Protein AF-0000000083545258 (afdb_homodimer)

pLDDT: mean 95.61, std 6.45, range [42.16, 98.94]

Solvent-accessible surface area (backbone atoms only — not comparable to full-atom values): 36289 Å² total; per-residue (Å²): 128,86,68,62,43,79,36,35,11,36,54,23,33,44,52,14,33,48,72,46,52,45,34,36,37,19,24,32,81,34,64,70,23,32,59,36,54,55,49,37,57,61,53,31,51,76,73,77,17,47,62,45,80,38,96,35,34,44,54,5,45,46,48,25,51,53,42,22,46,51,60,36,44,21,30,34,45,19,15,44,53,41,46,18,46,25,18,40,48,51,19,29,28,35,60,52,40,38,32,29,34,39,35,35,25,20,28,23,42,19,32,52,19,36,56,86,22,35,19,53,28,40,62,55,20,72,74,25,22,30,30,21,63,68,50,59,37,30,35,27,42,48,40,31,61,41,27,22,54,48,34,25,46,37,46,25,50,7,28,61,59,28,22,36,18,36,42,43,38,24,38,58,35,38,65,35,71,39,74,34,63,66,80,76,58,83,68,84,71,49,68,52,51,61,60,63,82,87,58,45,76,83,44,43,54,48,34,88,44,95,74,41,54,41,33,51,70,34,60,86,72,75,58,67,63,46,84,45,33,40,27,33,45,38,44,27,47,71,48,90,46,40,66,46,32,32,53,44,54,49,36,54,42,41,42,50,64,76,39,39,82,80,63,42,42,68,49,74,44,67,47,81,74,14,38,32,34,35,44,27,45,24,53,57,27,45,57,49,48,51,39,44,76,66,62,75,44,82,54,32,13,38,39,33,48,31,14,68,29,63,54,56,53,69,62,52,39,47,51,40,62,76,29,58,30,49,36,35,38,31,55,40,39,17,90,72,62,69,51,58,60,52,43,29,58,43,30,59,65,35,51,71,43,80,41,63,37,58,31,40,56,80,84,52,70,63,60,54,53,30,58,74,71,66,47,76,131,127,86,67,61,41,79,36,35,11,36,55,23,33,45,52,16,32,50,71,45,52,44,34,36,38,20,22,31,81,34,63,70,22,31,58,37,56,55,50,36,57,62,54,31,50,75,73,76,20,46,63,46,78,39,93,34,35,44,54,5,46,45,48,24,51,52,43,23,47,52,60,36,43,20,32,35,44,18,15,43,54,42,47,18,46,24,18,43,46,52,18,27,28,34,60,52,41,38,32,30,34,39,35,34,25,20,28,23,42,18,32,51,17,36,56,88,22,34,19,54,27,41,62,54,20,73,74,24,22,30,30,21,63,68,48,61,37,31,35,26,40,49,39,31,61,42,26,22,54,48,34,26,47,37,45,24,51,7,28,61,60,27,23,36,18,35,41,41,38,25,39,58,34,38,65,34,71,39,73,33,60,66,80,77,58,84,69,84,71,50,67,53,52,61,62,63,82,87,58,44,78,84,43,41,55,48,35,88,43,94,74,42,54,42,34,50,70,34,62,86,71,76,59,67,64,46,85,43,34,42,27,33,44,38,43,25,48,71,48,87,46,40,66,46,30,32,52,44,53,48,35,55,43,42,42,50,63,76,39,38,83,79,66,42,42,70,48,75,43,67,46,82,74,14,38,30,34,35,44,29,45,23,53,57,28,45,56,49,48,52,38,42,76,66,62,74,43,82,54,33,13,39,37,33,48,31,15,67,30,62,55,55,53,70,62,53,39,47,53,40,60,77,29,58,30,50,35,35,38,32,54,38,39,18,88,70,62,70,50,57,60,51,43,29,59,43,30,59,64,36,52,69,42,80,42,64,38,59,29,39,54,79,84,51,71,62,60,56,52,28,58,75,71,67,47,75,130

Nearest PDB structures (foldseek):
  6n2o-assembly1_A  TM=9.300E-01  e=1.117E-38  Magnetococcus marinus MC-1
  5b46-assembly1_A  TM=8.806E-01  e=1.000E-32  Sulfurisphaera tokodaii str. 7
  5b48-assembly1_A  TM=8.577E-01  e=5.810E-33  Sulfurisphaera tokodaii str. 7
  5b48-assembly1_C  TM=8.521E-01  e=3.151E-32  Sulfurisphaera tokodaii str. 7
  6cip-assembly1_B  TM=7.209E-01  e=2.110E-20  Moorella thermoacetica ATCC 39073

Structure (mmCIF, N/CA/C/O backbone):
data_AF-0000000083545258-model_v1
#
loop_
_entity.id
_entity.type
_entity.pdbx_description
1 polymer '2-oxoglutarate ferredoxin oxidoreductase subunit alpha'
#
loop_
_atom_site.group_PDB
_atom_site.id
_atom_site.type_symbol
_atom_site.label_atom_id
_atom_site.label_alt_id
_atom_site.label_comp_id
_atom_site.label_asym_id
_atom_site.label_entity_id
_atom_site.label_seq_id
_atom_site.pdbx_PDB_ins_code
_atom_site.Cartn_x
_atom_site.Cartn_y
_atom_site.Cartn_z
_atom_site.occupancy
_atom_site.B_iso_or_equiv
_atom_site.auth_seq_id
_atom_site.auth_comp_id
_atom_site.auth_asym_id
_atom_site.auth_atom_id
_atom_site.pdbx_PDB_model_num
ATOM 1 N N . MET A 1 1 ? -17.047 37.062 23.25 1 43.66 1 MET A N 1
ATOM 2 C CA . MET A 1 1 ? -18 36.031 22.828 1 43.66 1 MET A CA 1
ATOM 3 C C . MET A 1 1 ? -17.344 35 21.922 1 43.66 1 MET A C 1
ATOM 5 O O . MET A 1 1 ? -16.703 35.375 20.922 1 43.66 1 MET A O 1
ATOM 9 N N . SER A 1 2 ? -17.047 33.844 22.359 1 55.34 2 SER A N 1
ATOM 10 C CA . SER A 1 2 ? -16.266 32.844 21.609 1 55.34 2 SER A CA 1
ATOM 11 C C . SER A 1 2 ? -16.938 32.5 20.297 1 55.34 2 SER A C 1
ATOM 13 O O . SER A 1 2 ? -18.141 32.219 20.25 1 55.34 2 SER A O 1
ATOM 15 N N . ASN A 1 3 ? -16.484 33.094 19.141 1 71.88 3 ASN A N 1
ATOM 16 C CA . ASN A 1 3 ? -17.125 33 17.828 1 71.88 3 ASN A CA 1
ATOM 17 C C . ASN A 1 3 ? -17.141 31.547 17.328 1 71.88 3 ASN A C 1
ATOM 19 O O . ASN A 1 3 ? -16.188 31.109 16.688 1 71.88 3 ASN A O 1
ATOM 23 N N . MET A 1 4 ? -18.062 30.75 17.906 1 86.25 4 MET A N 1
ATOM 24 C CA . MET A 1 4 ? -18.312 29.391 17.438 1 86.25 4 MET A CA 1
ATOM 25 C C . MET A 1 4 ? -19.094 29.406 16.125 1 86.25 4 MET A C 1
ATOM 27 O O . MET A 1 4 ? -20 30.219 15.953 1 86.25 4 MET A O 1
ATOM 31 N N . VAL A 1 5 ? -18.656 28.625 15.242 1 90.5 5 VAL A N 1
ATOM 32 C CA . VAL A 1 5 ? -19.344 28.5 13.953 1 90.5 5 VAL A CA 1
ATOM 33 C C . VAL A 1 5 ? -19.656 27.031 13.672 1 90.5 5 VAL A C 1
ATOM 35 O O . VAL A 1 5 ? -18.828 26.156 13.922 1 90.5 5 VAL A O 1
ATOM 38 N N . LEU A 1 6 ? -20.844 26.719 13.289 1 94.06 6 LEU A N 1
ATOM 39 C CA . LEU A 1 6 ? -21.219 25.391 12.828 1 94.06 6 LEU A CA 1
ATOM 40 C C . LEU A 1 6 ? -20.625 25.109 11.453 1 94.06 6 LEU A C 1
ATOM 42 O O . LEU A 1 6 ? -20.875 25.859 10.5 1 94.06 6 LEU A O 1
ATOM 46 N N . MET A 1 7 ? -19.812 24.062 11.406 1 95.19 7 MET A N 1
ATOM 47 C CA . MET A 1 7 ? -19.094 23.781 10.164 1 95.19 7 MET A CA 1
ATOM 48 C C . MET A 1 7 ? -19.078 22.281 9.875 1 95.19 7 MET A C 1
ATOM 50 O O . MET A 1 7 ? -19.062 21.453 10.789 1 95.19 7 MET A O 1
ATOM 54 N N . GLN A 1 8 ? -19.141 21.969 8.617 1 97.38 8 GLN A N 1
ATOM 55 C CA . GLN A 1 8 ? -18.953 20.594 8.164 1 97.38 8 GLN A CA 1
ATOM 56 C C . GLN A 1 8 ? -17.484 20.234 8.055 1 97.38 8 GLN A C 1
ATOM 58 O O . GLN A 1 8 ? -16.641 21.125 7.836 1 97.38 8 GLN A O 1
ATOM 63 N N . GLY A 1 9 ? -17.156 18.969 8.227 1 98.19 9 GLY A N 1
ATOM 64 C CA . GLY A 1 9 ? -15.766 18.531 8.156 1 98.19 9 GLY A CA 1
ATOM 65 C C . GLY A 1 9 ? -15.07 19 6.887 1 98.19 9 GLY A C 1
ATOM 66 O O . GLY A 1 9 ? -13.938 19.5 6.941 1 98.19 9 GLY A O 1
ATOM 67 N N . ASN A 1 10 ? -15.703 18.844 5.734 1 98.38 10 ASN A N 1
ATOM 68 C CA . ASN A 1 10 ? -15.141 19.281 4.465 1 98.38 10 ASN A CA 1
ATOM 69 C C . ASN A 1 10 ? -14.914 20.781 4.438 1 98.38 10 ASN A C 1
ATOM 71 O O . ASN A 1 10 ? -13.945 21.266 3.855 1 98.38 10 ASN A O 1
ATOM 75 N N . GLU A 1 11 ? -15.828 21.516 5.023 1 97.75 11 GLU A N 1
ATOM 76 C CA . GLU A 1 11 ? -15.672 22.969 5.133 1 97.75 11 GLU A CA 1
ATOM 77 C C . GLU A 1 11 ? -14.469 23.328 5.996 1 97.75 11 GLU A C 1
ATOM 79 O O . GLU A 1 11 ? -13.703 24.234 5.652 1 97.75 11 GLU A O 1
ATOM 84 N N . ALA A 1 12 ? -14.367 22.625 7.086 1 97.75 12 ALA A N 1
ATOM 85 C CA . ALA A 1 12 ? -13.25 22.875 7.996 1 97.75 12 ALA A CA 1
ATOM 86 C C . ALA A 1 12 ? -11.914 22.594 7.305 1 97.75 12 ALA A C 1
ATOM 88 O O . ALA A 1 12 ? -10.922 23.281 7.562 1 97.75 12 ALA A O 1
ATOM 89 N N . CYS A 1 13 ? -11.891 21.609 6.492 1 98.31 13 CYS A N 1
ATOM 90 C CA . CYS A 1 13 ? -10.695 21.266 5.727 1 98.31 13 CYS A CA 1
ATOM 91 C C . CYS A 1 13 ? -10.273 22.438 4.84 1 98.31 13 CYS A C 1
ATOM 93 O O . CYS A 1 13 ? -9.117 22.859 4.875 1 98.31 13 CYS A O 1
ATOM 95 N N . VAL A 1 14 ? -11.227 22.969 4.074 1 98.31 14 VAL A N 1
ATOM 96 C CA . VAL A 1 14 ? -10.93 24.062 3.16 1 98.31 14 VAL A CA 1
ATOM 97 C C . VAL A 1 14 ? -10.555 25.312 3.955 1 98.31 14 VAL A C 1
ATOM 99 O O . VAL A 1 14 ? -9.625 26.031 3.588 1 98.31 14 VAL A O 1
ATOM 102 N N . ALA A 1 15 ? -11.305 25.562 5.051 1 96.75 15 ALA A N 1
ATOM 103 C CA . ALA A 1 15 ? -11 26.703 5.898 1 96.75 15 ALA A CA 1
ATOM 104 C C . ALA A 1 15 ? -9.57 26.625 6.438 1 96.75 15 ALA A C 1
ATOM 106 O O . ALA A 1 15 ? -8.852 27.625 6.453 1 96.75 15 ALA A O 1
ATOM 107 N N . GLY A 1 16 ? -9.203 25.422 6.926 1 97.25 16 GLY A N 1
ATOM 108 C CA . GLY A 1 16 ? -7.844 25.219 7.395 1 97.25 16 GLY A CA 1
ATOM 109 C C . GLY A 1 16 ? -6.805 25.406 6.301 1 97.25 16 GLY A C 1
ATOM 110 O O . GLY A 1 16 ? -5.742 25.984 6.543 1 97.25 16 GLY A O 1
ATOM 111 N N . ALA A 1 17 ? -7.098 24.922 5.117 1 98.44 17 ALA A N 1
ATOM 112 C CA . ALA A 1 17 ? -6.195 25.062 3.979 1 98.44 17 ALA A CA 1
ATOM 113 C C . ALA A 1 17 ? -5.977 26.531 3.623 1 98.44 17 ALA A C 1
ATOM 115 O O . ALA A 1 17 ? -4.848 26.953 3.379 1 98.44 17 ALA A O 1
ATOM 116 N N . ILE A 1 18 ? -7.07 27.266 3.58 1 97.31 18 ILE A N 1
ATOM 117 C CA . ILE A 1 18 ? -7 28.688 3.268 1 97.31 18 ILE A CA 1
ATOM 118 C C . ILE A 1 18 ? -6.195 29.422 4.344 1 97.31 18 ILE A C 1
ATOM 120 O O . ILE A 1 18 ? -5.34 30.25 4.035 1 97.31 18 ILE A O 1
ATOM 124 N N . LYS A 1 19 ? -6.488 29.062 5.578 1 96 19 LYS A N 1
ATOM 125 C CA . LYS A 1 19 ? -5.738 29.641 6.684 1 96 19 LYS A CA 1
ATOM 126 C C . LYS A 1 19 ? -4.246 29.359 6.551 1 96 19 LYS A C 1
ATOM 128 O O . LYS A 1 19 ? -3.41 30.203 6.859 1 96 19 LYS A O 1
ATOM 133 N N . ALA A 1 20 ? -3.924 28.172 6.094 1 97.44 20 ALA A N 1
ATOM 134 C CA . ALA A 1 20 ? -2.533 27.75 5.949 1 97.44 20 ALA A CA 1
ATOM 135 C C . ALA A 1 20 ? -1.86 28.453 4.777 1 97.44 20 ALA A C 1
ATOM 137 O O . ALA A 1 20 ? -0.639 28.391 4.621 1 97.44 20 ALA A O 1
ATOM 138 N N . GLY A 1 21 ? -2.648 29.109 3.918 1 97.69 21 GLY A N 1
ATOM 139 C CA . GLY A 1 21 ? -2.082 29.875 2.82 1 97.69 21 GLY A CA 1
ATOM 140 C C . GLY A 1 21 ? -2.26 29.203 1.471 1 97.69 21 GLY A C 1
ATOM 141 O O . GLY A 1 21 ? -1.549 29.516 0.515 1 97.69 21 GLY A O 1
ATOM 142 N N . MET A 1 22 ? -3.16 28.219 1.395 1 98.62 22 MET A N 1
ATOM 143 C CA . MET A 1 22 ? -3.416 27.578 0.109 1 98.62 22 MET A CA 1
ATOM 144 C C . MET A 1 22 ? -3.799 28.609 -0.948 1 98.62 22 MET A C 1
ATOM 146 O O . MET A 1 22 ? -4.633 29.484 -0.697 1 98.62 22 MET A O 1
ATOM 150 N N . LYS A 1 23 ? -3.193 28.453 -2.141 1 98.62 23 LYS A N 1
ATOM 151 C CA . LYS A 1 23 ? -3.504 29.375 -3.234 1 98.62 23 LYS A CA 1
ATOM 152 C C . LYS A 1 23 ? -3.865 28.609 -4.504 1 98.62 23 LYS A C 1
ATOM 154 O O . LYS A 1 23 ? -4.238 29.203 -5.512 1 98.62 23 LYS A O 1
ATOM 159 N N . PHE A 1 24 ? -3.766 27.297 -4.43 1 98.88 24 PHE A N 1
ATOM 160 C CA . PHE A 1 24 ? -4.082 26.516 -5.629 1 98.88 24 PHE A CA 1
ATOM 161 C C . PHE A 1 24 ? -4.734 25.188 -5.262 1 98.88 24 PHE A C 1
ATOM 163 O O . PHE A 1 24 ? -4.289 24.516 -4.336 1 98.88 24 PHE A O 1
ATOM 170 N N . TYR A 1 25 ? -5.785 24.938 -5.938 1 98.75 25 TYR A N 1
ATOM 171 C CA . TYR A 1 25 ? -6.477 23.656 -5.824 1 98.75 25 TYR A CA 1
ATOM 172 C C . TYR A 1 25 ? -6.773 23.062 -7.199 1 98.75 25 TYR A C 1
ATOM 174 O O . TYR A 1 25 ? -7.23 23.781 -8.094 1 98.75 25 TYR A O 1
ATOM 182 N N . ALA A 1 26 ? -6.473 21.797 -7.371 1 98.62 26 ALA A N 1
ATOM 183 C CA . ALA A 1 26 ? -6.863 21.062 -8.57 1 98.62 26 ALA A CA 1
ATOM 184 C C . ALA A 1 26 ? -7.336 19.641 -8.219 1 98.62 26 ALA A C 1
ATOM 186 O O . ALA A 1 26 ? -6.77 19 -7.344 1 98.62 26 ALA A O 1
ATOM 187 N N . GLY A 1 27 ? -8.383 19.219 -8.797 1 95.44 27 GLY A N 1
ATOM 188 C CA . GLY A 1 27 ? -8.883 17.875 -8.539 1 95.44 27 GLY A CA 1
ATOM 189 C C . GLY A 1 27 ? -10.031 17.484 -9.445 1 95.44 27 GLY A C 1
ATOM 190 O O . GLY A 1 27 ? -10.312 18.172 -10.43 1 95.44 27 GLY A O 1
ATOM 191 N N . TYR A 1 28 ? -10.508 16.328 -9.312 1 93.62 28 TYR A N 1
ATOM 192 C CA . TYR A 1 28 ? -11.688 15.773 -9.969 1 93.62 28 TYR A CA 1
ATOM 193 C C . TYR A 1 28 ? -12.734 15.359 -8.945 1 93.62 28 TYR A C 1
ATOM 195 O O . TYR A 1 28 ? -12.406 14.773 -7.906 1 93.62 28 TYR A O 1
ATOM 203 N N . PRO A 1 29 ? -14.008 15.664 -9.203 1 92.38 29 PRO A N 1
ATOM 204 C CA . PRO A 1 29 ? -15.047 15.414 -8.195 1 92.38 29 PRO A CA 1
ATOM 205 C C . PRO A 1 29 ? -15.266 13.93 -7.93 1 92.38 29 PRO A C 1
ATOM 207 O O . PRO A 1 29 ? -15.258 13.125 -8.867 1 92.38 29 PRO A O 1
ATOM 210 N N . ILE A 1 30 ? -15.414 13.57 -6.746 1 91.94 30 ILE A N 1
ATOM 211 C CA . ILE A 1 30 ? -15.758 12.227 -6.305 1 91.94 30 ILE A CA 1
ATOM 212 C C . ILE A 1 30 ? -16.312 12.273 -4.883 1 91.94 30 ILE A C 1
ATOM 214 O O . ILE A 1 30 ? -15.695 12.859 -3.988 1 91.94 30 ILE A O 1
ATOM 218 N N . SER A 1 31 ? -17.438 11.695 -4.699 1 90.12 31 SER A N 1
ATOM 219 C CA . SER A 1 31 ? -18 11.617 -3.361 1 90.12 31 SER A CA 1
ATOM 220 C C . SER A 1 31 ? -17.188 10.695 -2.465 1 90.12 31 SER A C 1
ATOM 222 O O . SER A 1 31 ? -16.703 9.656 -2.914 1 90.12 31 SER A O 1
ATOM 224 N N . PRO A 1 32 ? -16.906 11.094 -1.222 1 93.5 32 PRO A N 1
ATOM 225 C CA . PRO A 1 32 ? -17.453 12.227 -0.454 1 93.5 32 PRO A CA 1
ATOM 226 C C . PRO A 1 32 ? -16.5 13.422 -0.432 1 93.5 32 PRO A C 1
ATOM 228 O O . PRO A 1 32 ? -16.656 14.32 0.397 1 93.5 32 PRO A O 1
ATOM 231 N N . ALA A 1 33 ? -15.586 13.484 -1.271 1 94 33 ALA A N 1
ATOM 232 C CA . ALA A 1 33 ? -14.586 14.555 -1.265 1 94 33 ALA A CA 1
ATOM 233 C C . ALA A 1 33 ? -15.023 15.719 -2.145 1 94 33 ALA A C 1
ATOM 235 O O . ALA A 1 33 ? -14.391 16.781 -2.145 1 94 33 ALA A O 1
ATOM 236 N N . SER A 1 34 ? -16.094 15.602 -2.908 1 94.62 34 SER A N 1
ATOM 237 C CA . SER A 1 34 ? -16.516 16.578 -3.9 1 94.62 34 SER A CA 1
ATOM 238 C C . SER A 1 34 ? -16.812 17.938 -3.256 1 94.62 34 SER A C 1
ATOM 240 O O . SER A 1 34 ? -16.594 18.984 -3.869 1 94.62 34 SER A O 1
ATOM 242 N N . GLU A 1 35 ? -17.297 17.922 -2.061 1 95.88 35 GLU A N 1
ATOM 243 C CA . GLU A 1 35 ? -17.625 19.172 -1.365 1 95.88 35 GLU A CA 1
ATOM 244 C C . GLU A 1 35 ? -16.375 20.031 -1.146 1 95.88 35 GLU A C 1
ATOM 246 O O . GLU A 1 35 ? -16.453 21.25 -1.152 1 95.88 35 GLU A O 1
ATOM 251 N N . ILE A 1 36 ? -15.258 19.375 -0.969 1 98 36 ILE A N 1
ATOM 252 C CA . ILE A 1 36 ? -14.016 20.125 -0.782 1 98 36 ILE A CA 1
ATOM 253 C C . ILE A 1 36 ? -13.711 20.938 -2.039 1 98 36 ILE A C 1
ATOM 255 O O . ILE A 1 36 ? -13.352 22.109 -1.955 1 98 36 ILE A O 1
ATOM 259 N N . ALA A 1 37 ? -13.844 20.281 -3.166 1 96.94 37 ALA A N 1
ATOM 260 C CA . ALA A 1 37 ? -13.633 20.953 -4.441 1 96.94 37 ALA A CA 1
ATOM 261 C C . ALA A 1 37 ? -14.617 22.109 -4.625 1 96.94 37 ALA A C 1
ATOM 263 O O . ALA A 1 37 ? -14.242 23.203 -5.047 1 96.94 37 ALA A O 1
ATOM 264 N N . GLU A 1 38 ? -15.844 21.844 -4.32 1 97.38 38 GLU A N 1
ATOM 265 C CA . GLU A 1 38 ? -16.891 22.859 -4.465 1 97.38 38 GLU A CA 1
ATOM 266 C C . GLU A 1 38 ? -16.609 24.062 -3.584 1 97.38 38 GLU A C 1
ATOM 268 O O . GLU A 1 38 ? -16.688 25.203 -4.047 1 97.38 38 GLU A O 1
ATOM 273 N N . ILE A 1 39 ? -16.297 23.797 -2.365 1 97.81 39 ILE A N 1
ATOM 274 C CA . ILE A 1 39 ? -16.031 24.875 -1.416 1 97.81 39 ILE A CA 1
ATOM 275 C C . ILE A 1 39 ? -14.781 25.625 -1.833 1 97.81 39 ILE A C 1
ATOM 277 O O . ILE A 1 39 ? -14.742 26.859 -1.778 1 97.81 39 ILE A O 1
ATOM 281 N N . ALA A 1 40 ? -13.742 24.891 -2.25 1 97.94 40 ALA A N 1
ATOM 282 C CA . ALA A 1 40 ? -12.5 25.516 -2.703 1 97.94 40 ALA A CA 1
ATOM 283 C C . ALA A 1 40 ? -12.75 26.422 -3.902 1 97.94 40 ALA A C 1
ATOM 285 O O . ALA A 1 40 ? -12.141 27.5 -4.016 1 97.94 40 ALA A O 1
ATOM 286 N N . SER A 1 41 ? -13.602 26 -4.805 1 97.81 41 SER A N 1
ATOM 287 C CA . SER A 1 41 ? -13.898 26.766 -6.008 1 97.81 41 SER A CA 1
ATOM 288 C C . SER A 1 41 ? -14.492 28.141 -5.664 1 97.81 41 SER A C 1
ATOM 290 O O . SER A 1 41 ? -14.312 29.094 -6.406 1 97.81 41 SER A O 1
ATOM 292 N N . VAL A 1 42 ? -15.141 28.219 -4.539 1 97.94 42 VAL A N 1
ATOM 293 C CA . VAL A 1 42 ? -15.781 29.453 -4.121 1 97.94 42 VAL A CA 1
ATOM 294 C C . VAL A 1 42 ? -14.828 30.266 -3.244 1 97.94 42 VAL A C 1
ATOM 296 O O . VAL A 1 42 ? -14.672 31.469 -3.428 1 97.94 42 VAL A O 1
ATOM 299 N N . GLU A 1 43 ? -14.164 29.594 -2.35 1 97.62 43 GLU A N 1
ATOM 300 C CA . GLU A 1 43 ? -13.414 30.266 -1.299 1 97.62 43 GLU A CA 1
ATOM 301 C C . GLU A 1 43 ? -12.031 30.688 -1.787 1 97.62 43 GLU A C 1
ATOM 303 O O . GLU A 1 43 ? -11.5 31.703 -1.368 1 97.62 43 GLU A O 1
ATOM 308 N N . LEU A 1 44 ? -11.445 29.906 -2.609 1 97.69 44 LEU A N 1
ATOM 309 C CA . LEU A 1 44 ? -10.055 30.109 -3 1 97.69 44 LEU A CA 1
ATOM 310 C C . LEU A 1 44 ? -9.883 31.406 -3.775 1 97.69 44 LEU A C 1
ATOM 312 O O . LEU A 1 44 ? -8.945 32.156 -3.527 1 97.69 44 LEU A O 1
ATOM 316 N N . PRO A 1 45 ? -10.742 31.75 -4.734 1 97.25 45 PRO A N 1
ATOM 317 C CA . PRO A 1 45 ? -10.617 33.031 -5.469 1 97.25 45 PRO A CA 1
ATOM 318 C C . PRO A 1 45 ? -10.711 34.25 -4.559 1 97.25 45 PRO A C 1
ATOM 320 O O . PRO A 1 45 ? -10.109 35.281 -4.852 1 97.25 45 PRO A O 1
ATOM 323 N N . LYS A 1 46 ? -11.336 34.125 -3.467 1 97.75 46 LYS A N 1
ATOM 324 C CA . LYS A 1 46 ? -11.516 35.219 -2.543 1 97.75 46 LYS A CA 1
ATOM 325 C C . LYS A 1 46 ? -10.188 35.625 -1.896 1 97.75 46 LYS A C 1
ATOM 327 O O . LYS A 1 46 ? -10.047 36.75 -1.396 1 97.75 46 LYS A O 1
ATOM 332 N N . VAL A 1 47 ? -9.328 34.719 -1.937 1 97.5 47 VAL A N 1
ATOM 333 C CA . VAL A 1 47 ? -8.047 35.031 -1.312 1 97.5 47 VAL A CA 1
ATOM 334 C C . VAL A 1 47 ? -6.949 35.062 -2.373 1 97.5 47 VAL A C 1
ATOM 336 O O . VAL A 1 47 ? -5.777 34.812 -2.072 1 97.5 47 VAL A O 1
ATOM 339 N N . GLY A 1 48 ? -7.332 35.188 -3.627 1 98 48 GLY A N 1
ATOM 340 C CA . GLY A 1 48 ? -6.379 35.344 -4.715 1 98 48 GLY A CA 1
ATOM 341 C C . GLY A 1 48 ? -5.836 34.031 -5.234 1 98 48 GLY A C 1
ATOM 342 O O . GLY A 1 48 ? -4.816 34 -5.93 1 98 48 GLY A O 1
ATOM 343 N N . GLY A 1 49 ? -6.484 32.906 -4.844 1 98.19 49 GLY A N 1
ATOM 344 C CA . GLY A 1 49 ? -6.074 31.609 -5.316 1 98.19 49 GLY A CA 1
ATOM 345 C C . GLY A 1 49 ? -6.832 31.156 -6.547 1 98.19 49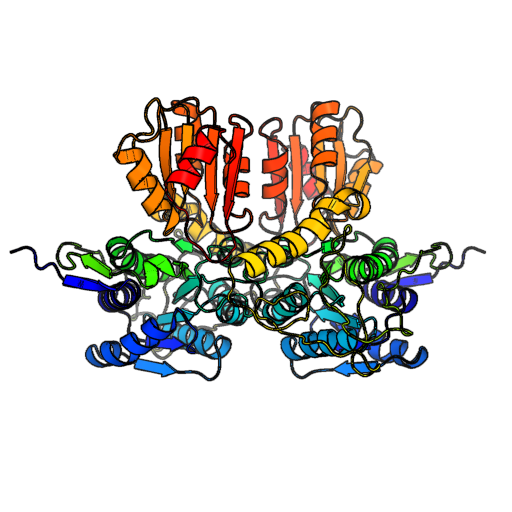 GLY A C 1
ATOM 346 O O . GLY A 1 49 ? -7.676 31.875 -7.07 1 98.19 49 GLY A O 1
ATOM 347 N N . LYS A 1 50 ? -6.438 30 -7.035 1 98.19 50 LYS A N 1
ATOM 348 C CA . LYS A 1 50 ? -7.059 29.469 -8.242 1 98.19 50 LYS A CA 1
ATOM 349 C C . LYS A 1 50 ? -7.559 28.047 -8.023 1 98.19 50 LYS A C 1
ATOM 351 O O . LYS A 1 50 ? -6.926 27.266 -7.312 1 98.19 50 LYS A O 1
ATOM 356 N N . PHE A 1 51 ? -8.656 27.812 -8.586 1 97.81 51 PHE A N 1
ATOM 357 C CA . PHE A 1 51 ? -9.289 26.5 -8.609 1 97.81 51 PHE A CA 1
ATOM 358 C C . PHE A 1 51 ? -9.406 25.969 -10.031 1 97.81 51 PHE A C 1
ATOM 360 O O . PHE A 1 51 ? -9.781 26.719 -10.945 1 97.81 51 PHE A O 1
ATOM 367 N N . ILE A 1 52 ? -9.047 24.688 -10.234 1 97.62 52 ILE A N 1
ATOM 368 C CA . ILE A 1 52 ? -9.242 24.109 -11.562 1 97.62 52 ILE A CA 1
ATOM 369 C C . ILE A 1 52 ? -9.758 22.672 -11.43 1 97.62 52 ILE A C 1
ATOM 371 O O . ILE A 1 52 ? -9.203 21.875 -10.672 1 97.62 52 ILE A O 1
ATOM 375 N N . GLN A 1 53 ? -10.805 22.391 -12.039 1 96.62 53 GLN A N 1
ATOM 376 C CA . GLN A 1 53 ? -11.25 21 -12.195 1 96.62 53 GLN A CA 1
ATOM 377 C C . GLN A 1 53 ? -10.555 20.328 -13.375 1 96.62 53 GLN A C 1
ATOM 379 O O . GLN A 1 53 ? -10.594 20.844 -14.5 1 96.62 53 GLN A O 1
ATOM 384 N N . MET A 1 54 ? -9.961 19.219 -13.125 1 95.94 54 MET A N 1
ATOM 385 C CA . MET A 1 54 ? -9.195 18.547 -14.156 1 95.94 54 MET A CA 1
ATOM 386 C C . MET A 1 54 ? -9.984 17.359 -14.734 1 95.94 54 MET A C 1
ATOM 388 O O . MET A 1 54 ? -11.062 17.031 -14.242 1 95.94 54 MET A O 1
ATOM 392 N N . GLU A 1 55 ? -9.484 16.719 -15.734 1 94.19 55 GLU A N 1
ATOM 393 C CA . GLU A 1 55 ? -10.172 15.656 -16.469 1 94.19 55 GLU A CA 1
ATOM 394 C C . GLU A 1 55 ? -10.227 14.375 -15.641 1 94.19 55 GLU A C 1
ATOM 396 O O . GLU A 1 55 ? -11.109 13.531 -15.844 1 94.19 55 GLU A O 1
ATOM 401 N N . ASP A 1 56 ? -9.266 14.211 -14.773 1 94.5 56 ASP A N 1
ATOM 402 C CA . ASP A 1 56 ? -9.227 13.055 -13.883 1 94.5 56 ASP A CA 1
ATOM 403 C C . ASP A 1 56 ? -8.305 13.312 -12.688 1 94.5 56 ASP A C 1
ATOM 405 O O . ASP A 1 56 ? -7.754 14.406 -12.555 1 94.5 56 ASP A O 1
ATOM 409 N N . GLU A 1 57 ? -8.25 12.438 -11.836 1 94.44 57 GLU A N 1
ATOM 410 C CA . GLU A 1 57 ? -7.516 12.602 -10.586 1 94.44 57 GLU A CA 1
ATOM 411 C C . GLU A 1 57 ? -6.012 12.656 -10.836 1 94.44 57 GLU A C 1
ATOM 413 O O . GLU A 1 57 ? -5.285 13.359 -10.133 1 94.44 57 GLU A O 1
ATOM 418 N N . ILE A 1 58 ? -5.48 11.914 -11.82 1 95.62 58 ILE A N 1
ATOM 419 C CA . ILE A 1 58 ? -4.055 11.953 -12.133 1 95.62 58 ILE A CA 1
ATOM 420 C C . ILE A 1 58 ? -3.668 13.359 -12.586 1 95.62 58 ILE A C 1
ATOM 422 O O . ILE A 1 58 ? -2.666 13.914 -12.125 1 95.62 58 ILE A O 1
ATOM 426 N N . ALA A 1 59 ? -4.48 13.906 -13.445 1 97.12 59 ALA A N 1
ATOM 427 C CA . ALA A 1 59 ? -4.246 15.266 -13.922 1 97.12 59 ALA A CA 1
ATOM 428 C C . ALA A 1 59 ? -4.332 16.281 -12.781 1 97.12 59 ALA A C 1
ATOM 430 O O . ALA A 1 59 ? -3.559 17.234 -12.734 1 97.12 59 ALA A O 1
ATOM 431 N N . GLY A 1 60 ? -5.309 16.094 -11.914 1 97.75 60 GLY A N 1
ATOM 432 C CA . GLY A 1 60 ? -5.422 16.953 -10.75 1 97.75 60 GLY A CA 1
ATOM 433 C C . GLY A 1 60 ? -4.176 16.953 -9.891 1 97.75 60 GLY A C 1
ATOM 434 O O . GLY A 1 60 ? -3.688 18.016 -9.492 1 97.75 60 GLY A O 1
ATOM 435 N N . MET A 1 61 ? -3.645 15.789 -9.625 1 98.44 61 MET A N 1
ATOM 436 C CA . MET A 1 61 ? -2.438 15.656 -8.82 1 98.44 61 MET A CA 1
ATOM 437 C C . MET A 1 61 ? -1.241 16.297 -9.516 1 98.44 61 MET A C 1
ATOM 439 O O . MET A 1 61 ? -0.413 16.938 -8.867 1 98.44 61 MET A O 1
ATOM 443 N N . ALA A 1 62 ? -1.146 16.094 -10.844 1 98.44 62 ALA A N 1
ATOM 444 C CA . ALA A 1 62 ? -0.053 16.672 -11.617 1 98.44 62 ALA A CA 1
ATOM 445 C C . ALA A 1 62 ? -0.1 18.188 -11.57 1 98.44 62 ALA A C 1
ATOM 447 O O . ALA A 1 62 ? 0.935 18.844 -11.438 1 98.44 62 ALA A O 1
ATOM 448 N N . ALA A 1 63 ? -1.276 18.703 -11.688 1 98.69 63 ALA A N 1
ATOM 449 C CA . ALA A 1 63 ? -1.451 20.156 -11.633 1 98.69 63 ALA A CA 1
ATOM 450 C C . ALA A 1 63 ? -1.029 20.703 -10.281 1 98.69 63 ALA A C 1
ATOM 452 O O . ALA A 1 63 ? -0.409 21.766 -10.203 1 98.69 63 ALA A O 1
ATOM 453 N N . VAL A 1 64 ? -1.382 20.047 -9.242 1 98.75 64 VAL A N 1
ATOM 454 C CA . VAL A 1 64 ? -1.032 20.438 -7.879 1 98.75 64 VAL A CA 1
ATOM 455 C C . VAL A 1 64 ? 0.487 20.469 -7.727 1 98.75 64 VAL A C 1
ATOM 457 O O . VAL A 1 64 ? 1.041 21.422 -7.156 1 98.75 64 VAL A O 1
ATOM 460 N N . VAL A 1 65 ? 1.169 19.469 -8.258 1 98.69 65 VAL A N 1
ATOM 461 C CA . VAL A 1 65 ? 2.625 19.406 -8.203 1 98.69 65 VAL A CA 1
ATOM 462 C C . VAL A 1 65 ? 3.223 20.578 -8.977 1 98.69 65 VAL A C 1
ATOM 464 O O . VAL A 1 65 ? 4.148 21.234 -8.508 1 98.69 65 VAL A O 1
ATOM 467 N N . GLY A 1 66 ? 2.65 20.828 -10.172 1 98.31 66 GLY A N 1
ATOM 468 C CA . GLY A 1 66 ? 3.105 21.969 -10.969 1 98.31 66 GLY A CA 1
ATOM 469 C C . GLY A 1 66 ? 2.955 23.297 -10.25 1 98.31 66 GLY A C 1
ATOM 470 O O . GLY A 1 66 ? 3.869 24.125 -10.266 1 98.31 66 GLY A O 1
ATOM 471 N N . ALA A 1 67 ? 1.828 23.484 -9.641 1 98.62 67 ALA A N 1
ATOM 472 C CA . ALA A 1 67 ? 1.564 24.734 -8.922 1 98.62 67 ALA A CA 1
ATOM 473 C C . ALA A 1 67 ? 2.529 24.891 -7.746 1 98.62 67 ALA A C 1
ATOM 475 O O . ALA A 1 67 ? 3.014 26 -7.484 1 98.62 67 ALA A O 1
ATOM 476 N N . SER A 1 68 ? 2.748 23.844 -7.062 1 98.69 68 SER A N 1
ATOM 477 C CA . SER A 1 68 ? 3.684 23.875 -5.941 1 98.69 68 SER A CA 1
ATOM 478 C C . SER A 1 68 ? 5.09 24.25 -6.41 1 98.69 68 SER A C 1
ATOM 480 O O . SER A 1 68 ? 5.781 25.031 -5.758 1 98.69 68 SER A O 1
ATOM 482 N N . LEU A 1 69 ? 5.527 23.688 -7.531 1 98.12 69 LEU A N 1
ATOM 483 C CA . LEU A 1 69 ? 6.836 24 -8.094 1 98.12 69 LEU A CA 1
ATOM 484 C C . LEU A 1 69 ? 6.93 25.484 -8.453 1 98.12 69 LEU A C 1
ATOM 486 O O . LEU A 1 69 ? 8.016 26.062 -8.422 1 98.12 69 LEU A O 1
ATOM 490 N N . ALA A 1 70 ? 5.785 26 -8.742 1 97.25 70 ALA A N 1
ATOM 491 C CA . ALA A 1 70 ? 5.742 27.422 -9.094 1 97.25 70 ALA A CA 1
ATOM 492 C C . ALA A 1 70 ? 5.645 28.281 -7.848 1 97.25 70 ALA A C 1
ATOM 494 O O . ALA A 1 70 ? 5.531 29.516 -7.945 1 97.25 70 ALA A O 1
ATOM 495 N N . GLY A 1 71 ? 5.539 27.672 -6.645 1 97 71 GLY A N 1
ATOM 496 C CA . GLY A 1 71 ? 5.688 28.438 -5.422 1 97 71 GLY A CA 1
ATOM 497 C C . GLY A 1 71 ? 4.406 28.547 -4.617 1 97 71 GLY A C 1
ATOM 498 O O . GLY A 1 71 ? 4.363 29.203 -3.584 1 97 71 GLY A O 1
ATOM 499 N N . LEU A 1 72 ? 3.422 27.906 -5.051 1 98.25 72 LEU A N 1
ATOM 500 C CA . LEU A 1 72 ? 2.137 28.047 -4.371 1 98.25 72 LEU A CA 1
ATOM 501 C C . LEU A 1 72 ? 1.897 26.875 -3.426 1 98.25 72 LEU A C 1
ATOM 503 O O . LEU A 1 72 ? 2.256 25.734 -3.736 1 98.25 72 LEU A O 1
ATOM 507 N N . LYS A 1 73 ? 1.358 27.156 -2.277 1 98.69 73 LYS A N 1
ATOM 508 C CA . LYS A 1 73 ? 0.797 26.062 -1.476 1 98.69 73 LYS A CA 1
ATOM 509 C C . LYS A 1 73 ? -0.429 25.453 -2.152 1 98.69 73 LYS A C 1
ATOM 511 O O . LYS A 1 73 ? -1.388 26.172 -2.463 1 98.69 73 LYS A O 1
ATOM 516 N N . SER A 1 74 ? -0.393 24.172 -2.43 1 98.81 74 SER A N 1
ATOM 517 C CA . SER A 1 74 ? -1.39 23.547 -3.295 1 98.81 74 SER A CA 1
ATOM 518 C C . SER A 1 74 ? -1.989 22.312 -2.646 1 98.81 74 SER A C 1
ATOM 520 O O . SER A 1 74 ? -1.323 21.625 -1.862 1 98.81 74 SER A O 1
ATOM 522 N N . MET A 1 75 ? -3.207 22.031 -2.994 1 98.81 75 MET A N 1
ATOM 523 C CA . MET A 1 75 ? -3.932 20.906 -2.408 1 98.81 75 MET A CA 1
ATOM 524 C C . MET A 1 75 ? -4.832 20.25 -3.445 1 98.81 75 MET A C 1
ATOM 526 O O . MET A 1 75 ? -5.246 20.875 -4.414 1 98.81 75 MET A O 1
ATOM 530 N N . THR A 1 76 ? -5.051 19 -3.297 1 98.75 76 THR A N 1
ATOM 531 C CA . THR A 1 76 ? -6.07 18.25 -4.012 1 98.75 76 THR A CA 1
ATOM 532 C C . THR A 1 76 ? -6.844 17.344 -3.057 1 98.75 76 THR A C 1
ATOM 534 O O . THR A 1 76 ? -6.41 17.109 -1.928 1 98.75 76 THR A O 1
ATOM 537 N N . ALA A 1 77 ? -8 16.969 -3.432 1 98.62 77 ALA A N 1
ATOM 538 C CA . ALA A 1 77 ? -8.828 16.078 -2.631 1 98.62 77 ALA A CA 1
ATOM 539 C C . ALA A 1 77 ? -9.445 14.984 -3.498 1 98.62 77 ALA A C 1
ATOM 541 O O . ALA A 1 77 ? -9.695 15.188 -4.688 1 98.62 77 ALA A O 1
ATOM 542 N N . THR A 1 78 ? -9.633 13.844 -2.939 1 98.31 78 THR A N 1
ATOM 543 C CA . THR A 1 78 ? -10.227 12.711 -3.639 1 98.31 78 THR A CA 1
ATOM 544 C C . THR A 1 78 ? -10.727 11.664 -2.648 1 98.31 78 THR A C 1
ATOM 546 O O . THR A 1 78 ? -10.977 11.977 -1.481 1 98.31 78 THR A O 1
ATOM 549 N N . SER A 1 79 ? -11.102 10.516 -3.158 1 97.75 79 SER A N 1
ATOM 550 C CA . SER A 1 79 ? -11.453 9.312 -2.412 1 97.75 79 SER A CA 1
ATOM 551 C C . SER A 1 79 ? -10.82 8.07 -3.033 1 97.75 79 SER A C 1
ATOM 553 O O . SER A 1 79 ? -10.102 8.164 -4.027 1 97.75 79 SER A O 1
ATOM 555 N N . GLY A 1 80 ? -10.992 6.969 -2.488 1 96.31 80 GLY A N 1
ATOM 556 C CA . GLY A 1 80 ? -10.406 5.668 -2.779 1 96.31 80 GLY A CA 1
ATOM 557 C C . GLY A 1 80 ? -9.984 5.512 -4.227 1 96.31 80 GLY A C 1
ATOM 558 O O . GLY A 1 80 ? -8.797 5.57 -4.543 1 96.31 80 GLY A O 1
ATOM 559 N N . PRO A 1 81 ? -10.945 5.426 -5.199 1 95.12 81 PRO A N 1
ATOM 560 C CA . PRO A 1 81 ? -10.609 5.219 -6.605 1 95.12 81 PRO A CA 1
ATOM 561 C C . PRO A 1 81 ? -9.711 6.316 -7.168 1 95.12 81 PRO A C 1
ATOM 563 O O . PRO A 1 81 ? -8.719 6.023 -7.848 1 95.12 81 PRO A O 1
ATOM 566 N N . GLY A 1 82 ? -10.07 7.527 -6.891 1 97.06 82 GLY A N 1
ATOM 567 C CA . GLY A 1 82 ? -9.242 8.633 -7.34 1 97.06 82 GLY A CA 1
ATOM 568 C C . GLY A 1 82 ? -7.871 8.656 -6.688 1 97.06 82 GLY A C 1
ATOM 569 O O . GLY A 1 82 ? -6.883 9.039 -7.32 1 97.06 82 GLY A O 1
ATOM 570 N N . PHE A 1 83 ? -7.883 8.273 -5.418 1 98.31 83 PHE A N 1
ATOM 571 C CA . PHE A 1 83 ? -6.609 8.211 -4.707 1 98.31 83 PHE A CA 1
ATOM 572 C C . PHE A 1 83 ? -5.676 7.199 -5.363 1 98.31 83 PHE A C 1
ATOM 574 O O . PHE A 1 83 ? -4.469 7.426 -5.453 1 98.31 83 PHE A O 1
ATOM 581 N N . SER A 1 84 ? -6.211 6.066 -5.844 1 97.81 84 SER A N 1
ATOM 582 C CA . SER A 1 84 ? -5.438 5.078 -6.59 1 97.81 84 SER A CA 1
ATOM 583 C C . SER A 1 84 ? -4.816 5.688 -7.84 1 97.81 84 SER A C 1
ATOM 585 O O . SER A 1 84 ? -3.66 5.414 -8.164 1 97.81 84 SER A O 1
ATOM 587 N N . LEU A 1 85 ? -5.508 6.527 -8.508 1 97.12 85 LEU A N 1
ATOM 588 C CA . LEU A 1 85 ? -5.039 7.168 -9.734 1 97.12 85 LEU A CA 1
ATOM 589 C C . LEU A 1 85 ? -3.955 8.195 -9.43 1 97.12 85 LEU A C 1
ATOM 591 O O . LEU A 1 85 ? -3.076 8.445 -10.258 1 97.12 85 LEU A O 1
ATOM 595 N N . LYS A 1 86 ? -4.012 8.781 -8.234 1 98.19 86 LYS A N 1
ATOM 596 C CA . LYS A 1 86 ? -3.076 9.844 -7.879 1 98.19 86 LYS A CA 1
ATOM 597 C C . LYS A 1 86 ? -1.717 9.273 -7.492 1 98.19 86 LYS A C 1
ATOM 599 O O . LYS A 1 86 ? -0.727 10 -7.418 1 98.19 86 LYS A O 1
ATOM 604 N N . GLN A 1 87 ? -1.615 7.93 -7.301 1 97.94 87 GLN A N 1
ATOM 605 C CA . GLN A 1 87 ? -0.444 7.297 -6.699 1 97.94 87 GLN A CA 1
ATOM 606 C C . GLN A 1 87 ? 0.803 7.535 -7.547 1 97.94 87 GLN A C 1
ATOM 608 O O . GLN A 1 87 ? 1.893 7.746 -7.012 1 97.94 87 GLN A O 1
ATOM 613 N N . GLU A 1 88 ? 0.664 7.516 -8.859 1 96.44 88 GLU A N 1
ATOM 614 C CA . GLU A 1 88 ? 1.816 7.723 -9.727 1 96.44 88 GLU A CA 1
ATOM 615 C C . GLU A 1 88 ? 2.445 9.094 -9.492 1 96.44 88 GLU A C 1
ATOM 617 O O . GLU A 1 88 ? 3.664 9.203 -9.344 1 96.44 88 GLU A O 1
ATOM 622 N N . VAL A 1 89 ? 1.611 10.078 -9.398 1 98.12 89 VAL A N 1
ATOM 623 C CA . VAL A 1 89 ? 2.109 11.445 -9.281 1 98.12 89 VAL A CA 1
ATOM 624 C C . VAL A 1 89 ? 2.572 11.711 -7.852 1 98.12 89 VAL A C 1
ATOM 626 O O . VAL A 1 89 ? 3.492 12.5 -7.625 1 98.12 89 VAL A O 1
ATOM 629 N N . ILE A 1 90 ? 2.01 11.023 -6.852 1 98.5 90 ILE A N 1
ATOM 630 C CA . ILE A 1 90 ? 2.506 11.117 -5.484 1 98.5 90 ILE A CA 1
ATOM 631 C C . ILE A 1 90 ? 3.953 10.641 -5.422 1 98.5 90 ILE A C 1
ATOM 633 O O . ILE A 1 90 ? 4.789 11.258 -4.758 1 98.5 90 ILE A O 1
ATOM 637 N N . GLY A 1 91 ? 4.234 9.555 -6.137 1 98.06 91 GLY A N 1
ATOM 638 C CA . GLY A 1 91 ? 5.609 9.102 -6.242 1 98.06 91 GLY A CA 1
ATOM 639 C C . GLY A 1 91 ? 6.535 10.141 -6.852 1 98.06 91 GLY A C 1
ATOM 640 O O . GLY A 1 91 ? 7.664 10.32 -6.391 1 98.06 91 GLY A O 1
ATOM 641 N N . TYR A 1 92 ? 6.016 10.828 -7.859 1 98.44 92 TYR A N 1
ATOM 642 C CA . TYR A 1 92 ? 6.785 11.883 -8.508 1 98.44 92 TYR A CA 1
ATOM 643 C C . TYR A 1 92 ? 7.047 13.039 -7.551 1 98.44 92 TYR A C 1
ATOM 645 O O . TYR A 1 92 ? 8.172 13.547 -7.473 1 98.44 92 TYR A O 1
ATOM 653 N N . ALA A 1 93 ? 6.031 13.406 -6.82 1 98.62 93 ALA A N 1
ATOM 654 C CA . ALA A 1 93 ? 6.172 14.484 -5.848 1 98.62 93 ALA A CA 1
ATOM 655 C C . ALA A 1 93 ? 7.207 14.133 -4.785 1 98.62 93 ALA A C 1
ATOM 657 O O . ALA A 1 93 ? 7.957 14.992 -4.328 1 98.62 93 ALA A O 1
ATOM 658 N N . SER A 1 94 ? 7.242 12.898 -4.375 1 98.19 94 SER A N 1
ATOM 659 C CA . SER A 1 94 ? 8.203 12.43 -3.381 1 98.19 94 SER A CA 1
ATOM 660 C C . SER A 1 94 ? 9.633 12.531 -3.906 1 98.19 94 SER A C 1
ATOM 662 O O . SER A 1 94 ? 10.516 13.039 -3.219 1 98.19 94 SER A O 1
ATOM 664 N N . MET A 1 95 ? 9.852 12.062 -5.137 1 97.94 95 MET A N 1
ATOM 665 C CA . MET A 1 95 ? 11.18 12.07 -5.742 1 97.94 95 MET A CA 1
ATOM 666 C C . MET A 1 95 ? 11.664 13.492 -5.977 1 97.94 95 MET A C 1
ATOM 668 O O . MET A 1 95 ? 12.836 13.805 -5.727 1 97.94 95 MET A O 1
ATOM 672 N N . ALA A 1 96 ? 10.703 14.32 -6.375 1 97.56 96 ALA A N 1
ATOM 673 C CA . ALA A 1 96 ? 11.055 15.703 -6.703 1 97.56 96 ALA A CA 1
ATOM 674 C C . ALA A 1 96 ? 10.992 16.594 -5.465 1 97.56 96 ALA A C 1
ATOM 676 O O . ALA A 1 96 ? 11.258 17.797 -5.547 1 97.56 96 ALA A O 1
ATOM 677 N N . GLU A 1 97 ? 10.594 16.047 -4.312 1 98 97 GLU A N 1
ATOM 678 C CA . GLU A 1 97 ? 10.492 16.766 -3.045 1 98 97 GLU A CA 1
ATOM 679 C C . GLU A 1 97 ? 9.586 17.984 -3.174 1 98 97 GLU A C 1
ATOM 681 O O . GLU A 1 97 ? 9.961 19.078 -2.764 1 98 97 GLU A O 1
ATOM 686 N N . VAL A 1 98 ? 8.438 17.75 -3.709 1 98.44 98 VAL A N 1
ATOM 687 C CA . VAL A 1 98 ? 7.48 18.828 -3.934 1 98.44 98 VAL A CA 1
ATOM 688 C C . VAL A 1 98 ? 6.43 18.828 -2.826 1 98.44 98 VAL A C 1
ATOM 690 O O . VAL A 1 98 ? 5.676 17.859 -2.68 1 98.44 98 VAL A O 1
ATOM 693 N N . PRO A 1 99 ? 6.371 19.859 -2.045 1 98.5 99 PRO A N 1
ATOM 694 C CA . PRO A 1 99 ? 5.352 19.906 -0.995 1 98.5 99 PRO A CA 1
ATOM 695 C C . PRO A 1 99 ? 3.934 20.031 -1.553 1 98.5 99 PRO A C 1
ATOM 697 O O . PRO A 1 99 ? 3.672 20.875 -2.41 1 98.5 99 PRO A O 1
ATOM 700 N N . CYS A 1 100 ? 3.074 19.203 -1.067 1 98.56 100 CYS A N 1
ATOM 701 C CA . CYS A 1 100 ? 1.658 19.312 -1.406 1 98.56 100 CYS A CA 1
ATOM 702 C C . CYS A 1 100 ? 0.805 18.516 -0.427 1 98.56 100 CYS A C 1
ATOM 704 O O . CYS A 1 100 ? 1.319 17.656 0.299 1 98.56 100 CYS A O 1
ATOM 706 N N . VAL A 1 101 ? -0.441 18.875 -0.353 1 98.94 101 VAL A N 1
ATOM 707 C CA . VAL A 1 101 ? -1.369 18.203 0.552 1 98.94 101 VAL A CA 1
ATOM 708 C C . VAL A 1 101 ? -2.436 17.469 -0.254 1 98.94 101 VAL A C 1
ATOM 710 O O . VAL A 1 101 ? -3.021 18.031 -1.182 1 98.94 101 VAL A O 1
ATOM 713 N N . ILE A 1 102 ? -2.635 16.234 0.035 1 98.94 102 ILE A N 1
ATOM 714 C CA . ILE A 1 102 ? -3.643 15.398 -0.61 1 98.94 102 ILE A CA 1
ATOM 715 C C . ILE A 1 102 ? -4.672 14.945 0.421 1 98.94 102 ILE A C 1
ATOM 717 O O . ILE A 1 102 ? -4.332 14.242 1.377 1 98.94 102 ILE A O 1
ATOM 721 N N . VAL A 1 103 ? -5.887 15.375 0.204 1 98.88 103 VAL A N 1
ATOM 722 C CA . VAL A 1 103 ? -6.953 14.922 1.09 1 98.88 103 VAL A CA 1
ATOM 723 C C . VAL A 1 103 ? -7.609 13.672 0.517 1 98.88 103 VAL A C 1
ATOM 725 O O . VAL A 1 103 ? -7.992 13.641 -0.655 1 98.88 103 VAL A O 1
ATOM 728 N N . ASP A 1 104 ? -7.672 12.617 1.271 1 98.69 104 ASP A N 1
ATOM 729 C CA . ASP A 1 104 ? -8.383 11.391 0.925 1 98.69 104 ASP A CA 1
ATOM 730 C C . ASP A 1 104 ? -9.523 11.125 1.901 1 98.69 104 ASP A C 1
ATOM 732 O O . ASP A 1 104 ? -9.289 10.734 3.049 1 98.69 104 ASP A O 1
ATOM 736 N N . VAL A 1 105 ? -10.711 11.336 1.413 1 98.69 105 VAL A N 1
ATOM 737 C CA . VAL A 1 105 ? -11.883 11.008 2.221 1 98.69 105 VAL A CA 1
ATOM 738 C C . VAL A 1 105 ? -12.305 9.57 1.959 1 98.69 105 VAL A C 1
ATOM 740 O O . VAL A 1 105 ? -12.93 9.273 0.939 1 98.69 105 VAL A O 1
ATOM 743 N N . MET A 1 106 ? -12.062 8.719 2.895 1 98.44 106 MET A N 1
ATOM 744 C CA . MET A 1 106 ? -12.234 7.281 2.703 1 98.44 106 MET A CA 1
ATOM 745 C C . MET A 1 106 ? -13.711 6.91 2.645 1 98.44 106 MET A C 1
ATOM 747 O O . MET A 1 106 ? -14.5 7.363 3.475 1 98.44 106 MET A O 1
ATOM 751 N N . ARG A 1 107 ? -13.992 6.113 1.731 1 96.5 107 ARG A N 1
ATOM 752 C CA . ARG A 1 107 ? -15.297 5.488 1.555 1 96.5 107 ARG A CA 1
ATOM 753 C C . ARG A 1 107 ? -15.156 3.996 1.273 1 96.5 107 ARG A C 1
ATOM 755 O O . ARG A 1 107 ? -14.039 3.475 1.201 1 96.5 107 ARG A O 1
ATOM 762 N N . GLY A 1 108 ? -16.312 3.326 1.16 1 94.81 108 GLY A N 1
ATOM 763 C CA . GLY A 1 108 ? -16.281 1.887 0.956 1 94.81 108 GLY A CA 1
ATOM 764 C C . GLY A 1 108 ? -15.562 1.487 -0.324 1 94.81 108 GLY A C 1
ATOM 765 O O . GLY A 1 108 ? -15.805 2.074 -1.382 1 94.81 108 GLY A O 1
ATOM 766 N N . GLY A 1 109 ? -14.625 0.491 -0.287 1 94.25 109 GLY A N 1
ATOM 767 C CA . GLY A 1 109 ? -13.922 -0.148 -1.392 1 94.25 109 GLY A CA 1
ATOM 768 C C . GLY A 1 109 ? -13.922 -1.662 -1.3 1 94.25 109 GLY A C 1
ATOM 769 O O . GLY A 1 109 ? -14.562 -2.236 -0.416 1 94.25 109 GLY A O 1
ATOM 770 N N . PRO A 1 110 ? -13.25 -2.309 -2.227 1 96.62 110 PRO A N 1
ATOM 771 C CA . PRO A 1 110 ? -12.398 -1.746 -3.277 1 96.62 110 PRO A CA 1
ATOM 772 C C . PRO A 1 110 ? -13.195 -1.266 -4.488 1 96.62 110 PRO A C 1
ATOM 774 O O . PRO A 1 110 ? -14.422 -1.362 -4.5 1 96.62 110 PRO A O 1
ATOM 777 N N . SER A 1 111 ? -12.477 -0.719 -5.535 1 96.12 111 SER A N 1
ATOM 778 C CA . SER A 1 111 ? -13.117 -0.19 -6.734 1 96.12 111 SER A CA 1
ATOM 779 C C . SER A 1 111 ? -14.133 0.891 -6.391 1 96.12 111 SER A C 1
ATOM 781 O O . SER A 1 111 ? -13.891 1.725 -5.516 1 96.12 111 SER A O 1
ATOM 783 N N . THR A 1 112 ? -15.32 0.812 -7.043 1 92.38 112 THR A N 1
ATOM 784 C CA . THR A 1 112 ? -16.312 1.815 -6.699 1 92.38 112 THR A CA 1
ATOM 785 C C . THR A 1 112 ? -16.891 1.552 -5.312 1 92.38 112 THR A C 1
ATOM 787 O O . THR A 1 112 ? -17.234 2.49 -4.582 1 92.38 112 THR A O 1
ATOM 790 N N . GLY A 1 113 ? -17.047 0.214 -4.984 1 94.44 113 GLY A N 1
ATOM 791 C CA . GLY A 1 113 ? -17.484 -0.183 -3.654 1 94.44 113 GLY A CA 1
ATOM 792 C C . GLY A 1 113 ? -18.797 0.447 -3.244 1 94.44 113 GLY A C 1
ATOM 793 O O . GLY A 1 113 ? -19.797 0.332 -3.959 1 94.44 113 GLY A O 1
ATOM 794 N N . LEU A 1 114 ? -18.797 1.094 -2.057 1 94.25 114 LEU A N 1
ATOM 795 C CA . LEU A 1 114 ? -19.922 1.842 -1.529 1 94.25 114 LEU A CA 1
ATOM 796 C C . LEU A 1 114 ? -19.656 3.342 -1.553 1 94.25 114 LEU A C 1
ATOM 798 O O . LEU A 1 114 ? -19.156 3.9 -0.569 1 94.25 114 LEU A O 1
ATOM 802 N N . PRO A 1 115 ? -20.047 4.062 -2.586 1 90.69 115 PRO A N 1
ATOM 803 C CA . PRO A 1 115 ? -19.609 5.438 -2.82 1 90.69 115 PRO A CA 1
ATOM 804 C C . PRO A 1 115 ? -20.062 6.398 -1.721 1 90.69 115 PRO A C 1
ATOM 806 O O . PRO A 1 115 ? -19.469 7.461 -1.541 1 90.69 115 PRO A O 1
ATOM 809 N N . THR A 1 116 ? -21.047 6.09 -0.979 1 88.5 116 THR A N 1
ATOM 810 C CA . THR A 1 116 ? -21.594 7.051 -0.025 1 88.5 116 THR A CA 1
ATOM 811 C C . THR A 1 116 ? -21.484 6.52 1.401 1 88.5 116 THR A C 1
ATOM 813 O O . THR A 1 116 ? -22.047 7.094 2.33 1 88.5 116 THR A O 1
ATOM 816 N N . SER A 1 117 ? -20.766 5.434 1.51 1 95 117 SER A N 1
ATOM 817 C CA . SER A 1 117 ? -20.703 4.809 2.828 1 95 117 SER A CA 1
ATOM 818 C C . SER A 1 117 ? -19.312 4.93 3.426 1 95 117 SER A C 1
ATOM 820 O O . SER A 1 117 ? -18.312 4.938 2.697 1 95 117 SER A O 1
ATOM 822 N N . VAL A 1 118 ? -19.281 4.961 4.66 1 96.38 118 VAL A N 1
ATOM 823 C CA . VAL A 1 118 ? -18.031 5.18 5.402 1 96.38 118 VAL A CA 1
ATOM 824 C C . VAL A 1 118 ? -17.172 3.924 5.332 1 96.38 118 VAL A C 1
ATOM 826 O O . VAL A 1 118 ? -17.688 2.807 5.277 1 96.38 118 VAL A O 1
ATOM 829 N N . SER A 1 119 ? -15.891 4.133 5.312 1 97.44 119 SER A N 1
ATOM 830 C CA . SER A 1 119 ? -14.875 3.092 5.449 1 97.44 119 SER A CA 1
ATOM 831 C C . SER A 1 119 ? -13.539 3.674 5.906 1 97.44 119 SER A C 1
ATOM 833 O O . SER A 1 119 ? -13.344 4.891 5.855 1 97.44 119 SER A O 1
ATOM 835 N N . GLN A 1 120 ? -12.742 2.896 6.438 1 98.19 120 GLN A N 1
ATOM 836 C CA . GLN A 1 120 ? -11.359 3.217 6.777 1 98.19 120 GLN A CA 1
ATOM 837 C C . GLN A 1 120 ? -10.391 2.25 6.105 1 98.19 120 GLN A C 1
ATOM 839 O O . GLN A 1 120 ? -9.438 1.784 6.734 1 98.19 120 GLN A O 1
ATOM 844 N N . GLY A 1 121 ? -10.695 1.962 4.867 1 97.75 121 GLY A N 1
ATOM 845 C CA . GLY A 1 121 ? -9.984 0.888 4.191 1 97.75 121 GLY A CA 1
ATOM 846 C C . GLY A 1 121 ? -8.773 1.37 3.416 1 97.75 121 GLY A C 1
ATOM 847 O O . GLY A 1 121 ? -8.133 0.591 2.707 1 97.75 121 GLY A O 1
ATOM 848 N N . ASP A 1 122 ? -8.367 2.641 3.498 1 98.31 122 ASP A N 1
ATOM 849 C CA . ASP A 1 122 ? -7.285 3.162 2.664 1 98.31 122 ASP A CA 1
ATOM 850 C C . ASP A 1 122 ? -6.031 3.43 3.494 1 98.31 122 ASP A C 1
ATOM 852 O O . ASP A 1 122 ? -5.121 4.129 3.047 1 98.31 122 ASP A O 1
ATOM 856 N N . VAL A 1 123 ? -5.949 2.881 4.715 1 98.44 123 VAL A N 1
ATOM 857 C CA . VAL A 1 123 ? -4.859 3.154 5.645 1 98.44 123 VAL A CA 1
ATOM 858 C C . VAL A 1 123 ? -3.535 2.697 5.035 1 98.44 123 VAL A C 1
ATOM 860 O O . VAL A 1 123 ? -2.592 3.482 4.926 1 98.44 123 VAL A O 1
ATOM 863 N N . MET A 1 124 ? -3.492 1.513 4.562 1 98.19 124 MET A N 1
ATOM 864 C CA . MET A 1 124 ? -2.246 0.974 4.027 1 98.19 124 MET A CA 1
ATOM 865 C C . MET A 1 124 ? -1.897 1.633 2.697 1 98.19 124 MET A C 1
ATOM 867 O O . MET A 1 124 ? -0.727 1.901 2.42 1 98.19 124 MET A O 1
ATOM 871 N N . GLN A 1 125 ? -2.912 1.91 1.902 1 98.44 125 GLN A N 1
ATOM 872 C CA . GLN A 1 125 ? -2.65 2.574 0.629 1 98.44 125 GLN A CA 1
ATOM 873 C C . GLN A 1 125 ? -2.064 3.967 0.845 1 98.44 125 GLN A C 1
ATOM 875 O O . GLN A 1 125 ? -1.226 4.422 0.064 1 98.44 125 GLN A O 1
ATOM 880 N N . SER A 1 126 ? -2.514 4.633 1.872 1 98.5 126 SER A N 1
ATOM 881 C CA . SER A 1 126 ? -2.043 5.988 2.121 1 98.5 126 SER A CA 1
ATOM 882 C C . SER A 1 126 ? -0.547 6.012 2.416 1 98.5 126 SER A C 1
ATOM 884 O O . SER A 1 126 ? 0.131 7 2.137 1 98.5 126 SER A O 1
ATOM 886 N N . MET A 1 127 ? -0.053 4.918 2.885 1 97.75 127 MET A N 1
ATOM 887 C CA . MET A 1 127 ? 1.36 4.832 3.242 1 97.75 127 MET A CA 1
ATOM 888 C C . MET A 1 127 ? 2.17 4.211 2.109 1 97.75 127 MET A C 1
ATOM 890 O O . MET A 1 127 ? 3.314 4.602 1.872 1 97.75 127 MET A O 1
ATOM 894 N N . TRP A 1 128 ? 1.466 3.266 1.374 1 97.19 128 TRP A N 1
ATOM 895 C CA . TRP A 1 128 ? 2.26 2.408 0.499 1 97.19 128 TRP A CA 1
ATOM 896 C C . TRP A 1 128 ? 1.639 2.326 -0.892 1 97.19 128 TRP A C 1
ATOM 898 O O . TRP A 1 128 ? 1.905 1.385 -1.643 1 97.19 128 TRP A O 1
ATOM 908 N N . GLY A 1 129 ? 0.848 3.281 -1.198 1 97.12 129 GLY A N 1
ATOM 909 C CA . GLY A 1 129 ? 0.113 3.213 -2.451 1 97.12 129 GLY A CA 1
ATOM 910 C C . GLY A 1 129 ? 0.999 3.373 -3.672 1 97.12 129 GLY A C 1
ATOM 911 O O . GLY A 1 129 ? 0.687 2.85 -4.742 1 97.12 129 GLY A O 1
ATOM 912 N N . THR A 1 130 ? 2.047 4.121 -3.49 1 96.94 130 THR A N 1
ATOM 913 C CA . THR A 1 130 ? 2.963 4.324 -4.609 1 96.94 130 THR A CA 1
ATOM 914 C C . THR A 1 130 ? 4.164 3.395 -4.5 1 96.94 130 THR A C 1
ATOM 916 O O . THR A 1 130 ? 4.516 2.947 -3.406 1 96.94 130 THR A O 1
ATOM 919 N N . HIS A 1 131 ? 4.77 3.092 -5.637 1 96.62 131 HIS A N 1
ATOM 920 C CA . HIS A 1 131 ? 5.891 2.16 -5.68 1 96.62 131 HIS A CA 1
ATOM 921 C C . HIS A 1 131 ? 7.156 2.793 -5.105 1 96.62 131 HIS A C 1
ATOM 923 O O . HIS A 1 131 ? 7.27 4.02 -5.051 1 96.62 131 HIS A O 1
ATOM 929 N N . GLY A 1 132 ? 8.07 1.87 -4.629 1 96.62 132 GLY A N 1
ATOM 930 C CA . GLY A 1 132 ? 9.375 2.326 -4.184 1 96.62 132 GLY A CA 1
ATOM 931 C C . GLY A 1 132 ? 9.375 2.824 -2.752 1 96.62 132 GLY A C 1
ATOM 932 O O . GLY A 1 132 ? 8.32 2.963 -2.135 1 96.62 132 GLY A O 1
ATOM 933 N N . ASP A 1 133 ? 10.523 3.043 -2.254 1 96.88 133 ASP A N 1
ATOM 934 C CA . ASP A 1 133 ? 10.695 3.715 -0.968 1 96.88 133 ASP A CA 1
ATOM 935 C C . ASP A 1 133 ? 10.484 5.223 -1.103 1 96.88 133 ASP A C 1
ATOM 937 O O . ASP A 1 133 ? 11.086 5.863 -1.965 1 96.88 133 ASP A O 1
ATOM 941 N N . HIS A 1 134 ? 9.539 5.703 -0.398 1 96.5 134 HIS A N 1
ATOM 942 C CA . HIS A 1 134 ? 9.211 7.117 -0.525 1 96.5 134 HIS A CA 1
ATOM 943 C C . HIS A 1 134 ? 8.781 7.707 0.815 1 96.5 134 HIS A C 1
ATOM 945 O O . HIS A 1 134 ? 8.211 7 1.654 1 96.5 134 HIS A O 1
ATOM 951 N N . PRO A 1 135 ? 9.062 8.953 1.014 1 95.56 135 PRO A N 1
ATOM 952 C CA . PRO A 1 135 ? 8.547 9.625 2.211 1 95.56 135 PRO A CA 1
ATOM 953 C C . PRO A 1 135 ? 7.102 10.086 2.059 1 95.56 135 PRO A C 1
ATOM 955 O O . PRO A 1 135 ? 6.695 10.5 0.971 1 95.56 135 PRO A O 1
ATOM 958 N N . VAL A 1 136 ? 6.363 9.93 3.1 1 97.06 136 VAL A N 1
ATOM 959 C CA . VAL A 1 136 ? 5.016 10.484 3.176 1 97.06 136 VAL A CA 1
ATOM 960 C C . VAL A 1 136 ? 4.633 10.711 4.637 1 97.06 136 VAL A C 1
ATOM 962 O O . VAL A 1 136 ? 5.176 10.07 5.535 1 97.06 136 VAL A O 1
ATOM 965 N N . ILE A 1 137 ? 3.893 11.68 4.867 1 98.81 137 ILE A N 1
ATOM 966 C CA . ILE A 1 137 ? 3.264 11.891 6.168 1 98.81 137 ILE A CA 1
ATOM 967 C C . ILE A 1 137 ? 1.754 11.695 6.047 1 98.81 137 ILE A C 1
ATOM 969 O O . ILE A 1 137 ? 1.127 12.203 5.113 1 98.81 137 ILE A O 1
ATOM 973 N N . VAL A 1 138 ? 1.191 10.914 6.898 1 98.88 138 VAL A N 1
ATOM 974 C CA . VAL A 1 138 ? -0.245 10.656 6.875 1 98.88 138 VAL A CA 1
ATOM 975 C C . VAL A 1 138 ? -0.871 11.086 8.195 1 98.88 138 VAL A C 1
ATOM 977 O O . VAL A 1 138 ? -0.454 10.633 9.266 1 98.88 138 VAL A O 1
ATOM 980 N N . ILE A 1 139 ? -1.876 11.93 8.109 1 98.81 139 ILE A N 1
ATOM 981 C CA . ILE A 1 139 ? -2.535 12.523 9.266 1 98.81 139 ILE A CA 1
ATOM 982 C C . ILE A 1 139 ? -4.02 12.156 9.258 1 98.81 139 ILE A C 1
ATOM 984 O O . ILE A 1 139 ? -4.684 12.25 8.227 1 98.81 139 ILE A O 1
ATOM 988 N N . THR A 1 140 ? -4.574 11.758 10.438 1 98.69 140 THR A N 1
ATOM 989 C CA . THR A 1 140 ? -5.945 11.273 10.531 1 98.69 140 THR A CA 1
ATOM 990 C C . THR A 1 140 ? -6.719 12.039 11.602 1 98.69 140 THR A C 1
ATOM 992 O O . THR A 1 140 ? -6.695 11.672 12.781 1 98.69 140 THR A O 1
ATOM 995 N N . PRO A 1 141 ? -7.465 13.062 11.266 1 98.25 141 PRO A N 1
ATOM 996 C CA . PRO A 1 141 ? -8.281 13.797 12.234 1 98.25 141 PRO A CA 1
ATOM 997 C C . PRO A 1 141 ? -9.453 12.969 12.758 1 98.25 141 PRO A C 1
ATOM 999 O O . PRO A 1 141 ? -9.836 11.969 12.141 1 98.25 141 PRO A O 1
ATOM 1002 N N . ILE A 1 142 ? -10.094 13.43 13.859 1 98.12 142 ILE A N 1
ATOM 1003 C CA . ILE A 1 142 ? -11.148 12.625 14.453 1 98.12 142 ILE A CA 1
ATOM 1004 C C . ILE A 1 142 ? -12.414 13.469 14.617 1 98.12 142 ILE A C 1
ATOM 1006 O O . ILE A 1 142 ? -13.445 12.969 15.07 1 98.12 142 ILE A O 1
ATOM 1010 N N . SER A 1 143 ? -12.359 14.766 14.352 1 96.94 143 SER A N 1
ATOM 1011 C CA . SER A 1 143 ? -13.469 15.703 14.516 1 96.94 143 SER A CA 1
ATOM 1012 C C . SER A 1 143 ? -13.352 16.875 13.562 1 96.94 143 SER A C 1
ATOM 1014 O O . SER A 1 143 ? -12.328 17.031 12.883 1 96.94 143 SER A O 1
ATOM 1016 N N . VAL A 1 144 ? -14.398 17.656 13.484 1 97.25 144 VAL A N 1
ATOM 1017 C CA . VAL A 1 144 ? -14.391 18.828 12.625 1 97.25 144 VAL A CA 1
ATOM 1018 C C . VAL A 1 144 ? -13.312 19.812 13.086 1 97.25 144 VAL A C 1
ATOM 1020 O O . VAL A 1 144 ? -12.562 20.359 12.266 1 97.25 144 VAL A O 1
ATOM 1023 N N . SER A 1 145 ? -13.188 19.969 14.375 1 95.44 145 SER A N 1
ATOM 1024 C CA . SER A 1 145 ? -12.164 20.844 14.938 1 95.44 145 SER A CA 1
ATOM 1025 C C . SER A 1 145 ? -10.766 20.359 14.586 1 95.44 145 SER A C 1
ATOM 1027 O O . SER A 1 145 ? -9.906 21.141 14.195 1 95.44 145 SER A O 1
ATOM 1029 N N . SER A 1 146 ? -10.57 19.078 14.727 1 96.31 146 SER A N 1
ATOM 1030 C CA . SER A 1 146 ? -9.25 18.547 14.43 1 96.31 146 SER A CA 1
ATOM 1031 C C . SER A 1 146 ? -8.961 18.578 12.93 1 96.31 146 SER A C 1
ATOM 1033 O O . SER A 1 146 ? -7.801 18.703 12.523 1 96.31 146 SER A O 1
ATOM 1035 N N . ILE A 1 147 ? -9.992 18.484 12.062 1 98.06 147 ILE A N 1
ATOM 1036 C CA . ILE A 1 147 ? -9.773 18.625 10.633 1 98.06 147 ILE A CA 1
ATOM 1037 C C . ILE A 1 147 ? -9.188 20 10.336 1 98.06 147 ILE A C 1
ATOM 1039 O O . ILE A 1 147 ? -8.211 20.125 9.594 1 98.06 147 ILE A O 1
ATOM 1043 N N . TYR A 1 148 ? -9.82 21.031 10.945 1 96.5 148 TYR A N 1
ATOM 1044 C CA . TYR A 1 148 ? -9.344 22.391 10.742 1 96.5 148 TYR A CA 1
ATOM 1045 C C . TYR A 1 148 ? -7.887 22.531 11.156 1 96.5 148 TYR A C 1
ATOM 1047 O O . TYR A 1 148 ? -7.047 22.969 10.375 1 96.5 148 TYR A O 1
ATOM 1055 N N . LYS A 1 149 ? -7.578 22.078 12.328 1 96.81 149 LYS A N 1
ATOM 1056 C CA . LYS A 1 149 ? -6.25 22.234 12.914 1 96.81 149 LYS A CA 1
ATOM 1057 C C . LYS A 1 149 ? -5.215 21.406 12.156 1 96.81 149 LYS A C 1
ATOM 1059 O O . LYS A 1 149 ? -4.133 21.891 11.836 1 96.81 149 LYS A O 1
ATOM 1064 N N . LEU A 1 150 ? -5.562 20.234 11.844 1 97.56 150 LEU A N 1
ATOM 1065 C CA . LEU A 1 150 ? -4.59 19.312 11.273 1 97.56 150 LEU A CA 1
ATOM 1066 C C . LEU A 1 150 ? -4.402 19.562 9.781 1 97.56 150 LEU A C 1
ATOM 1068 O O . LEU A 1 150 ? -3.389 19.172 9.203 1 97.56 150 LEU A O 1
ATOM 1072 N N . THR A 1 151 ? -5.383 20.203 9.164 1 98.38 151 THR A N 1
ATOM 1073 C CA . THR A 1 151 ? -5.152 20.656 7.801 1 98.38 151 THR A CA 1
ATOM 1074 C C . THR A 1 151 ? -4.039 21.703 7.754 1 98.38 151 THR A C 1
ATOM 1076 O O . THR A 1 151 ? -3.154 21.641 6.898 1 98.38 151 THR A O 1
ATOM 1079 N N . ILE A 1 152 ? -4.133 22.641 8.695 1 97.81 152 ILE A N 1
ATOM 1080 C CA . ILE A 1 152 ? -3.086 23.641 8.789 1 97.81 152 ILE A CA 1
ATOM 1081 C C . ILE A 1 152 ? -1.734 22.969 9.023 1 97.81 152 ILE A C 1
ATOM 1083 O O . ILE A 1 152 ? -0.756 23.281 8.336 1 97.81 152 ILE A O 1
ATOM 1087 N N . GLU A 1 153 ? -1.714 22.016 9.891 1 97.62 153 GLU A N 1
ATOM 1088 C CA . GLU A 1 153 ? -0.476 21.297 10.195 1 97.62 153 GLU A CA 1
ATOM 1089 C C . GLU A 1 153 ? 0.021 20.516 8.977 1 97.62 153 GLU A C 1
ATOM 1091 O O . GLU A 1 153 ? 1.229 20.406 8.758 1 97.62 153 GLU A O 1
ATOM 1096 N N . ALA A 1 154 ? -0.888 19.938 8.258 1 98.62 154 ALA A N 1
ATOM 1097 C CA . ALA A 1 154 ? -0.517 19.203 7.051 1 98.62 154 ALA A CA 1
ATOM 1098 C C . ALA A 1 154 ? 0.252 20.094 6.082 1 98.62 154 ALA A C 1
ATOM 1100 O O . ALA A 1 154 ? 1.271 19.688 5.523 1 98.62 154 ALA A O 1
ATOM 1101 N N . PHE A 1 155 ? -0.248 21.312 5.898 1 98.75 155 PHE A N 1
ATOM 1102 C CA . PHE A 1 155 ? 0.446 22.25 5.035 1 98.75 155 PHE A CA 1
ATOM 1103 C C . PHE A 1 155 ? 1.806 22.625 5.617 1 98.75 155 PHE A C 1
ATOM 1105 O O . PHE A 1 155 ? 2.789 22.734 4.883 1 98.75 155 PHE A O 1
ATOM 1112 N N . ASN A 1 156 ? 1.822 22.828 6.934 1 98.38 156 ASN A N 1
ATOM 1113 C CA . ASN A 1 156 ? 3.094 23.125 7.578 1 98.38 156 ASN A CA 1
ATOM 1114 C C . ASN A 1 156 ? 4.121 22.031 7.359 1 98.38 156 ASN A C 1
ATOM 1116 O O . ASN A 1 156 ? 5.266 22.297 6.996 1 98.38 156 ASN A O 1
ATOM 1120 N N . TYR A 1 157 ? 3.729 20.766 7.578 1 98.44 157 TYR A N 1
ATOM 1121 C CA . TYR A 1 157 ? 4.633 19.641 7.383 1 98.44 157 TYR A CA 1
ATOM 1122 C C . TYR A 1 157 ? 5.086 19.547 5.934 1 98.44 157 TYR A C 1
ATOM 1124 O O . TYR A 1 157 ? 6.262 19.312 5.656 1 98.44 157 TYR A O 1
ATOM 1132 N N . ALA A 1 158 ? 4.133 19.719 4.996 1 98.69 158 ALA A N 1
ATOM 1133 C CA . ALA A 1 158 ? 4.469 19.641 3.576 1 98.69 158 ALA A CA 1
ATOM 1134 C C . ALA A 1 158 ? 5.547 20.656 3.201 1 98.69 158 ALA A C 1
ATOM 1136 O O . ALA A 1 158 ? 6.531 20.297 2.545 1 98.69 158 ALA A O 1
ATOM 1137 N N . GLU A 1 159 ? 5.359 21.891 3.648 1 98.31 159 GLU A N 1
ATOM 1138 C CA . GLU A 1 159 ? 6.289 22.969 3.326 1 98.31 159 GLU A CA 1
ATOM 1139 C C . GLU A 1 159 ? 7.617 22.781 4.059 1 98.31 159 GLU A C 1
ATOM 1141 O O . GLU A 1 159 ? 8.688 22.969 3.473 1 98.31 159 GLU A O 1
ATOM 1146 N N . GLN A 1 160 ? 7.531 22.406 5.258 1 97.44 160 GLN A N 1
ATOM 1147 C CA . GLN A 1 160 ? 8.711 22.297 6.105 1 97.44 160 GLN A CA 1
ATOM 1148 C C . GLN A 1 160 ? 9.633 21.172 5.637 1 97.44 160 GLN A C 1
ATOM 1150 O O . GLN A 1 160 ? 10.852 21.312 5.684 1 97.44 160 GLN A O 1
ATOM 1155 N N . TYR A 1 161 ? 9.031 20.078 5.176 1 97.94 161 TYR A N 1
ATOM 1156 C CA . TYR A 1 161 ? 9.852 18.906 4.906 1 97.94 161 TYR A CA 1
ATOM 1157 C C . TYR A 1 161 ? 9.875 18.594 3.416 1 97.94 161 TYR A C 1
ATOM 1159 O O . TYR A 1 161 ? 10.531 17.641 2.986 1 97.94 161 TYR A O 1
ATOM 1167 N N . ARG A 1 162 ? 9.156 19.344 2.613 1 97.88 162 ARG A N 1
ATOM 1168 C CA . ARG A 1 162 ? 9.109 19.172 1.165 1 97.88 162 ARG A CA 1
ATOM 1169 C C . ARG A 1 162 ? 8.688 17.75 0.806 1 97.88 162 ARG A C 1
ATOM 1171 O O . ARG A 1 162 ? 9.367 17.062 0.038 1 97.88 162 ARG A O 1
ATOM 1178 N N . VAL A 1 163 ? 7.539 17.344 1.332 1 98.31 163 VAL A N 1
ATOM 1179 C CA . VAL A 1 163 ? 6.996 16.016 1.079 1 98.31 163 VAL A CA 1
ATOM 1180 C C . VAL A 1 163 ? 5.488 16.109 0.864 1 98.31 163 VAL A C 1
ATOM 1182 O O . VAL A 1 163 ? 4.848 17.062 1.312 1 98.31 163 VAL A O 1
ATOM 1185 N N . PRO A 1 164 ? 4.961 15.156 0.135 1 98.69 164 PRO A N 1
ATOM 1186 C CA . PRO A 1 164 ? 3.498 15.062 0.146 1 98.69 164 PRO A CA 1
ATOM 1187 C C . PRO A 1 164 ? 2.943 14.672 1.514 1 98.69 164 PRO A C 1
ATOM 1189 O O . PRO A 1 164 ? 3.541 13.852 2.215 1 98.69 164 PRO A O 1
ATOM 1192 N N . VAL A 1 165 ? 1.911 15.281 1.891 1 98.94 165 VAL A N 1
ATOM 1193 C CA . VAL A 1 165 ? 1.213 14.953 3.131 1 98.94 165 VAL A CA 1
ATOM 1194 C C . VAL A 1 165 ? -0.224 14.539 2.822 1 98.94 165 VAL A C 1
ATOM 1196 O O . VAL A 1 165 ? -0.94 15.242 2.107 1 98.94 165 VAL A O 1
ATOM 1199 N N . ILE A 1 166 ? -0.587 13.414 3.32 1 98.94 166 ILE A N 1
ATOM 1200 C CA . ILE A 1 166 ? -1.936 12.898 3.119 1 98.94 166 ILE A CA 1
ATOM 1201 C C . ILE A 1 166 ? -2.787 13.18 4.355 1 98.94 166 ILE A C 1
ATOM 1203 O O . ILE A 1 166 ? -2.412 12.82 5.473 1 98.94 166 ILE A O 1
ATOM 1207 N N . LEU A 1 167 ? -3.766 13.93 4.141 1 98.88 167 LEU A N 1
ATOM 1208 C CA . LEU A 1 167 ? -4.809 14.094 5.148 1 98.88 167 LEU A CA 1
ATOM 1209 C C . LEU A 1 167 ? -5.922 13.07 4.945 1 98.88 167 LEU A C 1
ATOM 1211 O O . LEU A 1 167 ? -6.738 13.211 4.031 1 98.88 167 LEU A O 1
ATOM 1215 N N . LEU A 1 168 ? -5.973 12.086 5.797 1 98.81 168 LEU A N 1
ATOM 1216 C CA . LEU A 1 168 ? -6.836 10.922 5.641 1 98.81 168 LEU A CA 1
ATOM 1217 C C . LEU A 1 168 ? -8.086 11.055 6.5 1 98.81 168 LEU A C 1
ATOM 1219 O O . LEU A 1 168 ? -8.039 10.844 7.715 1 98.81 168 LEU A O 1
ATOM 1223 N N . LEU A 1 169 ? -9.195 11.359 5.891 1 98.56 169 LEU A N 1
ATOM 1224 C CA . LEU A 1 169 ? -10.5 11.477 6.531 1 98.56 169 LEU A CA 1
ATOM 1225 C C . LEU A 1 169 ? -11.367 10.258 6.215 1 98.56 169 LEU A C 1
ATOM 1227 O O . LEU A 1 169 ? -11.055 9.492 5.305 1 98.56 169 LEU A O 1
ATOM 1231 N N . ASP A 1 170 ? -12.336 10 6.957 1 97.88 170 ASP A N 1
ATOM 1232 C CA . ASP A 1 170 ? -13.383 9.078 6.527 1 97.88 170 ASP A CA 1
ATOM 1233 C C . ASP A 1 170 ? -14.703 9.805 6.305 1 97.88 170 ASP A C 1
ATOM 1235 O O . ASP A 1 170 ? -14.836 10.977 6.672 1 97.88 170 ASP A O 1
ATOM 1239 N N . GLU A 1 171 ? -15.594 9.195 5.691 1 97.81 171 GLU A N 1
ATOM 1240 C CA . GLU A 1 171 ? -16.828 9.805 5.234 1 97.81 171 GLU A CA 1
ATOM 1241 C C . GLU A 1 171 ? -17.594 10.445 6.391 1 97.81 171 GLU A C 1
ATOM 1243 O O . GLU A 1 171 ? -18.188 11.516 6.234 1 97.81 171 GLU A O 1
ATOM 1248 N N . VAL A 1 172 ? -17.547 9.922 7.539 1 97.5 172 VAL A N 1
ATOM 1249 C CA . VAL A 1 172 ? -18.344 10.367 8.68 1 97.5 172 VAL A CA 1
ATOM 1250 C C . VAL A 1 172 ? -17.828 11.719 9.172 1 97.5 172 VAL A C 1
ATOM 1252 O O . VAL A 1 172 ? -18.594 12.672 9.297 1 97.5 172 VAL A O 1
ATOM 1255 N N . ILE A 1 173 ? -16.562 11.859 9.391 1 97.06 173 ILE A N 1
ATOM 1256 C CA . ILE A 1 173 ? -16.031 13.102 9.945 1 97.06 173 ILE A CA 1
ATOM 1257 C C . ILE A 1 173 ? -16.016 14.18 8.867 1 97.06 173 ILE A C 1
ATOM 1259 O O . ILE A 1 173 ? -16.109 15.375 9.172 1 97.06 173 ILE A O 1
ATOM 1263 N N . ALA A 1 174 ? -15.883 13.766 7.621 1 97.56 174 ALA A N 1
ATOM 1264 C CA . ALA A 1 174 ? -15.906 14.727 6.52 1 97.56 174 ALA A CA 1
ATOM 1265 C C . ALA A 1 174 ? -17.281 15.383 6.398 1 97.56 174 ALA A C 1
ATOM 1267 O O . ALA A 1 174 ? -17.375 16.562 6.027 1 97.56 174 ALA A O 1
ATOM 1268 N N . HIS A 1 175 ? -18.328 14.641 6.754 1 96.81 175 HIS A N 1
ATOM 1269 C CA . HIS A 1 175 ? -19.672 15.125 6.516 1 96.81 175 HIS A CA 1
ATOM 1270 C C . HIS A 1 175 ? -20.344 15.57 7.816 1 96.81 175 HIS A C 1
ATOM 1272 O O . HIS A 1 175 ? -21.391 16.219 7.797 1 96.81 175 HIS A O 1
ATOM 1278 N N . MET A 1 176 ? -19.703 15.305 8.852 1 96.31 176 MET A N 1
ATOM 1279 C CA . MET A 1 176 ? -20.266 15.688 10.148 1 96.31 176 MET A CA 1
ATOM 1280 C C . MET A 1 176 ? -20.172 17.203 10.352 1 96.31 176 MET A C 1
ATOM 1282 O O . MET A 1 176 ? -19.266 17.844 9.805 1 96.31 176 MET A O 1
ATOM 1286 N N . ARG A 1 177 ? -21.125 17.719 11.133 1 96.56 177 ARG A N 1
ATOM 1287 C CA . ARG A 1 177 ? -21.141 19.125 11.492 1 96.56 177 ARG A CA 1
ATOM 1288 C C . ARG A 1 177 ? -20.906 19.312 12.984 1 96.56 177 ARG A C 1
ATOM 1290 O O . ARG A 1 177 ? -21.406 18.531 13.797 1 96.56 177 ARG A O 1
ATOM 1297 N N . GLU A 1 178 ? -20.016 20.172 13.242 1 95.12 178 GLU A N 1
ATOM 1298 C CA . GLU A 1 178 ? -19.734 20.531 14.625 1 95.12 178 GLU A CA 1
ATOM 1299 C C . GLU A 1 178 ? -19.5 22.031 14.766 1 95.12 178 GLU A C 1
ATOM 1301 O O . GLU A 1 178 ? -19.109 22.703 13.805 1 95.12 178 GLU A O 1
ATOM 1306 N N . SER A 1 179 ? -19.906 22.516 15.945 1 93.06 179 SER A N 1
ATOM 1307 C CA . SER A 1 179 ? -19.562 23.891 16.266 1 93.06 179 SER A CA 1
ATOM 1308 C C . SER A 1 179 ? -18.109 24 16.719 1 93.06 179 SER A C 1
ATOM 1310 O O . SER A 1 179 ? -17.703 23.344 17.672 1 93.06 179 SER A O 1
ATOM 1312 N N . ILE A 1 180 ? -17.375 24.75 15.914 1 89.44 180 ILE A N 1
ATOM 1313 C CA . ILE A 1 180 ? -15.961 24.859 16.281 1 89.44 180 ILE A CA 1
ATOM 1314 C C . ILE A 1 180 ? -15.57 26.344 16.359 1 89.44 180 ILE A C 1
ATOM 1316 O O . ILE A 1 180 ? -16.266 27.203 15.828 1 89.44 180 ILE A O 1
ATOM 1320 N N . SER A 1 181 ? -14.57 26.609 17.25 1 86.19 181 SER A N 1
ATOM 1321 C CA . SER A 1 181 ? -13.977 27.938 17.297 1 86.19 181 SER A CA 1
ATOM 1322 C C . SER A 1 181 ? -12.75 28.047 16.406 1 86.19 181 SER A C 1
ATOM 1324 O O . SER A 1 181 ? -11.766 27.328 16.609 1 86.19 181 SER A O 1
ATOM 1326 N N . LEU A 1 182 ? -12.766 28.875 15.43 1 80.5 182 LEU A N 1
ATOM 1327 C CA . LEU A 1 182 ? -11.656 29.031 14.492 1 80.5 182 LEU A CA 1
ATOM 1328 C C . LEU A 1 182 ? -10.609 29.984 15.047 1 80.5 182 LEU A C 1
ATOM 1330 O O . LEU A 1 182 ? -9.414 29.828 14.758 1 80.5 182 LEU A O 1
ATOM 1334 N N . GLU A 1 183 ? -10.969 30.984 15.781 1 68.88 183 GLU A N 1
ATOM 1335 C CA . GLU A 1 183 ? -10.102 32.062 16.25 1 68.88 183 GLU A CA 1
ATOM 1336 C C . GLU A 1 183 ? -9.172 31.594 17.359 1 68.88 183 GLU A C 1
ATOM 1338 O O . GLU A 1 183 ? -8.094 32.156 17.562 1 68.88 183 GLU A O 1
ATOM 1343 N N . ASP A 1 184 ? -9.562 30.578 17.906 1 64.81 184 ASP A N 1
ATOM 1344 C CA . ASP A 1 184 ? -8.82 30.156 19.094 1 64.81 184 ASP A CA 1
ATOM 1345 C C . ASP A 1 184 ? -7.578 29.359 18.703 1 64.81 184 ASP A C 1
ATOM 1347 O O . ASP A 1 184 ? -6.715 29.109 19.547 1 64.81 184 ASP A O 1
ATOM 1351 N N . TYR A 1 185 ? -7.547 29.125 17.438 1 70.5 185 TYR A N 1
ATOM 1352 C CA . TYR A 1 185 ? -6.375 28.344 17.078 1 70.5 185 TYR A CA 1
ATOM 1353 C C . TYR A 1 185 ? -5.297 29.219 16.469 1 70.5 185 TYR A C 1
ATOM 1355 O O . TYR A 1 185 ? -5.449 29.703 15.336 1 70.5 185 TYR A O 1
ATOM 1363 N N . GLU A 1 186 ? -4.391 29.719 17.281 1 75.19 186 GLU A N 1
ATOM 1364 C CA . GLU A 1 186 ? -3.211 30.406 16.781 1 75.19 186 GLU A CA 1
ATOM 1365 C C . GLU A 1 186 ? -2.229 29.438 16.125 1 75.19 186 GLU A C 1
ATOM 1367 O O . GLU A 1 186 ? -1.462 28.766 16.828 1 75.19 186 GLU A O 1
ATOM 1372 N N . ALA A 1 187 ? -2.518 29.219 14.891 1 78.12 187 ALA A N 1
ATOM 1373 C CA . ALA A 1 187 ? -1.679 28.234 14.211 1 78.12 187 ALA A CA 1
ATOM 1374 C C . ALA A 1 187 ? -0.441 28.891 13.602 1 78.12 187 ALA A C 1
ATOM 1376 O O . ALA A 1 187 ? -0.528 29.969 13.023 1 78.12 187 ALA A O 1
ATOM 1377 N N . GLU A 1 188 ? 0.662 28.375 13.977 1 90.44 188 GLU A N 1
ATOM 1378 C CA . GLU A 1 188 ? 1.862 28.781 13.25 1 90.44 188 GLU A CA 1
ATOM 1379 C C . GLU A 1 188 ? 1.823 28.312 11.805 1 90.44 188 GLU A C 1
ATOM 1381 O O . GLU A 1 188 ? 1.479 27.172 11.523 1 90.44 188 GLU A O 1
ATOM 1386 N N . ILE A 1 189 ? 1.89 29.297 10.859 1 96 189 ILE A N 1
ATOM 1387 C CA . ILE A 1 189 ? 1.938 28.984 9.438 1 96 189 ILE A CA 1
ATOM 1388 C C . ILE A 1 189 ? 3.391 28.953 8.969 1 96 189 ILE A C 1
ATOM 1390 O O . ILE A 1 189 ? 4.133 29.922 9.141 1 96 189 ILE A O 1
ATOM 1394 N N . VAL A 1 190 ? 3.791 27.859 8.422 1 96.31 190 VAL A N 1
ATOM 1395 C CA . VAL A 1 190 ? 5.168 27.641 7.996 1 96.31 190 VAL A CA 1
ATOM 1396 C C . VAL A 1 190 ? 5.246 27.641 6.473 1 96.31 190 VAL A C 1
ATOM 1398 O O . VAL A 1 190 ? 4.383 27.062 5.801 1 96.31 190 VAL A O 1
ATOM 1401 N N . ASP A 1 191 ? 6.234 28.375 5.949 1 96.62 191 ASP A N 1
ATOM 1402 C CA . ASP A 1 191 ? 6.527 28.359 4.52 1 96.62 191 ASP A CA 1
ATOM 1403 C C . ASP A 1 191 ? 7.781 27.531 4.23 1 96.62 191 ASP A C 1
ATOM 1405 O O . ASP A 1 191 ? 8.586 27.281 5.133 1 96.62 191 ASP A O 1
ATOM 1409 N N . ARG A 1 192 ? 7.891 27.078 3.002 1 96.75 192 ARG A N 1
ATOM 1410 C CA . ARG A 1 192 ? 9.094 26.359 2.615 1 96.75 192 ARG A CA 1
ATOM 1411 C C . ARG A 1 192 ? 10.32 27.266 2.668 1 96.75 192 ARG A C 1
ATOM 1413 O O . ARG A 1 192 ? 10.211 28.484 2.49 1 96.75 192 ARG A O 1
ATOM 1420 N N . LYS A 1 193 ? 11.414 26.641 2.947 1 95.31 193 LYS A N 1
ATOM 1421 C CA . LYS A 1 193 ? 12.695 27.359 2.951 1 95.31 193 LYS A CA 1
ATOM 1422 C C . LYS A 1 193 ? 13.016 27.906 1.565 1 95.31 193 LYS A C 1
ATOM 1424 O O . LYS A 1 193 ? 12.969 27.172 0.573 1 95.31 193 LYS A O 1
ATOM 1429 N N . LYS A 1 194 ? 13.305 29.156 1.506 1 94.94 194 LYS A N 1
ATOM 1430 C CA . LYS A 1 194 ? 13.641 29.812 0.241 1 94.94 194 LYS A CA 1
ATOM 1431 C C . LYS A 1 194 ? 15.133 30.078 0.142 1 94.94 194 LYS A C 1
ATOM 1433 O O . LYS A 1 194 ? 15.805 30.25 1.16 1 94.94 194 LYS A O 1
ATOM 1438 N N . PRO A 1 195 ? 15.609 30.016 -1.064 1 94.38 195 PRO A N 1
ATOM 1439 C CA . PRO A 1 195 ? 17.031 30.328 -1.242 1 94.38 195 PRO A CA 1
ATOM 1440 C C . PRO A 1 195 ? 17.312 31.828 -1.169 1 94.38 195 PRO A C 1
ATOM 1442 O O . PRO A 1 195 ? 16.375 32.625 -1.13 1 94.38 195 PRO A O 1
ATOM 1445 N N . ASP A 1 196 ? 18.609 32.062 -0.998 1 91.12 196 ASP A N 1
ATOM 1446 C CA . ASP A 1 196 ? 19.047 33.469 -1.078 1 91.12 196 ASP A CA 1
ATOM 1447 C C . ASP A 1 196 ? 18.922 34 -2.502 1 91.12 196 ASP A C 1
ATOM 1449 O O . ASP A 1 196 ? 19.578 33.531 -3.418 1 91.12 196 ASP A O 1
ATOM 1453 N N . TYR A 1 197 ? 18.156 34.969 -2.691 1 89.25 197 TYR A N 1
ATOM 1454 C CA . TYR A 1 197 ? 17.844 35.5 -4.016 1 89.25 197 TYR A CA 1
ATOM 1455 C C . TYR A 1 197 ? 18.953 36.406 -4.516 1 89.25 197 TYR A C 1
ATOM 1457 O O . TYR A 1 197 ? 19.016 36.75 -5.703 1 89.25 197 TYR A O 1
ATOM 1465 N N . CYS A 1 198 ? 19.828 36.688 -3.652 1 88.5 198 CYS A N 1
ATOM 1466 C CA . CYS A 1 198 ? 20.938 37.562 -4.043 1 88.5 198 CYS A CA 1
ATOM 1467 C C . CYS A 1 198 ? 22.016 36.75 -4.77 1 88.5 198 CYS A C 1
ATOM 1469 O O . CYS A 1 198 ? 22.828 37.344 -5.496 1 88.5 198 CYS A O 1
ATOM 1471 N N . ASN A 1 199 ? 22.109 35.469 -4.594 1 83.88 199 ASN A N 1
ATOM 1472 C CA . ASN A 1 199 ? 23.062 34.594 -5.27 1 83.88 199 ASN A CA 1
ATOM 1473 C C . ASN A 1 199 ? 22.375 33.406 -5.91 1 83.88 199 ASN A C 1
ATOM 1475 O O . ASN A 1 199 ? 22.266 32.344 -5.289 1 83.88 199 ASN A O 1
ATOM 1479 N N . LYS A 1 200 ? 22.188 33.594 -7.086 1 86.81 200 LYS A N 1
ATOM 1480 C CA . LYS A 1 200 ? 21.422 32.531 -7.777 1 86.81 200 LYS A CA 1
ATOM 1481 C C . LYS A 1 200 ? 22.344 31.562 -8.484 1 86.81 200 LYS A C 1
ATOM 1483 O O . LYS A 1 200 ? 21.922 30.469 -8.883 1 86.81 200 LYS A O 1
ATOM 1488 N N . ASN A 1 201 ? 23.594 31.953 -8.617 1 87.62 201 ASN A N 1
ATOM 1489 C CA . ASN A 1 201 ? 24.547 31.141 -9.359 1 87.62 201 ASN A CA 1
ATOM 1490 C C . ASN A 1 201 ? 24.891 29.859 -8.602 1 87.62 201 ASN A C 1
ATOM 1492 O O . ASN A 1 201 ? 25.188 29.906 -7.406 1 87.62 201 ASN A O 1
ATOM 1496 N N . GLY A 1 202 ? 24.734 28.812 -9.281 1 88.12 202 GLY A N 1
ATOM 1497 C CA . GLY A 1 202 ? 25.125 27.531 -8.703 1 88.12 202 GLY A CA 1
ATOM 1498 C C . GLY A 1 202 ? 24.109 26.984 -7.727 1 88.12 202 GLY A C 1
ATOM 1499 O O . GLY A 1 202 ? 24.422 26.141 -6.891 1 88.12 202 GLY A O 1
ATOM 1500 N N . PHE A 1 203 ? 22.953 27.484 -7.863 1 93.31 203 PHE A N 1
ATOM 1501 C CA . PHE A 1 203 ? 21.875 27.047 -6.973 1 93.31 203 PHE A CA 1
ATOM 1502 C C . PHE A 1 203 ? 21.688 25.531 -7.062 1 93.31 203 PHE A C 1
ATOM 1504 O O . PHE A 1 203 ? 21.594 24.969 -8.156 1 93.31 203 PHE A O 1
ATOM 1511 N N . LYS A 1 204 ? 21.688 24.844 -5.906 1 94.75 204 LYS A N 1
ATOM 1512 C CA . LYS A 1 204 ? 21.422 23.422 -5.777 1 94.75 204 LYS A CA 1
ATOM 1513 C C . LYS A 1 204 ? 20.031 23.188 -5.18 1 94.75 204 LYS A C 1
ATOM 1515 O O . LYS A 1 204 ? 19.859 23.25 -3.965 1 94.75 204 LYS A O 1
ATOM 1520 N N . ALA A 1 205 ? 19.109 22.828 -5.996 1 95.12 205 ALA A N 1
ATOM 1521 C CA . ALA A 1 205 ? 17.719 22.672 -5.59 1 95.12 205 AL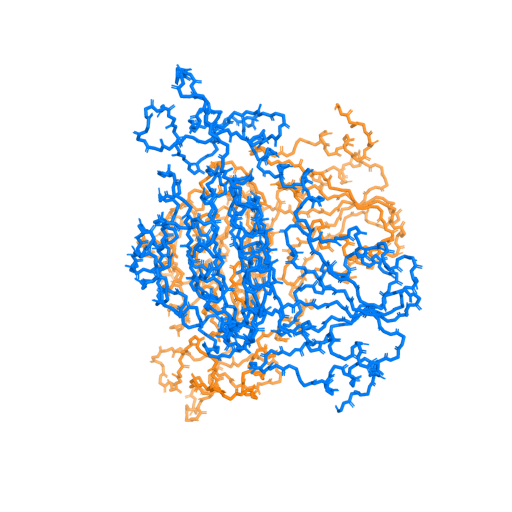A A CA 1
ATOM 1522 C C . ALA A 1 205 ? 17.547 21.484 -4.637 1 95.12 205 ALA A C 1
ATOM 1524 O O . ALA A 1 205 ? 16.578 21.422 -3.889 1 95.12 205 ALA A O 1
ATOM 1525 N N . TYR A 1 206 ? 18.5 20.547 -4.652 1 96.88 206 TYR A N 1
ATOM 1526 C CA . TYR A 1 206 ? 18.453 19.344 -3.83 1 96.88 206 TYR A CA 1
ATOM 1527 C C . TYR A 1 206 ? 19.734 19.172 -3.035 1 96.88 206 TYR A C 1
ATOM 1529 O O . TYR A 1 206 ? 20.234 18.062 -2.885 1 96.88 206 TYR A O 1
ATOM 1537 N N . GLU A 1 207 ? 20.172 20.25 -2.578 1 93.94 207 GLU A N 1
ATOM 1538 C CA . GLU A 1 207 ? 21.406 20.281 -1.807 1 93.94 207 GLU A CA 1
ATOM 1539 C C . GLU A 1 207 ? 21.312 19.375 -0.579 1 93.94 207 GLU A C 1
ATOM 1541 O O . GLU A 1 207 ? 20.266 19.297 0.063 1 93.94 207 GLU A O 1
ATOM 1546 N N . ILE A 1 208 ? 22.375 18.734 -0.285 1 92.12 208 ILE A N 1
ATOM 1547 C CA . ILE A 1 208 ? 22.438 17.922 0.927 1 92.12 208 ILE A CA 1
ATOM 1548 C C . ILE A 1 208 ? 22.766 18.812 2.123 1 92.12 208 ILE A C 1
ATOM 1550 O O . ILE A 1 208 ? 23.938 19.125 2.377 1 92.12 208 ILE A O 1
ATOM 1554 N N . THR A 1 209 ? 21.812 19.25 2.764 1 93.19 209 THR A N 1
ATOM 1555 C CA . THR A 1 209 ? 21.969 20.109 3.932 1 93.19 209 THR A CA 1
ATOM 1556 C C . THR A 1 209 ? 21.938 19.281 5.215 1 93.19 209 THR A C 1
ATOM 1558 O O . THR A 1 209 ? 21.578 18.094 5.195 1 93.19 209 THR A O 1
ATOM 1561 N N . LYS A 1 210 ? 22.297 19.859 6.312 1 92.25 210 LYS A N 1
ATOM 1562 C CA . LYS A 1 210 ? 22.312 19.172 7.602 1 92.25 210 LYS A CA 1
ATOM 1563 C C . LYS A 1 210 ? 20.922 18.719 8.008 1 92.25 210 LYS A C 1
ATOM 1565 O O . LYS A 1 210 ? 20.75 17.609 8.539 1 92.25 210 LYS A O 1
ATOM 1570 N N . ASP A 1 211 ? 19.953 19.516 7.707 1 92.56 211 ASP A N 1
ATOM 1571 C CA . ASP A 1 211 ? 18.578 19.188 8.078 1 92.56 211 ASP A CA 1
ATOM 1572 C C . ASP A 1 211 ? 17.906 18.344 6.992 1 92.56 211 ASP A C 1
ATOM 1574 O O . ASP A 1 211 ? 16.734 17.969 7.129 1 92.56 211 ASP A O 1
ATOM 1578 N N . MET A 1 212 ? 18.609 18.125 5.891 1 94.62 212 MET A N 1
ATOM 1579 C CA . MET A 1 212 ? 18.203 17.25 4.789 1 94.62 212 MET A CA 1
ATOM 1580 C C . MET A 1 212 ? 17.031 17.859 4.027 1 94.62 212 MET A C 1
ATOM 1582 O O . MET A 1 212 ? 16.344 17.156 3.275 1 94.62 212 MET A O 1
ATOM 1586 N N . VAL A 1 213 ? 16.734 19.188 4.238 1 96.06 213 VAL A N 1
ATOM 1587 C CA . VAL A 1 213 ? 15.656 19.875 3.539 1 96.06 213 VAL A CA 1
ATOM 1588 C C . VAL A 1 213 ? 16.219 21.078 2.791 1 96.06 213 VAL A C 1
ATOM 1590 O O . VAL A 1 213 ? 16.359 22.172 3.361 1 96.06 213 VAL A O 1
ATOM 1593 N N . PRO A 1 214 ? 16.469 20.938 1.567 1 95.19 214 PRO A N 1
ATOM 1594 C CA . PRO A 1 214 ? 17.031 22.047 0.805 1 95.19 214 PRO A CA 1
ATOM 1595 C C . PRO A 1 2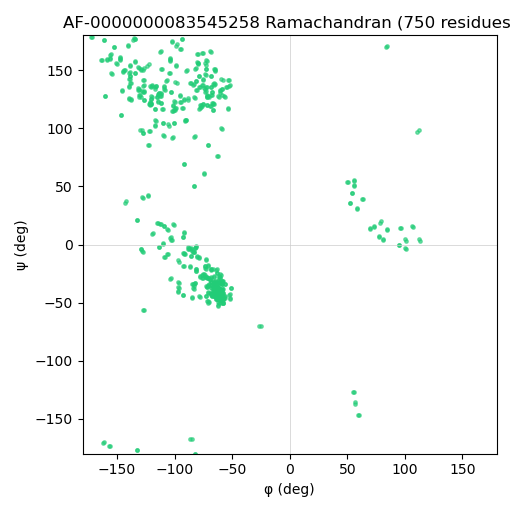14 ? 16.031 23.172 0.552 1 95.19 214 PRO A C 1
ATOM 1597 O O . PRO A 1 214 ? 14.82 22.938 0.624 1 95.19 214 PRO A O 1
ATOM 1600 N N . ALA A 1 215 ? 16.578 24.312 0.304 1 95.62 215 ALA A N 1
ATOM 1601 C CA . ALA A 1 215 ? 15.727 25.422 -0.092 1 95.62 215 ALA A CA 1
ATOM 1602 C C . ALA A 1 215 ? 15.062 25.156 -1.438 1 95.62 215 ALA A C 1
ATOM 1604 O O . ALA A 1 215 ? 15.617 24.453 -2.283 1 95.62 215 ALA A O 1
ATOM 1605 N N . MET A 1 216 ? 13.969 25.719 -1.562 1 95.81 216 MET A N 1
ATOM 1606 C CA . MET A 1 216 ? 13.211 25.5 -2.793 1 95.81 216 MET A CA 1
ATOM 1607 C C . MET A 1 216 ? 12.945 26.828 -3.5 1 95.81 216 MET A C 1
ATOM 1609 O O . MET A 1 216 ? 12.367 27.75 -2.916 1 95.81 216 MET A O 1
ATOM 1613 N N . ALA A 1 217 ? 13.422 26.922 -4.672 1 95.19 217 ALA A N 1
ATOM 1614 C CA . ALA A 1 217 ? 13.133 28.078 -5.512 1 95.19 217 ALA A CA 1
ATOM 1615 C C . ALA A 1 217 ? 11.867 27.859 -6.34 1 95.19 217 ALA A C 1
ATOM 1617 O O . ALA A 1 217 ? 11.531 26.719 -6.676 1 95.19 217 ALA A O 1
ATOM 1618 N N . ASN A 1 218 ? 11.219 28.953 -6.621 1 94.69 218 ASN A N 1
ATOM 1619 C CA . ASN A 1 218 ? 10.078 28.859 -7.523 1 94.69 218 ASN A CA 1
ATOM 1620 C C . ASN A 1 218 ? 10.516 28.891 -8.984 1 94.69 218 ASN A C 1
ATOM 1622 O O . ASN A 1 218 ? 11.422 29.641 -9.352 1 94.69 218 ASN A O 1
ATOM 1626 N N . ILE A 1 219 ? 9.867 28.016 -9.672 1 93.88 219 ILE A N 1
ATOM 1627 C CA . ILE A 1 219 ? 10.102 28.078 -11.117 1 93.88 219 ILE A CA 1
ATOM 1628 C C . ILE A 1 219 ? 9.727 29.453 -11.648 1 93.88 219 ILE A C 1
ATOM 1630 O O . ILE A 1 219 ? 8.656 29.969 -11.328 1 93.88 219 ILE A O 1
ATOM 1634 N N . GLY A 1 220 ? 10.609 30.016 -12.344 1 90.44 220 GLY A N 1
ATOM 1635 C CA . GLY A 1 220 ? 10.328 31.312 -12.953 1 90.44 220 GLY A CA 1
ATOM 1636 C C . GLY A 1 220 ? 10.938 32.469 -12.188 1 90.44 220 GLY A C 1
ATOM 1637 O O . GLY A 1 220 ? 10.836 33.625 -12.617 1 90.44 220 GLY A O 1
ATOM 1638 N N . GLU A 1 221 ? 11.688 32.219 -11.133 1 92.62 221 GLU A N 1
ATOM 1639 C CA . GLU A 1 221 ? 12.227 33.281 -10.32 1 92.62 221 GLU A CA 1
ATOM 1640 C C . GLU A 1 221 ? 13.719 33.469 -10.57 1 92.62 221 GLU A C 1
ATOM 1642 O O . GLU A 1 221 ? 14.422 34.062 -9.734 1 92.62 221 GLU A O 1
ATOM 1647 N N . GLY A 1 222 ? 14.188 32.875 -11.594 1 91.12 222 GLY A N 1
ATOM 1648 C CA . GLY A 1 222 ? 15.547 33.156 -12.023 1 91.12 222 GLY A CA 1
ATOM 1649 C C . GLY A 1 222 ? 16.547 32.094 -11.586 1 91.12 222 GLY A C 1
ATOM 1650 O O . GLY A 1 222 ? 17.734 32.188 -11.891 1 91.12 222 GLY A O 1
ATOM 1651 N N . PHE A 1 223 ? 16.094 31.141 -10.859 1 92.69 223 PHE A N 1
ATOM 1652 C CA . PHE A 1 223 ? 16.969 30.031 -10.461 1 92.69 223 PHE A CA 1
ATOM 1653 C C . PHE A 1 223 ? 16.984 28.953 -11.523 1 92.69 223 PHE A C 1
ATOM 1655 O O . PHE A 1 223 ? 15.953 28.641 -12.125 1 92.69 223 PHE A O 1
ATOM 1662 N N . ASN A 1 224 ? 18.172 28.438 -11.75 1 90.69 224 ASN A N 1
ATOM 1663 C CA . ASN A 1 224 ? 18.297 27.328 -12.695 1 90.69 224 ASN A CA 1
ATOM 1664 C C . ASN A 1 224 ? 18.438 26 -11.969 1 90.69 224 ASN A C 1
ATOM 1666 O O . ASN A 1 224 ? 19.406 25.766 -11.258 1 90.69 224 ASN A O 1
ATOM 1670 N N . PHE A 1 225 ? 17.484 25.172 -12.133 1 91 225 PHE A N 1
ATOM 1671 C CA . PHE A 1 225 ? 17.531 23.828 -11.586 1 91 225 PHE A CA 1
ATOM 1672 C C . PHE A 1 225 ? 16.625 22.891 -12.375 1 91 225 PHE A C 1
ATOM 1674 O O . PHE A 1 225 ? 15.766 23.344 -13.141 1 91 225 PHE A O 1
ATOM 1681 N N . HIS A 1 226 ? 16.844 21.656 -12.273 1 94.25 226 HIS A N 1
ATOM 1682 C CA . HIS A 1 226 ? 16.125 20.625 -13.008 1 94.25 226 HIS A CA 1
ATOM 1683 C C . HIS A 1 226 ? 15.219 19.828 -12.078 1 94.25 226 HIS A C 1
ATOM 1685 O O . HIS A 1 226 ? 15.609 19.5 -10.953 1 94.25 226 HIS A O 1
ATOM 1691 N N . VAL A 1 227 ? 14.016 19.578 -12.523 1 96 227 VAL A N 1
ATOM 1692 C CA . VAL A 1 227 ? 13.086 18.719 -11.812 1 96 227 VAL A CA 1
ATOM 1693 C C . VAL A 1 227 ? 12.836 17.453 -12.625 1 96 227 VAL A C 1
ATOM 1695 O O . VAL A 1 227 ? 12.477 17.516 -13.805 1 96 227 VAL A O 1
ATOM 1698 N N . THR A 1 228 ? 13 16.297 -12 1 95.81 228 THR A N 1
ATOM 1699 C CA . THR A 1 228 ? 12.812 15.039 -12.703 1 95.81 228 THR A CA 1
ATOM 1700 C C . THR A 1 228 ? 12.344 13.945 -11.742 1 95.81 228 THR A C 1
ATOM 1702 O O . THR A 1 228 ? 12.492 14.086 -10.523 1 95.81 228 THR A O 1
ATOM 1705 N N . GLY A 1 229 ? 11.688 12.945 -12.281 1 95.75 229 GLY A N 1
ATOM 1706 C CA . GLY A 1 229 ? 11.305 11.773 -11.516 1 95.75 229 GLY A CA 1
ATOM 1707 C C . GLY A 1 229 ? 12.398 10.727 -11.43 1 95.75 229 GLY A C 1
ATOM 1708 O O . GLY A 1 229 ? 12.258 9.727 -10.734 1 95.75 229 GLY A O 1
ATOM 1709 N N . LEU A 1 230 ? 13.516 10.914 -12.133 1 96.25 230 LEU A N 1
ATOM 1710 C CA . LEU A 1 230 ? 14.672 10.023 -12.094 1 96.25 230 LEU A CA 1
ATOM 1711 C C . LEU A 1 230 ? 15.523 10.289 -10.859 1 96.25 230 LEU A C 1
ATOM 1713 O O . LEU A 1 230 ? 15.453 11.367 -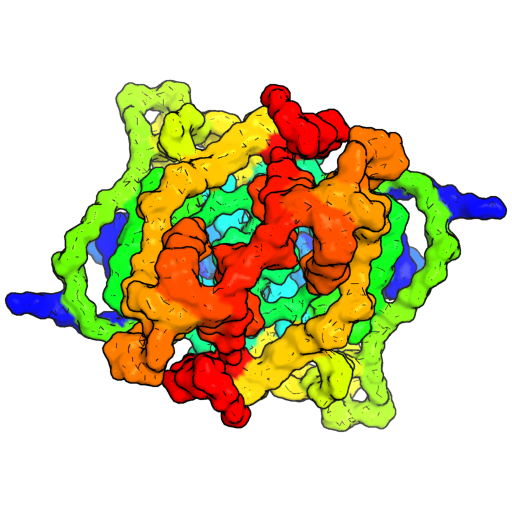10.266 1 96.25 230 LEU A O 1
ATOM 1717 N N . SER A 1 231 ? 16.281 9.281 -10.461 1 96.06 231 SER A N 1
ATOM 1718 C CA . SER A 1 231 ? 17.359 9.594 -9.523 1 96.06 231 SER A CA 1
ATOM 1719 C C . SER A 1 231 ? 18.219 10.727 -10.039 1 96.06 231 SER A C 1
ATOM 1721 O O . SER A 1 231 ? 18.547 10.781 -11.234 1 96.06 231 SER A O 1
ATOM 1723 N N . HIS A 1 232 ? 18.578 11.664 -9.141 1 97.25 232 HIS A N 1
ATOM 1724 C CA . HIS A 1 232 ? 19.219 12.883 -9.609 1 97.25 232 HIS A CA 1
ATOM 1725 C C . HIS A 1 232 ? 20.219 13.406 -8.578 1 97.25 232 HIS A C 1
ATOM 1727 O O . HIS A 1 232 ? 20.156 13.039 -7.402 1 97.25 232 HIS A O 1
ATOM 1733 N N . ASP A 1 233 ? 21.062 14.203 -9.008 1 96.25 233 ASP A N 1
ATOM 1734 C CA . ASP A 1 233 ? 22.062 14.789 -8.125 1 96.25 233 ASP A CA 1
ATOM 1735 C C . ASP A 1 233 ? 21.531 16.047 -7.441 1 96.25 233 ASP A C 1
ATOM 1737 O O . ASP A 1 233 ? 20.328 16.297 -7.461 1 96.25 233 ASP A O 1
ATOM 1741 N N . GLU A 1 234 ? 22.406 16.812 -6.824 1 95.88 234 GLU A N 1
ATOM 1742 C CA . GLU A 1 234 ? 22 17.953 -6.012 1 95.88 234 GLU A CA 1
ATOM 1743 C C . GLU A 1 234 ? 21.469 19.094 -6.887 1 95.88 234 GLU A C 1
ATOM 1745 O O . GLU A 1 234 ? 20.766 19.984 -6.398 1 95.88 234 GLU A O 1
ATOM 1750 N N . TYR A 1 235 ? 21.797 19.047 -8.234 1 93.81 235 TYR A N 1
ATOM 1751 C CA . TYR A 1 235 ? 21.328 20.078 -9.156 1 93.81 235 TYR A CA 1
ATOM 1752 C C . TYR A 1 235 ? 20.016 19.672 -9.812 1 93.81 235 TYR A C 1
ATOM 1754 O O . TYR A 1 235 ? 19.375 20.484 -10.477 1 93.81 235 TYR A O 1
ATOM 1762 N N . GLY A 1 236 ? 19.609 18.406 -9.555 1 95.38 236 GLY A N 1
ATOM 1763 C CA . GLY A 1 236 ? 18.359 17.922 -10.133 1 95.38 236 GLY A CA 1
ATOM 1764 C C . GLY A 1 236 ? 18.562 17.172 -11.438 1 95.38 236 GLY A C 1
ATOM 1765 O O . GLY A 1 236 ? 17.609 16.656 -12.016 1 95.38 236 GLY A O 1
ATOM 1766 N N . TYR A 1 237 ? 19.812 17.062 -11.875 1 96.38 237 TYR A N 1
ATOM 1767 C CA . TYR A 1 237 ? 20.078 16.344 -13.117 1 96.38 237 TYR A CA 1
ATOM 1768 C C . TYR A 1 237 ? 20.047 14.836 -12.891 1 96.38 237 TYR A C 1
ATOM 1770 O O . TYR A 1 237 ? 20.547 14.352 -11.867 1 96.38 237 TYR A O 1
ATOM 1778 N N . PRO A 1 238 ? 19.422 14.172 -13.758 1 96.12 238 PRO A N 1
ATOM 1779 C CA . PRO A 1 238 ? 19.375 12.711 -13.625 1 96.12 238 PRO A CA 1
ATOM 1780 C C . PRO A 1 238 ? 20.766 12.086 -13.484 1 96.12 238 PRO A C 1
ATOM 1782 O O . PRO A 1 238 ? 21.719 12.547 -14.109 1 96.12 238 PRO A O 1
ATOM 1785 N N . SER A 1 239 ? 20.891 11.125 -12.703 1 94.75 239 SER A N 1
ATOM 1786 C CA . SER A 1 239 ? 22.125 10.391 -12.484 1 94.75 239 SER A CA 1
ATOM 1787 C C . SER A 1 239 ? 21.875 8.891 -12.391 1 94.75 239 SER A C 1
ATOM 1789 O O . SER A 1 239 ? 20.891 8.461 -11.789 1 94.75 239 SER A O 1
ATOM 1791 N N . ASN A 1 240 ? 22.781 8.125 -12.93 1 90.62 240 ASN A N 1
ATOM 1792 C CA . ASN A 1 240 ? 22.719 6.672 -12.82 1 90.62 240 ASN A CA 1
ATOM 1793 C C . ASN A 1 240 ? 23.719 6.148 -11.797 1 90.62 240 ASN A C 1
ATOM 1795 O O . ASN A 1 240 ? 23.938 4.938 -11.688 1 90.62 240 ASN A O 1
ATOM 1799 N N . SER A 1 241 ? 24.344 7.121 -11.133 1 93.94 241 SER A N 1
ATOM 1800 C CA . SER A 1 241 ? 25.297 6.746 -10.094 1 93.94 241 SER A CA 1
ATOM 1801 C C . SER A 1 241 ? 24.609 6.098 -8.906 1 93.94 241 SER A C 1
ATOM 1803 O O . SER A 1 241 ? 23.688 6.676 -8.328 1 93.94 241 SER A O 1
ATOM 1805 N N . ASN A 1 242 ? 25.125 4.961 -8.539 1 94.31 242 ASN A N 1
ATOM 1806 C CA . ASN A 1 242 ? 24.578 4.258 -7.383 1 94.31 242 ASN A CA 1
ATOM 1807 C C . ASN A 1 242 ? 24.766 5.066 -6.102 1 94.31 242 ASN A C 1
ATOM 1809 O O . ASN A 1 242 ? 23.891 5.059 -5.23 1 94.31 242 ASN A O 1
ATOM 1813 N N . GLU A 1 243 ? 25.859 5.699 -6.035 1 95.31 243 GLU A N 1
ATOM 1814 C CA . GLU A 1 243 ? 26.141 6.52 -4.863 1 95.31 243 GLU A CA 1
ATOM 1815 C C . GLU A 1 243 ? 25.141 7.676 -4.75 1 95.31 243 GLU A C 1
ATOM 1817 O O . GLU A 1 243 ? 24.609 7.934 -3.674 1 95.31 243 GLU A O 1
ATOM 1822 N N . VAL A 1 244 ? 24.922 8.312 -5.875 1 96 244 VAL A N 1
ATOM 1823 C CA . VAL A 1 244 ? 23.969 9.43 -5.91 1 96 244 VAL A CA 1
ATOM 1824 C C . VAL A 1 244 ? 22.578 8.938 -5.543 1 96 244 VAL A C 1
ATOM 1826 O O . VAL A 1 244 ? 21.875 9.578 -4.754 1 96 244 VAL A O 1
ATOM 1829 N N . ALA A 1 245 ? 22.219 7.785 -6.105 1 95.56 245 ALA A N 1
ATOM 1830 C CA . ALA A 1 245 ? 20.906 7.215 -5.836 1 95.56 245 ALA A CA 1
ATOM 1831 C C . ALA A 1 245 ? 20.75 6.879 -4.355 1 95.56 245 ALA A C 1
ATOM 1833 O O . ALA A 1 245 ? 19.719 7.191 -3.75 1 95.56 245 ALA A O 1
ATOM 1834 N N . GLY A 1 246 ? 21.75 6.234 -3.791 1 96.31 246 GLY A N 1
ATOM 1835 C CA . GLY A 1 246 ? 21.719 5.891 -2.377 1 96.31 246 GLY A CA 1
ATOM 1836 C C . GLY A 1 246 ? 21.578 7.102 -1.474 1 96.31 246 GLY A C 1
ATOM 1837 O O . GLY A 1 246 ? 20.781 7.105 -0.541 1 96.31 246 GLY A O 1
ATOM 1838 N N . ASP A 1 247 ? 22.391 8.125 -1.745 1 96 247 ASP A N 1
ATOM 1839 C CA . ASP A 1 247 ? 22.359 9.352 -0.955 1 96 247 ASP A CA 1
ATOM 1840 C C . ASP A 1 247 ? 21 10.039 -1.057 1 96 247 ASP A C 1
ATOM 1842 O O . ASP A 1 247 ? 20.484 10.547 -0.061 1 96 247 ASP A O 1
ATOM 1846 N N . LEU A 1 248 ? 20.5 10.039 -2.244 1 96.88 248 LEU A N 1
ATOM 1847 C CA . LEU A 1 248 ? 19.219 10.688 -2.492 1 96.88 248 LEU A CA 1
ATOM 1848 C C . LEU A 1 248 ? 18.109 10.023 -1.693 1 96.88 248 LEU A C 1
ATOM 1850 O O . LEU A 1 248 ? 17.375 10.688 -0.956 1 96.88 248 LEU A O 1
ATOM 1854 N N . ILE A 1 249 ? 17.969 8.688 -1.808 1 96.75 249 ILE A N 1
ATOM 1855 C CA . ILE A 1 249 ? 16.906 7.957 -1.123 1 96.75 249 ILE A CA 1
ATOM 1856 C C . ILE A 1 249 ? 17.078 8.086 0.388 1 96.75 249 ILE A C 1
ATOM 1858 O O . ILE A 1 249 ? 16.094 8.266 1.119 1 96.75 249 ILE A O 1
ATOM 1862 N N . THR A 1 250 ? 18.328 8.023 0.822 1 96.69 250 THR A N 1
ATOM 1863 C CA . THR A 1 250 ? 18.594 8.18 2.246 1 96.69 250 THR A CA 1
ATOM 1864 C C . THR A 1 250 ? 18.125 9.547 2.74 1 96.69 250 THR A C 1
ATOM 1866 O O . THR A 1 250 ? 17.469 9.633 3.777 1 96.69 250 THR A O 1
ATOM 1869 N N . ARG A 1 251 ? 18.406 10.539 2.008 1 96.81 251 ARG A N 1
ATOM 1870 C CA . ARG A 1 251 ? 18.016 11.891 2.4 1 96.81 251 ARG A CA 1
ATOM 1871 C C . ARG A 1 251 ? 16.5 12.031 2.412 1 96.81 251 ARG A C 1
ATOM 1873 O O . ARG A 1 251 ? 15.93 12.609 3.342 1 96.81 251 ARG A O 1
ATOM 1880 N N . LEU A 1 252 ? 15.867 11.5 1.367 1 97.31 252 LEU A N 1
ATOM 1881 C CA . LEU A 1 252 ? 14.414 11.578 1.258 1 97.31 252 LEU A CA 1
ATOM 1882 C C . LEU A 1 252 ? 13.742 10.945 2.467 1 97.31 252 LEU A C 1
ATOM 1884 O O . LEU A 1 252 ? 12.781 11.5 3.016 1 97.31 252 LEU A O 1
ATOM 1888 N N . LEU A 1 253 ? 14.227 9.836 2.912 1 97.38 253 LEU A N 1
ATOM 1889 C CA . LEU A 1 253 ? 13.594 9.086 3.992 1 97.38 253 LEU A CA 1
ATOM 1890 C C . LEU A 1 253 ? 14 9.641 5.352 1 97.38 253 LEU A C 1
ATOM 1892 O O . LEU A 1 253 ? 13.172 9.758 6.254 1 97.38 253 LEU A O 1
ATOM 1896 N N . CYS A 1 254 ? 15.242 10.039 5.504 1 96.38 254 CYS A N 1
ATOM 1897 C CA . CYS A 1 254 ? 15.789 10.445 6.797 1 96.38 254 CYS A CA 1
ATOM 1898 C C . CYS A 1 254 ? 15.25 11.812 7.207 1 96.38 254 CYS A C 1
ATOM 1900 O O . CYS A 1 254 ? 15.172 12.117 8.398 1 96.38 254 CYS A O 1
ATOM 1902 N N . LYS A 1 255 ? 14.891 12.586 6.207 1 95.62 255 LYS A N 1
ATOM 1903 C CA . LYS A 1 255 ? 14.32 13.875 6.566 1 95.62 255 LYS A CA 1
ATOM 1904 C C . LYS A 1 255 ? 13.078 13.703 7.434 1 95.62 255 LYS A C 1
ATOM 1906 O O . LYS A 1 255 ? 12.812 14.516 8.32 1 95.62 255 LYS A O 1
ATOM 1911 N N . ILE A 1 256 ? 12.297 12.656 7.219 1 97.44 256 ILE A N 1
ATOM 1912 C CA . ILE A 1 256 ? 11.102 12.383 8.008 1 97.44 256 ILE A CA 1
ATOM 1913 C C . ILE A 1 256 ? 11.484 11.625 9.273 1 97.44 256 ILE A C 1
ATOM 1915 O O . ILE A 1 256 ? 11.07 11.992 10.375 1 97.44 256 ILE A O 1
ATOM 1919 N N . LYS A 1 257 ? 12.32 10.633 9.117 1 96.62 257 LYS A N 1
ATOM 1920 C CA . LYS A 1 257 ? 12.719 9.773 10.234 1 96.62 257 LYS A CA 1
ATOM 1921 C C . LYS A 1 257 ? 13.375 10.594 11.344 1 96.62 257 LYS A C 1
ATOM 1923 O O . LYS A 1 257 ? 13.078 10.391 12.523 1 96.62 257 LYS A O 1
ATOM 1928 N N . ASN A 1 258 ? 14.211 11.484 10.938 1 96.56 258 ASN A N 1
ATOM 1929 C CA . ASN A 1 258 ? 14.969 12.281 11.906 1 96.56 258 ASN A CA 1
ATOM 1930 C C . ASN A 1 258 ? 14.078 13.328 12.578 1 96.56 258 ASN A C 1
ATOM 1932 O O . ASN A 1 258 ? 14.445 13.867 13.625 1 96.56 258 ASN A O 1
ATOM 1936 N N . ASN A 1 259 ? 12.961 13.617 11.984 1 97.31 259 ASN A N 1
ATOM 1937 C CA . ASN A 1 259 ? 12.07 14.625 12.539 1 97.31 259 ASN A CA 1
ATOM 1938 C C . ASN A 1 259 ? 10.773 14.016 13.047 1 97.31 259 ASN A C 1
ATOM 1940 O O . ASN A 1 259 ? 9.781 14.719 13.234 1 97.31 259 ASN A O 1
ATOM 1944 N N . ARG A 1 260 ? 10.766 12.766 13.242 1 97.31 260 ARG A N 1
ATOM 1945 C CA . ARG A 1 260 ? 9.594 12.023 13.695 1 97.31 260 ARG A CA 1
ATOM 1946 C C . ARG A 1 260 ? 8.992 12.656 14.945 1 97.31 260 ARG A C 1
ATOM 1948 O O . ARG A 1 260 ? 7.77 12.773 15.062 1 97.31 260 ARG A O 1
ATOM 1955 N N . GLY A 1 261 ? 9.82 13.062 15.898 1 96.62 261 GLY A N 1
ATOM 1956 C CA . GLY A 1 261 ? 9.359 13.648 17.141 1 96.62 261 GLY A CA 1
ATOM 1957 C C . GLY A 1 261 ? 8.531 14.898 16.938 1 96.62 261 GLY A C 1
ATOM 1958 O O . GLY A 1 261 ? 7.605 15.172 17.703 1 96.62 261 GLY A O 1
ATOM 1959 N N . SER A 1 262 ? 8.812 15.664 15.906 1 96.38 262 SER A N 1
ATOM 1960 C CA . SER A 1 262 ? 8.109 16.906 15.625 1 96.38 262 SER A CA 1
ATOM 1961 C C . SER A 1 262 ? 6.852 16.656 14.797 1 96.38 262 SER A C 1
ATOM 1963 O O . SER A 1 262 ? 5.934 17.484 14.789 1 96.38 262 SER A O 1
ATOM 1965 N N . ILE A 1 263 ? 6.762 15.5 14.133 1 97.88 263 ILE A N 1
ATOM 1966 C CA . ILE A 1 263 ? 5.688 15.234 13.188 1 97.88 263 ILE A CA 1
ATOM 1967 C C . ILE A 1 263 ? 4.574 14.445 13.867 1 97.88 263 ILE A C 1
ATOM 1969 O O . ILE A 1 263 ? 3.393 14.719 13.656 1 97.88 263 ILE A O 1
ATOM 1973 N N . VAL A 1 264 ? 4.953 13.562 14.734 1 98.19 264 VAL A N 1
ATOM 1974 C CA . VAL A 1 264 ? 4.027 12.602 15.328 1 98.19 264 VAL A CA 1
ATOM 1975 C C . VAL A 1 264 ? 3.107 13.32 16.312 1 98.19 264 VAL A C 1
ATOM 1977 O O . VAL A 1 264 ? 3.572 14.078 17.172 1 98.19 264 VAL A O 1
ATOM 1980 N N . ARG A 1 265 ? 1.833 13.109 16.125 1 98.06 265 ARG A N 1
ATOM 1981 C CA . ARG A 1 265 ? 0.796 13.602 17.031 1 98.06 265 ARG A CA 1
ATOM 1982 C C . ARG A 1 265 ? -0.12 12.469 17.484 1 98.06 265 ARG A C 1
ATOM 1984 O O . ARG A 1 265 ? -0.477 11.602 16.688 1 98.06 265 ARG A O 1
ATOM 1991 N N . TYR A 1 266 ? -0.46 12.445 18.797 1 98.5 266 TYR A N 1
ATOM 1992 C CA . TYR A 1 266 ? -1.352 11.438 19.359 1 98.5 266 TYR A CA 1
ATOM 1993 C C . TYR A 1 266 ? -2.023 11.945 20.625 1 98.5 266 TYR A C 1
ATOM 1995 O O . TYR A 1 266 ? -1.672 13.016 21.125 1 98.5 266 TYR A O 1
ATOM 2003 N N . GLU A 1 267 ? -3.023 11.297 20.984 1 98.38 267 GLU A N 1
ATOM 2004 C CA . GLU A 1 267 ? -3.703 11.539 22.25 1 98.38 267 GLU A CA 1
ATOM 2005 C C . GLU A 1 267 ? -3.871 10.25 23.047 1 98.38 267 GLU A C 1
ATOM 2007 O O . GLU A 1 267 ? -4.164 9.195 22.484 1 98.38 267 GLU A O 1
ATOM 2012 N N . ASP A 1 268 ? -3.543 10.242 24.312 1 98.19 268 ASP A N 1
ATOM 2013 C CA . ASP A 1 268 ? -3.822 9.125 25.219 1 98.19 268 ASP A CA 1
ATOM 2014 C C . ASP A 1 268 ? -4.805 9.539 26.312 1 98.19 268 ASP A C 1
ATOM 2016 O O . ASP A 1 268 ? -4.621 10.578 26.953 1 98.19 268 ASP A O 1
ATOM 2020 N N . ILE A 1 269 ? -5.797 8.828 26.438 1 98.44 269 ILE A N 1
ATOM 2021 C CA . ILE A 1 269 ? -6.883 9.148 27.344 1 98.44 269 ILE A CA 1
ATOM 2022 C C . ILE A 1 269 ? -7.055 8.016 28.359 1 98.44 269 ILE A C 1
ATOM 2024 O O . ILE A 1 269 ? -7.324 6.875 27.984 1 98.44 269 ILE A O 1
ATOM 2028 N N . LYS A 1 270 ? -6.93 8.312 29.656 1 98.19 270 LYS A N 1
ATOM 2029 C CA . LYS A 1 270 ? -7.156 7.398 30.766 1 98.19 270 LYS A CA 1
ATOM 2030 C C . LYS A 1 270 ? -6.32 6.129 30.609 1 98.19 270 LYS A C 1
ATOM 2032 O O . LYS A 1 270 ? -6.836 5.02 30.766 1 98.19 270 LYS A O 1
ATOM 2037 N N . THR A 1 271 ? -5.043 6.289 30.234 1 98.19 271 THR A N 1
ATOM 2038 C CA . THR A 1 271 ? -4.191 5.133 29.984 1 98.19 271 THR A CA 1
ATOM 2039 C C . THR A 1 271 ? -3.43 4.73 31.234 1 98.19 271 THR A C 1
ATOM 2041 O O . THR A 1 271 ? -2.936 3.607 31.344 1 98.19 271 THR A O 1
ATOM 2044 N N . LYS A 1 272 ? -3.326 5.586 32.188 1 97.44 272 LYS A N 1
ATOM 2045 C CA . LYS A 1 272 ? -2.562 5.305 33.406 1 97.44 272 LYS A CA 1
ATOM 2046 C C . LYS A 1 272 ? -3.217 4.191 34.219 1 97.44 272 LYS A C 1
ATOM 2048 O O . LYS A 1 272 ? -4.363 4.324 34.656 1 97.44 272 LYS A O 1
ATOM 2053 N N . GLY A 1 273 ? -2.551 3.148 34.344 1 96.5 273 GLY A N 1
ATOM 2054 C CA . GLY A 1 273 ? -2.973 2.059 35.219 1 96.5 273 GLY A CA 1
ATOM 2055 C C . GLY A 1 273 ? -4.02 1.162 34.562 1 96.5 273 GLY A C 1
ATOM 2056 O O . GLY A 1 273 ? -4.504 0.219 35.188 1 96.5 273 GLY A O 1
ATOM 2057 N N . CYS A 1 274 ? -4.344 1.389 33.344 1 97.31 274 CYS A N 1
ATOM 2058 C CA . CYS A 1 274 ? -5.355 0.558 32.688 1 97.31 274 CYS A CA 1
ATOM 2059 C C . CYS A 1 274 ? -4.762 -0.767 32.219 1 97.31 274 CYS A C 1
ATOM 2061 O O . CYS A 1 274 ? -3.557 -0.86 31.984 1 97.31 274 CYS A O 1
ATOM 2063 N N . LYS A 1 275 ? -5.609 -1.753 32.094 1 97.5 275 LYS A N 1
ATOM 2064 C CA . LYS A 1 275 ? -5.176 -3.068 31.625 1 97.5 275 LYS A CA 1
ATOM 2065 C C . LYS A 1 275 ? -5.562 -3.297 30.172 1 97.5 275 LYS A C 1
ATOM 2067 O O . LYS A 1 275 ? -4.949 -4.109 29.484 1 97.5 275 LYS A O 1
ATOM 2072 N N . ASN A 1 276 ? -6.672 -2.637 29.797 1 98.19 276 ASN A N 1
ATOM 2073 C CA . ASN A 1 276 ? -7.133 -2.678 28.406 1 98.19 276 ASN A CA 1
ATOM 2074 C C . ASN A 1 276 ? -6.875 -1.354 27.688 1 98.19 276 ASN A C 1
ATOM 2076 O O . ASN A 1 276 ? -6.988 -0.285 28.297 1 98.19 276 ASN A O 1
ATOM 2080 N N . LEU A 1 277 ? -6.512 -1.455 26.484 1 98.81 277 LEU A N 1
ATOM 2081 C CA . LEU A 1 277 ? -6.254 -0.265 25.672 1 98.81 277 LEU A CA 1
ATOM 2082 C C . LEU A 1 277 ? -6.977 -0.345 24.328 1 98.81 277 LEU A C 1
ATOM 2084 O O . LEU A 1 277 ? -6.934 -1.377 23.656 1 98.81 277 LEU A O 1
ATOM 2088 N N . ILE A 1 278 ? -7.695 0.655 23.984 1 98.88 278 ILE A N 1
ATOM 2089 C CA . ILE A 1 278 ? -8.242 0.788 22.641 1 98.88 278 ILE A CA 1
ATOM 2090 C C . ILE A 1 278 ? -7.312 1.653 21.781 1 98.88 278 ILE A C 1
ATOM 2092 O O . ILE A 1 278 ? -6.848 2.703 22.234 1 98.88 278 ILE A O 1
ATOM 2096 N N . VAL A 1 279 ? -6.918 1.237 20.672 1 98.88 279 VAL A N 1
ATOM 2097 C CA . VAL A 1 279 ? -6.215 2.051 19.688 1 98.88 279 VAL A CA 1
ATOM 2098 C C . VAL A 1 279 ? -7.121 2.297 18.469 1 98.88 279 VAL A C 1
ATOM 2100 O O . VAL A 1 279 ? -7.543 1.353 17.797 1 98.88 279 VAL A O 1
ATOM 2103 N N . SER A 1 280 ? -7.457 3.529 18.234 1 98.75 280 SER A N 1
ATOM 2104 C CA . SER A 1 280 ? -8.406 3.848 17.188 1 98.75 280 SER A CA 1
ATOM 2105 C C . SER A 1 280 ? -8.086 5.195 16.547 1 98.75 280 SER A C 1
ATOM 2107 O O . SER A 1 280 ? -7.367 6.008 17.125 1 98.75 280 SER A O 1
ATOM 2109 N N . PHE A 1 281 ? -8.562 5.441 15.352 1 98.56 281 PHE A N 1
ATOM 2110 C CA . PHE A 1 281 ? -8.336 6.676 14.609 1 98.56 281 PHE A CA 1
ATOM 2111 C C . PHE A 1 281 ? -9.602 7.098 13.867 1 98.56 281 PHE A C 1
ATOM 2113 O O . PHE A 1 281 ? -10.586 6.355 13.836 1 98.56 281 PHE A O 1
ATOM 2120 N N . GLY A 1 282 ? -9.609 8.266 13.305 1 98 282 GLY A N 1
ATOM 2121 C CA . GLY A 1 282 ? -10.734 8.734 12.508 1 98 282 GLY A CA 1
ATOM 2122 C C . GLY A 1 282 ? -12.031 8.789 13.289 1 98 282 GLY A C 1
ATOM 2123 O O . GLY A 1 282 ? -12.031 9.086 14.484 1 98 282 GLY A O 1
ATOM 2124 N N . SER A 1 283 ? -13.102 8.531 12.648 1 97.81 283 SER A N 1
ATOM 2125 C CA . SER A 1 283 ? -14.422 8.633 13.258 1 97.81 283 SER A CA 1
ATOM 2126 C C . SER A 1 283 ? -14.602 7.605 14.367 1 97.81 283 SER A C 1
ATOM 2128 O O . SER A 1 283 ? -15.32 7.848 15.344 1 97.81 283 SER A O 1
ATOM 2130 N N . VAL A 1 284 ? -13.992 6.449 14.227 1 98.5 284 VAL A N 1
ATOM 2131 C CA . VAL A 1 284 ? -14.109 5.387 15.219 1 98.5 284 VAL A CA 1
ATOM 2132 C C . VAL A 1 284 ? -13.531 5.855 16.547 1 98.5 284 VAL A C 1
ATOM 2134 O O . VAL A 1 284 ? -14.047 5.512 17.625 1 98.5 284 VAL A O 1
ATOM 2137 N N . ALA A 1 285 ? -12.469 6.625 16.469 1 98.5 285 ALA A N 1
ATOM 2138 C CA . ALA A 1 285 ? -11.844 7.145 17.688 1 98.5 285 ALA A CA 1
ATOM 2139 C C . ALA A 1 285 ? -12.805 8.023 18.469 1 98.5 285 ALA A C 1
ATOM 2141 O O . ALA A 1 285 ? -12.75 8.078 19.703 1 98.5 285 ALA A O 1
ATOM 2142 N N . ARG A 1 286 ? -13.648 8.695 17.781 1 96.19 286 ARG A N 1
ATOM 2143 C CA . ARG A 1 286 ? -14.617 9.555 18.438 1 96.19 286 ARG A CA 1
ATOM 2144 C C . ARG A 1 286 ? -15.562 8.742 19.312 1 96.19 286 ARG A C 1
ATOM 2146 O O . ARG A 1 286 ? -15.836 9.117 20.453 1 96.19 286 ARG A O 1
ATOM 2153 N N . VAL A 1 287 ? -16.062 7.66 18.734 1 96.25 287 VAL A N 1
ATOM 2154 C CA . VAL A 1 287 ? -16.953 6.77 19.469 1 96.25 287 VAL A CA 1
ATOM 2155 C C . VAL A 1 287 ? -16.234 6.184 20.688 1 96.25 287 VAL A C 1
ATOM 2157 O O . VAL A 1 287 ? -16.781 6.141 21.781 1 96.25 287 VAL A O 1
ATOM 2160 N N . CYS A 1 288 ? -15.023 5.785 20.484 1 98.44 288 CYS A N 1
ATOM 2161 C CA . CYS A 1 288 ? -14.227 5.188 21.562 1 98.44 288 CYS A CA 1
ATOM 2162 C C . CYS A 1 288 ? -13.922 6.207 22.641 1 98.44 288 CYS A C 1
ATOM 2164 O O . CYS A 1 288 ? -13.875 5.863 23.828 1 98.44 288 CYS A O 1
ATOM 2166 N N . LYS A 1 289 ? -13.672 7.43 22.219 1 98 289 LYS A N 1
ATOM 2167 C CA . LYS A 1 289 ? -13.398 8.5 23.172 1 98 289 LYS A CA 1
ATOM 2168 C C . LYS A 1 289 ? -14.578 8.703 24.125 1 98 289 LYS A C 1
ATOM 2170 O O . LYS A 1 289 ? -14.391 8.828 25.344 1 98 289 LYS A O 1
ATOM 2175 N N . GLU A 1 290 ? -15.742 8.688 23.578 1 96.88 290 GLU A N 1
ATOM 2176 C CA . GLU A 1 290 ? -16.938 8.828 24.406 1 96.88 290 GLU A CA 1
ATOM 2177 C C . GLU A 1 290 ? -17.094 7.668 25.375 1 96.88 290 GLU A C 1
ATOM 2179 O O . GLU A 1 290 ? -17.438 7.863 26.531 1 96.88 290 GLU A O 1
ATOM 2184 N N . LEU A 1 291 ? -16.828 6.449 24.891 1 97.56 291 LEU A N 1
ATOM 2185 C CA . LEU A 1 291 ? -16.953 5.246 25.703 1 97.56 291 LEU A CA 1
ATOM 2186 C C . LEU A 1 291 ? -15.961 5.266 26.859 1 97.56 291 LEU A C 1
ATOM 2188 O O . LEU A 1 291 ? -16.297 4.91 28 1 97.56 291 LEU A O 1
ATOM 2192 N N . VAL A 1 292 ? -14.766 5.703 26.609 1 98.06 292 VAL A N 1
ATOM 2193 C CA . VAL A 1 292 ? -13.703 5.68 27.609 1 98.06 292 VAL A CA 1
ATOM 2194 C C . VAL A 1 292 ? -13.891 6.832 28.594 1 98.06 292 VAL A C 1
ATOM 2196 O O . VAL A 1 292 ? -13.789 6.645 29.812 1 98.06 292 VAL A O 1
ATOM 2199 N N . GLU A 1 293 ? -14.18 8.008 28.125 1 97.06 293 GLU A N 1
ATOM 2200 C CA . GLU A 1 293 ? -14.375 9.164 28.984 1 97.06 293 GLU A CA 1
ATOM 2201 C C . GLU A 1 293 ? -15.641 9.023 29.828 1 97.06 293 GLU A C 1
ATOM 2203 O O . GLU A 1 293 ? -15.695 9.508 30.953 1 97.06 293 GLU A O 1
ATOM 2208 N N . GLY A 1 294 ? -16.641 8.359 29.297 1 94.75 294 GLY A N 1
ATOM 2209 C CA . GLY A 1 294 ? -17.906 8.148 30 1 94.75 294 GLY A CA 1
ATOM 2210 C C . GLY A 1 294 ? -17.844 6.992 30.984 1 94.75 294 GLY A C 1
ATOM 2211 O O . GLY A 1 294 ? -18.828 6.688 31.641 1 94.75 294 GLY A O 1
ATOM 2212 N N . GLU A 1 295 ? -16.766 6.32 31.062 1 90.5 295 GLU A N 1
ATOM 2213 C CA . GLU A 1 295 ? -16.531 5.211 31.984 1 90.5 295 GLU A CA 1
ATOM 2214 C C . GLU A 1 295 ? -17.469 4.047 31.703 1 90.5 295 GLU A C 1
ATOM 2216 O O . GLU A 1 295 ? -18 3.434 32.625 1 90.5 295 GLU A O 1
ATOM 2221 N N . ASN A 1 296 ? -17.672 3.842 30.469 1 91.5 296 ASN A N 1
ATOM 2222 C CA . ASN A 1 296 ? -18.5 2.717 30.047 1 91.5 296 ASN A CA 1
ATOM 2223 C C . ASN A 1 296 ? -17.672 1.433 29.938 1 91.5 296 ASN A C 1
ATOM 2225 O O . ASN A 1 296 ? -18.234 0.354 29.719 1 91.5 296 ASN A O 1
ATOM 2229 N N . LEU A 1 297 ? -16.359 1.562 30.031 1 94.44 297 LEU A N 1
ATOM 2230 C CA . LEU A 1 297 ? -15.438 0.433 29.922 1 94.44 297 LEU A CA 1
ATOM 2231 C C . LEU A 1 297 ? -14.5 0.378 31.125 1 94.44 297 LEU A C 1
ATOM 2233 O O . LEU A 1 297 ? -13.82 1.357 31.438 1 94.44 297 LEU A O 1
ATOM 2237 N N . GLU A 1 298 ? -14.492 -0.65 31.734 1 92.75 298 GLU A N 1
ATOM 2238 C CA . GLU A 1 298 ? -13.656 -0.792 32.938 1 92.75 298 GLU A CA 1
ATOM 2239 C C . GLU A 1 298 ? -12.188 -0.967 32.531 1 92.75 298 GLU A C 1
ATOM 2241 O O . GLU A 1 298 ? -11.867 -1.708 31.609 1 92.75 298 GLU A O 1
ATOM 2246 N N . ASP A 1 299 ? -11.336 -0.249 33.281 1 96.44 299 ASP A N 1
ATOM 2247 C CA . ASP A 1 299 ? -9.891 -0.419 33.188 1 96.44 299 ASP A CA 1
ATOM 2248 C C . ASP A 1 299 ? -9.422 -0.311 31.75 1 96.44 299 ASP A C 1
ATOM 2250 O O . ASP A 1 299 ? -8.602 -1.11 31.297 1 96.44 299 ASP A O 1
ATOM 2254 N N . THR A 1 300 ? -10.086 0.57 31 1 98.19 300 THR A N 1
ATOM 2255 C CA . THR A 1 300 ? -9.789 0.671 29.578 1 98.19 300 THR A CA 1
ATOM 2256 C C . THR A 1 300 ? -9.359 2.088 29.219 1 98.19 300 THR A C 1
ATOM 2258 O O . THR A 1 300 ? -10.039 3.059 29.547 1 98.19 300 THR A O 1
ATOM 2261 N N . GLY A 1 301 ? -8.148 2.225 28.672 1 98.62 301 GLY A N 1
ATOM 2262 C CA . GLY A 1 301 ? -7.688 3.488 28.125 1 98.62 301 GLY A CA 1
ATOM 2263 C C . GLY A 1 301 ? -7.84 3.578 26.609 1 98.62 301 GLY A C 1
ATOM 2264 O O . GLY A 1 301 ? -8.258 2.613 25.969 1 98.62 301 GLY A O 1
ATOM 2265 N N . LEU A 1 302 ? -7.594 4.75 26.047 1 98.88 302 LEU A N 1
ATOM 2266 C CA . LEU A 1 302 ? -7.719 5.008 24.609 1 98.88 302 LEU A CA 1
ATOM 2267 C C . LEU A 1 302 ? -6.473 5.703 24.078 1 98.88 302 LEU A C 1
ATOM 2269 O O . LEU A 1 302 ? -5.992 6.672 24.672 1 98.88 302 LEU A O 1
ATOM 2273 N N . PHE A 1 303 ? -5.891 5.172 23.062 1 98.88 303 PHE A N 1
ATOM 2274 C CA . PHE A 1 303 ? -4.789 5.773 22.328 1 98.88 303 PHE A CA 1
ATOM 2275 C C . PHE A 1 303 ? -5.234 6.168 20.922 1 98.88 303 PHE A C 1
ATOM 2277 O O . PHE A 1 303 ? -5.699 5.32 20.156 1 98.88 303 PHE A O 1
ATOM 2284 N N . ILE A 1 304 ? -5.109 7.434 20.578 1 98.88 304 ILE A N 1
ATOM 2285 C CA . ILE A 1 304 ? -5.543 7.953 19.281 1 98.88 304 ILE A CA 1
ATOM 2286 C C . ILE A 1 304 ? -4.336 8.492 18.516 1 98.88 304 ILE A C 1
ATOM 2288 O O . ILE A 1 304 ? -3.873 9.609 18.781 1 98.88 304 ILE A O 1
ATOM 2292 N N . PRO A 1 305 ? -3.84 7.77 17.562 1 98.81 305 PRO A N 1
ATOM 2293 C CA . PRO A 1 305 ? -2.814 8.352 16.688 1 98.81 305 PRO A CA 1
ATOM 2294 C C . PRO A 1 305 ? -3.393 9.312 15.656 1 98.81 305 PRO A C 1
ATOM 2296 O O . PRO A 1 305 ? -4.207 8.922 14.82 1 98.81 305 PRO A O 1
ATOM 2299 N N . TYR A 1 306 ? -2.984 10.57 15.711 1 98.75 306 TYR A N 1
ATOM 2300 C CA . TYR A 1 306 ? -3.355 11.539 14.68 1 98.75 306 TYR A CA 1
ATOM 2301 C C . TYR A 1 306 ? -2.436 11.422 13.477 1 98.75 306 TYR A C 1
ATOM 2303 O O . TYR A 1 306 ? -2.838 11.734 12.352 1 98.75 306 TYR A O 1
ATOM 2311 N N . THR A 1 307 ? -1.161 11.07 13.727 1 98.75 307 THR A N 1
ATOM 2312 C CA . THR A 1 307 ? -0.223 10.719 12.664 1 98.75 307 THR A CA 1
ATOM 2313 C C . THR A 1 307 ? -0.084 9.203 12.547 1 98.75 307 THR A C 1
ATOM 2315 O O . THR A 1 307 ? 0.286 8.531 13.516 1 98.75 307 THR A O 1
ATOM 2318 N N . ILE A 1 308 ? -0.354 8.656 11.352 1 98.31 308 ILE A N 1
ATOM 2319 C CA . ILE A 1 308 ? -0.232 7.207 11.25 1 98.31 308 ILE A CA 1
ATOM 2320 C C . ILE A 1 308 ? 0.989 6.852 10.406 1 98.31 308 ILE A C 1
ATOM 2322 O O . ILE A 1 308 ? 1.396 5.688 10.352 1 98.31 308 ILE A O 1
ATOM 2326 N N . CYS A 1 309 ? 1.56 7.906 9.75 1 98.25 309 CYS A N 1
ATOM 2327 C CA . CYS A 1 309 ? 2.857 7.789 9.102 1 98.25 309 CYS A CA 1
ATOM 2328 C C . CYS A 1 309 ? 3.627 9.102 9.172 1 98.25 309 CYS A C 1
ATOM 2330 O O . CYS A 1 309 ? 3.219 10.102 8.578 1 98.25 309 CYS A O 1
ATOM 2332 N N . PRO A 1 310 ? 4.738 9.156 9.953 1 98 310 PRO A N 1
ATOM 2333 C CA . PRO A 1 310 ? 5.258 8.094 10.82 1 98 310 PRO A CA 1
ATOM 2334 C C . PRO A 1 310 ? 4.359 7.82 12.023 1 98 310 PRO A C 1
ATOM 2336 O O . PRO A 1 310 ? 3.766 8.75 12.578 1 98 310 PRO A O 1
ATOM 2339 N N . PHE A 1 311 ? 4.242 6.578 12.469 1 98.31 311 PHE A N 1
ATOM 2340 C CA . PHE A 1 311 ? 3.379 6.148 13.562 1 98.31 311 PHE A CA 1
ATOM 2341 C C . PHE A 1 311 ? 4.008 6.477 14.914 1 98.31 311 PHE A C 1
ATOM 2343 O O . PHE A 1 311 ? 5.227 6.41 15.062 1 98.31 311 PHE A O 1
ATOM 2350 N N . PRO A 1 312 ? 3.221 6.82 15.883 1 98.5 312 PRO A N 1
ATOM 2351 C CA . PRO A 1 312 ? 3.734 7.016 17.234 1 98.5 312 PRO A CA 1
ATOM 2352 C C . PRO A 1 312 ? 4.059 5.699 17.938 1 98.5 312 PRO A C 1
ATOM 2354 O O . PRO A 1 312 ? 3.508 5.414 19.016 1 98.5 312 PRO A O 1
ATOM 2357 N N . ASP A 1 313 ? 4.922 4.945 17.438 1 97.94 313 ASP A N 1
ATOM 2358 C CA . ASP A 1 313 ? 5.258 3.6 17.906 1 97.94 313 ASP A CA 1
ATOM 2359 C C . ASP A 1 313 ? 5.934 3.643 19.266 1 97.94 313 ASP A C 1
ATOM 2361 O O . ASP A 1 313 ? 5.594 2.859 20.156 1 97.94 313 ASP A O 1
ATOM 2365 N N . LYS A 1 314 ? 6.871 4.621 19.5 1 98 314 LYS A N 1
ATOM 2366 C CA . LYS A 1 314 ? 7.578 4.73 20.781 1 98 314 LYS A CA 1
ATOM 2367 C C . LYS A 1 314 ? 6.625 5.102 21.906 1 98 314 LYS A C 1
ATOM 2369 O O . LYS A 1 314 ? 6.73 4.57 23.016 1 98 314 LYS A O 1
ATOM 2374 N N . GLU A 1 315 ? 5.738 6 21.562 1 98.5 315 GLU A N 1
ATOM 2375 C CA . GLU A 1 315 ? 4.766 6.453 22.547 1 98.5 315 GLU A CA 1
ATOM 2376 C C . GLU A 1 315 ? 3.801 5.332 22.922 1 98.5 315 GLU A C 1
ATOM 2378 O O . GLU A 1 315 ? 3.494 5.141 24.109 1 98.5 315 GLU A O 1
ATOM 2383 N N . LEU A 1 316 ? 3.312 4.609 21.938 1 98.69 316 LEU A N 1
ATOM 2384 C CA . LEU A 1 316 ? 2.426 3.482 22.188 1 98.69 316 LEU A CA 1
ATOM 2385 C C . LEU A 1 316 ? 3.145 2.396 22.984 1 98.69 316 LEU A C 1
ATOM 2387 O O . LEU A 1 316 ? 2.584 1.839 23.938 1 98.69 316 LEU A O 1
ATOM 2391 N N . GLU A 1 317 ? 4.359 2.084 22.609 1 98.31 317 GLU A N 1
ATOM 2392 C CA . GLU A 1 317 ? 5.145 1.07 23.312 1 98.31 317 GLU A CA 1
ATOM 2393 C C . GLU A 1 317 ? 5.34 1.439 24.781 1 98.31 317 GLU A C 1
ATOM 2395 O O . GLU A 1 317 ? 5.246 0.579 25.656 1 98.31 317 GLU A O 1
ATOM 2400 N N . LYS A 1 318 ? 5.648 2.684 25.016 1 98.25 318 LYS A N 1
ATOM 2401 C CA . LYS A 1 318 ? 5.832 3.172 26.375 1 98.25 318 LYS A CA 1
ATOM 2402 C C . LYS A 1 318 ? 4.57 2.959 27.203 1 98.25 318 LYS A C 1
ATOM 2404 O O . LYS A 1 318 ? 4.645 2.52 28.359 1 98.25 318 LYS A O 1
ATOM 2409 N N . ILE A 1 319 ? 3.436 3.242 26.625 1 98.5 319 ILE A N 1
ATOM 2410 C CA . ILE A 1 319 ? 2.164 3.078 27.312 1 98.5 319 ILE A CA 1
ATOM 2411 C C . ILE A 1 319 ? 1.936 1.603 27.625 1 98.5 319 ILE A C 1
ATOM 2413 O O . ILE A 1 319 ? 1.505 1.258 28.734 1 98.5 319 ILE A O 1
ATOM 2417 N N . ILE A 1 320 ? 2.227 0.738 26.688 1 98.5 320 ILE A N 1
ATOM 2418 C CA . ILE A 1 320 ? 2.051 -0.699 26.859 1 98.5 320 ILE A CA 1
ATOM 2419 C C . ILE A 1 320 ? 2.916 -1.187 28.031 1 98.5 320 ILE A C 1
ATOM 2421 O O . ILE A 1 320 ? 2.438 -1.901 28.906 1 98.5 320 ILE A O 1
ATOM 2425 N N . GLU A 1 321 ? 4.164 -0.713 28.031 1 97.69 321 GLU A N 1
ATOM 2426 C CA . GLU A 1 321 ? 5.137 -1.168 29.031 1 97.69 321 GLU A CA 1
ATOM 2427 C C . GLU A 1 321 ? 4.812 -0.619 30.406 1 97.69 321 GLU A C 1
ATOM 2429 O O . GLU A 1 321 ? 4.754 -1.373 31.391 1 97.69 321 GLU A O 1
ATOM 2434 N N . GLU A 1 322 ? 4.574 0.666 30.453 1 97.88 322 GLU A N 1
ATOM 2435 C CA . GLU A 1 322 ? 4.402 1.347 31.719 1 97.88 322 GLU A CA 1
ATOM 2436 C C . GLU A 1 322 ? 3.143 0.871 32.438 1 97.88 322 GLU A C 1
ATOM 2438 O O . GLU A 1 322 ? 3.096 0.836 33.656 1 97.88 322 GLU A O 1
ATOM 2443 N N . ASN A 1 323 ? 2.158 0.417 31.703 1 97.88 323 ASN A N 1
ATOM 2444 C CA . ASN A 1 323 ? 0.885 0.072 32.312 1 97.88 323 ASN A CA 1
ATOM 2445 C C . ASN A 1 323 ? 0.647 -1.436 32.312 1 97.88 323 ASN A C 1
ATOM 2447 O O . ASN A 1 323 ? -0.385 -1.909 32.781 1 97.88 323 ASN A O 1
ATOM 2451 N N . ASN A 1 324 ? 1.593 -2.17 31.797 1 97.62 324 ASN A N 1
ATOM 2452 C CA . ASN A 1 324 ? 1.449 -3.615 31.672 1 97.62 324 ASN A CA 1
ATOM 2453 C C . ASN A 1 324 ? 0.122 -3.994 31.016 1 97.62 324 ASN A C 1
ATOM 2455 O O . ASN A 1 324 ? -0.656 -4.762 31.594 1 97.62 324 ASN A O 1
ATOM 2459 N N . ILE A 1 325 ? -0.108 -3.424 29.875 1 98.62 325 ILE A N 1
ATOM 2460 C CA . ILE A 1 325 ? -1.349 -3.637 29.141 1 98.62 325 ILE A CA 1
ATOM 2461 C C . ILE A 1 325 ? -1.518 -5.125 28.828 1 98.62 325 ILE A C 1
ATOM 2463 O O . ILE A 1 325 ? -0.578 -5.781 28.375 1 98.62 325 ILE A O 1
ATOM 2467 N N . GLU A 1 326 ? -2.691 -5.637 29.062 1 98.31 326 GLU A N 1
ATOM 2468 C CA . GLU A 1 326 ? -2.965 -7.051 28.812 1 98.31 326 GLU A CA 1
ATOM 2469 C C . GLU A 1 326 ? -3.633 -7.262 27.469 1 98.31 326 GLU A C 1
ATOM 2471 O O . GLU A 1 326 ? -3.34 -8.234 26.766 1 98.31 326 GLU A O 1
ATOM 2476 N N . ASN A 1 327 ? -4.57 -6.352 27.141 1 98.31 327 ASN A N 1
ATOM 2477 C CA . ASN A 1 327 ? -5.324 -6.453 25.891 1 98.31 327 ASN A CA 1
ATOM 2478 C C . ASN A 1 327 ? -5.336 -5.129 25.125 1 98.31 327 ASN A C 1
ATOM 2480 O O . ASN A 1 327 ? -5.477 -4.066 25.734 1 98.31 327 ASN A O 1
ATOM 2484 N N . ILE A 1 328 ? -5.094 -5.203 23.875 1 98.75 328 ILE A N 1
ATOM 2485 C CA . ILE A 1 328 ? -5.305 -4.062 23 1 98.75 328 ILE A CA 1
ATOM 2486 C C . ILE A 1 328 ? -6.434 -4.371 22.016 1 98.75 328 ILE A C 1
ATOM 2488 O O . ILE A 1 328 ? -6.426 -5.41 21.359 1 98.75 328 ILE A O 1
ATOM 2492 N N . PHE A 1 329 ? -7.43 -3.561 22 1 98.69 329 PHE A N 1
ATOM 2493 C CA . PHE A 1 329 ? -8.531 -3.666 21.047 1 98.69 329 PHE A CA 1
ATOM 2494 C C . PHE A 1 329 ? -8.398 -2.625 19.938 1 98.69 329 PHE A C 1
ATOM 2496 O O . PHE A 1 329 ? -8.141 -1.452 20.219 1 98.69 329 PHE A O 1
ATOM 2503 N N . VAL A 1 330 ? -8.531 -3.043 18.703 1 98.81 330 VAL A N 1
ATOM 2504 C CA . VAL A 1 330 ? -8.344 -2.152 17.562 1 98.81 330 VAL A CA 1
ATOM 2505 C C . VAL A 1 330 ? -9.602 -2.146 16.703 1 98.81 330 VAL A C 1
ATOM 2507 O O . VAL A 1 330 ? -9.688 -2.873 15.703 1 98.81 330 VAL A O 1
ATOM 2510 N N . PRO A 1 331 ? -10.578 -1.307 17.031 1 98.75 331 PRO A N 1
ATOM 2511 C CA . PRO A 1 331 ? -11.742 -1.166 16.156 1 98.75 331 PRO A CA 1
ATOM 2512 C C . PRO A 1 331 ? -11.422 -0.418 14.867 1 98.75 331 PRO A C 1
ATOM 2514 O O . PRO A 1 331 ? -10.867 0.686 14.914 1 98.75 331 PRO A O 1
ATOM 2517 N N . GLU A 1 332 ? -11.734 -0.977 13.758 1 98.5 332 GLU A N 1
ATOM 2518 C CA . GLU A 1 332 ? -11.508 -0.391 12.438 1 98.5 332 GLU A CA 1
ATOM 2519 C C . GLU A 1 332 ? -12.703 -0.617 11.523 1 98.5 332 GLU A C 1
ATOM 2521 O O . GLU A 1 332 ? -13.312 -1.689 11.539 1 98.5 332 GLU A O 1
ATOM 2526 N N . LEU A 1 333 ? -13.023 0.422 10.766 1 98.5 333 LEU A N 1
ATOM 2527 C CA . LEU A 1 333 ? -14.031 0.245 9.727 1 98.5 333 LEU A CA 1
ATOM 2528 C C . LEU A 1 333 ? -13.414 -0.338 8.461 1 98.5 333 LEU A C 1
ATOM 2530 O O . LEU A 1 333 ? -13.586 0.213 7.375 1 98.5 333 LEU A O 1
ATOM 2534 N N . ASN A 1 334 ? -12.695 -1.38 8.594 1 98.25 334 ASN A N 1
ATOM 2535 C CA . ASN A 1 334 ? -12.062 -2.205 7.566 1 98.25 334 ASN A CA 1
ATOM 2536 C C . ASN A 1 334 ? -11.797 -3.617 8.07 1 98.25 334 ASN A C 1
ATOM 2538 O O . ASN A 1 334 ? -12.25 -3.994 9.148 1 98.25 334 ASN A O 1
ATOM 2542 N N . ALA A 1 335 ? -11.109 -4.434 7.316 1 97.62 335 ALA A N 1
ATOM 2543 C CA . ALA A 1 335 ? -10.938 -5.844 7.656 1 97.62 335 ALA A CA 1
ATOM 2544 C C . ALA A 1 335 ? -9.664 -6.062 8.469 1 97.62 335 ALA A C 1
ATOM 2546 O O . ALA A 1 335 ? -9.266 -7.203 8.719 1 97.62 335 ALA A O 1
ATOM 2547 N N . GLY A 1 336 ? -9.008 -4.988 8.953 1 97.62 336 GLY A N 1
ATOM 2548 C CA . GLY A 1 336 ? -7.777 -5.066 9.711 1 97.62 336 GLY A CA 1
ATOM 2549 C C . GLY A 1 336 ? -6.574 -4.523 8.961 1 97.62 336 GLY A C 1
ATOM 2550 O O . GLY A 1 336 ? -6.023 -5.199 8.086 1 97.62 336 GLY A O 1
ATOM 2551 N N . GLN A 1 337 ? -6.184 -3.299 9.18 1 97.62 337 GLN A N 1
ATOM 2552 C CA . GLN A 1 337 ? -5.039 -2.668 8.531 1 97.62 337 GLN A CA 1
ATOM 2553 C C . GLN A 1 337 ? -4.074 -2.08 9.555 1 97.62 337 GLN A C 1
ATOM 2555 O O . GLN A 1 337 ? -2.955 -2.568 9.711 1 97.62 337 GLN A O 1
ATOM 2560 N N . LEU A 1 338 ? -4.578 -1.223 10.375 1 97.88 338 LEU A N 1
ATOM 2561 C CA . LEU A 1 338 ? -3.746 -0.607 11.406 1 97.88 338 LEU A CA 1
ATOM 2562 C C . LEU A 1 338 ? -3.326 -1.634 12.453 1 97.88 338 LEU A C 1
ATOM 2564 O O . LEU A 1 338 ? -2.258 -1.511 13.055 1 97.88 338 LEU A O 1
ATOM 2568 N N . ILE A 1 339 ? -4.113 -2.674 12.672 1 98.12 339 ILE A N 1
ATOM 2569 C CA . ILE A 1 339 ? -3.918 -3.674 13.719 1 98.12 339 ILE A CA 1
ATOM 2570 C C . ILE A 1 339 ? -2.555 -4.344 13.547 1 98.12 339 ILE A C 1
ATOM 2572 O O . ILE A 1 339 ? -1.913 -4.723 14.523 1 98.12 339 ILE A O 1
ATOM 2576 N N . ASN A 1 340 ? -2.08 -4.469 12.297 1 96.44 340 ASN A N 1
ATOM 2577 C CA . ASN A 1 340 ? -0.796 -5.121 12.055 1 96.44 340 ASN A CA 1
ATOM 2578 C C . ASN A 1 340 ? 0.353 -4.336 12.688 1 96.44 340 ASN A C 1
ATOM 2580 O O . ASN A 1 340 ? 1.271 -4.926 13.258 1 96.44 340 ASN A O 1
ATOM 2584 N N . GLU A 1 341 ? 0.311 -3.053 12.508 1 97.5 341 GLU A N 1
ATOM 2585 C CA . GLU A 1 341 ? 1.329 -2.205 13.117 1 97.5 341 GLU A CA 1
ATOM 2586 C C . GLU A 1 341 ? 1.252 -2.258 14.641 1 97.5 341 GLU A C 1
ATOM 2588 O O . GLU A 1 341 ? 2.281 -2.291 15.32 1 97.5 341 GLU A O 1
ATOM 2593 N N . ILE A 1 342 ? 0.03 -2.279 15.156 1 98.69 342 ILE A N 1
ATOM 2594 C CA . ILE A 1 342 ? -0.172 -2.332 16.609 1 98.69 342 ILE A CA 1
ATOM 2595 C C . ILE A 1 342 ? 0.356 -3.658 17.156 1 98.69 342 ILE A C 1
ATOM 2597 O O . ILE A 1 342 ? 1.017 -3.688 18.188 1 98.69 342 ILE A O 1
ATOM 2601 N N . ASP A 1 343 ? 0.022 -4.719 16.422 1 98.38 343 ASP A N 1
ATOM 2602 C CA . ASP A 1 343 ? 0.507 -6.039 16.812 1 98.38 343 ASP A CA 1
ATOM 2603 C C . ASP A 1 343 ? 2.033 -6.086 16.812 1 98.38 343 ASP A C 1
ATOM 2605 O O . ASP A 1 343 ? 2.645 -6.66 17.719 1 98.38 343 ASP A O 1
ATOM 2609 N N . ARG A 1 344 ? 2.652 -5.512 15.844 1 97.94 344 ARG A N 1
ATOM 2610 C CA . ARG A 1 344 ? 4.109 -5.449 15.766 1 97.94 344 ARG A CA 1
ATOM 2611 C C . ARG A 1 344 ? 4.695 -4.73 16.969 1 97.94 344 ARG A C 1
ATOM 2613 O O . ARG A 1 344 ? 5.641 -5.219 17.594 1 97.94 344 ARG A O 1
ATOM 2620 N N . ILE A 1 345 ? 4.113 -3.59 17.297 1 98.06 345 ILE A N 1
ATOM 2621 C CA . ILE A 1 345 ? 4.613 -2.736 18.375 1 98.06 345 ILE A CA 1
ATOM 2622 C C . ILE A 1 345 ? 4.441 -3.441 19.719 1 98.06 345 ILE A C 1
ATOM 2624 O O . ILE A 1 345 ? 5.262 -3.27 20.625 1 98.06 345 ILE A O 1
ATOM 2628 N N . SER A 1 346 ? 3.385 -4.23 19.891 1 97.94 346 SER A N 1
ATOM 2629 C CA . SER A 1 346 ? 3.086 -4.914 21.141 1 97.94 346 SER A CA 1
ATOM 2630 C C . SER A 1 346 ? 4.191 -5.898 21.516 1 97.94 346 SER A C 1
ATOM 2632 O O . SER A 1 346 ? 4.367 -6.227 22.688 1 97.94 346 SER A O 1
ATOM 2634 N N . LYS A 1 347 ? 4.879 -6.496 20.5 1 96.56 347 LYS A N 1
ATOM 2635 C CA . LYS A 1 347 ? 5.973 -7.445 20.672 1 96.56 347 LYS A CA 1
ATOM 2636 C C . LYS A 1 347 ? 5.516 -8.656 21.484 1 96.56 347 LYS A C 1
ATOM 2638 O O . LYS A 1 347 ? 6.254 -9.148 22.344 1 96.56 347 LYS A O 1
ATOM 2643 N N . GLY A 1 348 ? 4.242 -8.961 21.328 1 95.69 348 GLY A N 1
ATOM 2644 C CA . GLY A 1 348 ? 3.715 -10.141 21.984 1 95.69 348 GLY A CA 1
ATOM 2645 C C . GLY A 1 348 ? 3.449 -9.938 23.469 1 95.69 348 GLY A C 1
ATOM 2646 O O . GLY A 1 348 ? 3.064 -10.875 24.172 1 95.69 348 GLY A O 1
ATOM 2647 N N . ARG A 1 349 ? 3.57 -8.742 23.969 1 96.19 349 ARG A N 1
ATOM 2648 C CA . ARG A 1 349 ? 3.373 -8.453 25.391 1 96.19 349 ARG A CA 1
ATOM 2649 C C . ARG A 1 349 ? 1.89 -8.445 25.734 1 96.19 349 ARG A C 1
ATOM 2651 O O . ARG A 1 349 ? 1.527 -8.562 26.906 1 96.19 349 ARG A O 1
ATOM 2658 N N . CYS A 1 350 ? 1.062 -8.141 24.703 1 96.81 350 CYS A N 1
ATOM 2659 C CA . CYS A 1 350 ? -0.38 -8.039 24.891 1 96.81 350 CYS A CA 1
ATOM 2660 C C . CYS A 1 350 ? -1.128 -8.836 23.828 1 96.81 350 CYS A C 1
ATOM 2662 O O . CYS A 1 350 ? -0.58 -9.133 22.766 1 96.81 350 CYS A O 1
ATOM 2664 N N . LYS A 1 351 ? -2.312 -9.258 24.266 1 97.62 351 LYS A N 1
ATOM 2665 C CA . LYS A 1 351 ? -3.217 -9.805 23.25 1 97.62 351 LYS A CA 1
ATOM 2666 C C . LYS A 1 351 ? -3.824 -8.688 22.406 1 97.62 351 LYS A C 1
ATOM 2668 O O . LYS A 1 351 ? -4.398 -7.738 22.938 1 97.62 351 LYS A O 1
ATOM 2673 N N . VAL A 1 352 ? -3.613 -8.703 21.125 1 98.44 352 VAL A N 1
ATOM 2674 C CA . VAL A 1 352 ? -4.141 -7.699 20.219 1 98.44 352 VAL A CA 1
ATOM 2675 C C . VAL A 1 352 ? -5.363 -8.25 19.484 1 98.44 352 VAL A C 1
ATOM 2677 O O . VAL A 1 352 ? -5.277 -9.266 18.797 1 98.44 352 VAL A O 1
ATOM 2680 N N . VAL A 1 353 ? -6.516 -7.629 19.625 1 98.19 353 VAL A N 1
ATOM 2681 C CA . VAL A 1 353 ? -7.789 -8.125 19.109 1 98.19 353 VAL A CA 1
ATOM 2682 C C . VAL A 1 353 ? -8.383 -7.102 18.156 1 98.19 353 VAL A C 1
ATOM 2684 O O . VAL A 1 353 ? -8.586 -5.941 18.516 1 98.19 353 VAL A O 1
ATOM 2687 N N . GLY A 1 354 ? -8.617 -7.535 16.953 1 98.25 354 GLY A N 1
ATOM 2688 C CA . GLY A 1 354 ? -9.289 -6.684 15.992 1 98.25 354 GLY A CA 1
ATOM 2689 C C . GLY A 1 354 ? -10.797 -6.676 16.156 1 98.25 354 GLY A C 1
ATOM 2690 O O . GLY A 1 354 ? -11.406 -7.715 16.422 1 98.25 354 GLY A O 1
ATOM 2691 N N . ILE A 1 355 ? -11.438 -5.523 16.156 1 98.31 355 ILE A N 1
ATOM 2692 C CA . ILE A 1 355 ? -12.883 -5.324 16.016 1 98.31 355 ILE A CA 1
ATOM 2693 C C . ILE A 1 355 ? -13.188 -4.684 14.664 1 98.31 355 ILE A C 1
ATOM 2695 O O . ILE A 1 355 ? -12.969 -3.486 14.477 1 98.31 355 ILE A O 1
ATOM 2699 N N . ASN A 1 356 ? -13.688 -5.465 13.758 1 98.06 356 ASN A N 1
ATOM 2700 C CA . ASN A 1 356 ? -13.742 -5.027 12.367 1 98.06 356 ASN A CA 1
ATOM 2701 C C . ASN A 1 356 ? -15.18 -4.891 11.875 1 98.06 356 ASN A C 1
ATOM 2703 O O . ASN A 1 356 ? -16.031 -5.699 12.227 1 98.06 356 ASN A O 1
ATOM 2707 N N . LYS A 1 357 ? -15.477 -3.947 11.234 1 97.5 357 LYS A N 1
ATOM 2708 C CA . LYS A 1 357 ? -16.734 -3.691 10.539 1 97.5 357 LYS A CA 1
ATOM 2709 C C . LYS A 1 357 ? -16.484 -3.09 9.156 1 97.5 357 LYS A C 1
ATOM 2711 O O . LYS A 1 357 ? -15.766 -2.102 9.023 1 97.5 357 LYS A O 1
ATOM 2716 N N . TYR A 1 358 ? -16.984 -3.66 8.133 1 96.69 358 TYR A N 1
ATOM 2717 C CA . TYR A 1 358 ? -16.688 -3.189 6.785 1 96.69 358 TYR A CA 1
ATOM 2718 C C . TYR A 1 358 ? -17.906 -3.303 5.883 1 96.69 358 TYR A C 1
ATOM 2720 O O . TYR A 1 358 ? -17.781 -3.625 4.699 1 96.69 358 TYR A O 1
ATOM 2728 N N . CYS A 1 359 ? -19.062 -3.066 6.43 1 95.31 359 CYS A N 1
ATOM 2729 C CA . CYS A 1 359 ? -20.312 -3.168 5.691 1 95.31 359 CYS A CA 1
ATOM 2730 C C . CYS A 1 359 ? -20.828 -1.788 5.305 1 95.31 359 CYS A C 1
ATOM 2732 O O . CYS A 1 359 ? -21.953 -1.659 4.801 1 95.31 359 CYS A O 1
ATOM 2734 N N . GLY A 1 360 ? -20.078 -0.743 5.594 1 95.38 360 GLY A N 1
ATOM 2735 C CA . GLY A 1 360 ? -20.484 0.598 5.211 1 95.38 360 GLY A CA 1
ATOM 2736 C C . GLY A 1 360 ? -21.188 1.35 6.324 1 95.38 360 GLY A C 1
ATOM 2737 O O . GLY A 1 360 ? -21.734 2.432 6.102 1 95.38 360 GLY A O 1
ATOM 2738 N N . GLU A 1 361 ? -21.062 0.788 7.547 1 95.88 361 GLU A N 1
ATOM 2739 C CA . GLU A 1 361 ? -21.688 1.414 8.703 1 95.88 361 GLU A CA 1
ATOM 2740 C C . GLU A 1 361 ? -20.672 1.74 9.789 1 95.88 361 GLU A C 1
ATOM 2742 O O . GLU A 1 361 ? -19.625 1.088 9.883 1 95.88 361 GLU A O 1
ATOM 2747 N N . ILE A 1 362 ? -21.062 2.719 10.562 1 96.06 362 ILE A N 1
ATOM 2748 C CA . ILE A 1 362 ? -20.234 3.064 11.703 1 96.06 362 ILE A CA 1
ATOM 2749 C C . ILE A 1 362 ? -20.5 2.094 12.852 1 96.06 362 ILE A C 1
ATOM 2751 O O . ILE A 1 362 ? -21.516 1.393 12.852 1 96.06 362 ILE A O 1
ATOM 2755 N N . PHE A 1 363 ? -19.641 2.064 13.812 1 97.38 363 PHE A N 1
ATOM 2756 C CA . PHE A 1 363 ? -19.844 1.252 15 1 97.38 363 PHE A CA 1
ATOM 2757 C C . PHE A 1 363 ? -20.906 1.859 15.898 1 97.38 363 PHE A C 1
ATOM 2759 O O . PHE A 1 363 ? -20.906 3.066 16.141 1 97.38 363 PHE A O 1
ATOM 2766 N N . GLU A 1 364 ? -21.812 1.009 16.297 1 96.19 364 GLU A N 1
ATOM 2767 C CA . GLU A 1 364 ? -22.578 1.373 17.484 1 96.19 364 GLU A CA 1
ATOM 2768 C C . GLU A 1 364 ? -21.734 1.186 18.75 1 96.19 364 GLU A C 1
ATOM 2770 O O . GLU A 1 364 ? -20.969 0.225 18.859 1 96.19 364 GLU A O 1
ATOM 2775 N N . PRO A 1 365 ? -21.906 2.094 19.656 1 96.44 365 PRO A N 1
ATOM 2776 C CA . PRO A 1 365 ? -21.125 1.968 20.891 1 96.44 365 PRO A CA 1
ATOM 2777 C C . PRO A 1 365 ? -21.234 0.579 21.516 1 96.44 365 PRO A C 1
ATOM 2779 O O . PRO A 1 365 ? -20.234 0.037 22 1 96.44 365 PRO A O 1
ATOM 2782 N N . SER A 1 366 ? -22.391 -0.031 21.453 1 96.12 366 SER A N 1
ATOM 2783 C CA . SER A 1 366 ? -22.625 -1.336 22.062 1 96.12 366 SER A CA 1
ATOM 2784 C C . SER A 1 366 ? -21.781 -2.416 21.391 1 96.12 366 SER A C 1
ATOM 2786 O O . SER A 1 366 ? -21.375 -3.383 22.047 1 96.12 366 SER A O 1
ATOM 2788 N N . GLU A 1 367 ? -21.547 -2.281 20.062 1 96.5 367 GLU A N 1
ATOM 2789 C CA . GLU A 1 367 ? -20.719 -3.25 19.344 1 96.5 367 GLU A CA 1
ATOM 2790 C C . GLU A 1 367 ? -19.297 -3.283 19.906 1 96.5 367 GLU A C 1
ATOM 2792 O O . GLU A 1 367 ? -18.719 -4.359 20.094 1 96.5 367 GLU A O 1
ATOM 2797 N N . ILE A 1 368 ? -18.766 -2.139 20.234 1 97.44 368 ILE A N 1
ATOM 2798 C CA . ILE A 1 368 ? -17.406 -2.033 20.781 1 97.44 368 ILE A CA 1
ATOM 2799 C C . ILE A 1 368 ? -17.391 -2.561 22.219 1 97.44 368 ILE A C 1
ATOM 2801 O O . ILE A 1 368 ? -16.5 -3.336 22.578 1 97.44 368 ILE A O 1
ATOM 2805 N N . VAL A 1 369 ? -18.391 -2.16 22.984 1 97.25 369 VAL A N 1
ATOM 2806 C CA . VAL A 1 369 ? -18.469 -2.58 24.375 1 97.25 369 VAL A CA 1
ATOM 2807 C C . VAL A 1 369 ? -18.562 -4.102 24.453 1 97.25 369 VAL A C 1
ATOM 2809 O O . VAL A 1 369 ? -17.844 -4.742 25.219 1 97.25 369 VAL A O 1
ATOM 2812 N N . ASN A 1 370 ? -19.453 -4.676 23.625 1 96.19 370 ASN A N 1
ATOM 2813 C CA . ASN A 1 370 ? -19.656 -6.125 23.609 1 96.19 370 ASN A CA 1
ATOM 2814 C C . ASN A 1 370 ? -18.391 -6.859 23.203 1 96.19 370 ASN A C 1
ATOM 2816 O O . ASN A 1 370 ? -18.062 -7.914 23.75 1 96.19 370 ASN A O 1
ATOM 2820 N N . ALA A 1 371 ? -17.703 -6.309 22.219 1 95.12 371 ALA A N 1
ATOM 2821 C CA . ALA A 1 371 ? -16.469 -6.934 21.75 1 95.12 371 ALA A CA 1
ATOM 2822 C C . ALA A 1 371 ? -15.414 -6.945 22.844 1 95.12 371 ALA A C 1
ATOM 2824 O O . ALA A 1 371 ? -14.703 -7.938 23.016 1 95.12 371 ALA A O 1
ATOM 2825 N N . ILE A 1 372 ? -15.273 -5.883 23.594 1 95.56 372 ILE A N 1
ATOM 2826 C CA . ILE A 1 372 ? -14.25 -5.746 24.625 1 95.56 372 ILE A CA 1
ATOM 2827 C C . ILE A 1 372 ? -14.586 -6.648 25.797 1 95.56 372 ILE A C 1
ATOM 2829 O O . ILE A 1 372 ? -13.695 -7.254 26.406 1 95.56 372 ILE A O 1
ATOM 2833 N N . ARG A 1 373 ? -15.867 -6.832 26.109 1 93.56 373 ARG A N 1
ATOM 2834 C CA . ARG A 1 373 ? -16.297 -7.652 27.234 1 93.56 373 ARG A CA 1
ATOM 2835 C C . ARG A 1 373 ? -16.328 -9.133 26.859 1 93.56 373 ARG A C 1
ATOM 2837 O O . ARG A 1 373 ? -16.516 -9.992 27.734 1 93.56 373 ARG A O 1
ATOM 2844 N N . GLY A 1 374 ? -16.031 -9.43 25.625 1 87.44 374 GLY A N 1
ATOM 2845 C CA . GLY A 1 374 ? -16.047 -10.812 25.188 1 87.44 374 GLY A CA 1
ATOM 2846 C C . GLY A 1 374 ? -17.453 -11.375 25.031 1 87.44 374 GLY A C 1
ATOM 2847 O O . GLY A 1 374 ? -17.656 -12.586 25.109 1 87.44 374 GLY A O 1
ATOM 2848 N N . GLU A 1 375 ? -18.484 -10.539 25 1 71.44 375 GLU A N 1
ATOM 2849 C CA . GLU A 1 375 ? -19.875 -10.945 24.875 1 71.44 375 GLU A CA 1
ATOM 2850 C C . GLU A 1 375 ? -20.328 -10.992 23.422 1 71.44 375 GLU A C 1
ATOM 2852 O O . GLU A 1 375 ? -20.047 -10.07 22.656 1 71.44 375 GLU A O 1
ATOM 2857 N N . HIS A 1 376 ? -19.875 -11.867 22.641 1 56.56 376 HIS A N 1
ATOM 2858 C CA . HIS A 1 376 ? -20.312 -11.953 21.25 1 56.56 376 HIS A CA 1
ATOM 2859 C C . HIS A 1 376 ? -21.828 -12.031 21.156 1 56.56 376 HIS A C 1
ATOM 2861 O O . HIS A 1 376 ? -22.484 -12.719 21.953 1 56.56 376 HIS A O 1
ATOM 2867 N N . ARG A 1 377 ? -22.484 -11.047 20.547 1 42.16 377 ARG A N 1
ATOM 2868 C CA . ARG A 1 377 ? -23.891 -11.359 20.281 1 42.16 377 ARG A CA 1
ATOM 2869 C C . ARG A 1 377 ? -24.016 -12.531 19.312 1 42.16 377 ARG A C 1
ATOM 2871 O O . ARG A 1 377 ? -23.172 -12.703 18.422 1 42.16 377 ARG A O 1
ATOM 2878 N N . MET B 1 1 ? 17.953 -37.812 -22.172 1 43.75 1 MET B N 1
ATOM 2879 C CA . MET B 1 1 ? 18.797 -36.625 -22.094 1 43.75 1 MET B CA 1
ATOM 2880 C C . MET B 1 1 ? 18.016 -35.438 -21.547 1 43.75 1 MET B C 1
ATOM 2882 O O . MET B 1 1 ? 16.938 -35.125 -22.047 1 43.75 1 MET B O 1
ATOM 2886 N N . SER B 1 2 ? 18.203 -35.031 -20.344 1 55.28 2 SER B N 1
ATOM 2887 C CA . SER B 1 2 ? 17.391 -34.031 -19.688 1 55.28 2 SER B CA 1
ATOM 2888 C C . SER B 1 2 ? 17.422 -32.688 -20.453 1 55.28 2 SER B C 1
ATOM 2890 O O . SER B 1 2 ? 18.5 -32.219 -20.828 1 55.28 2 SER B O 1
ATOM 2892 N N . ASN B 1 3 ? 16.391 -32.375 -21.266 1 71.88 3 ASN B N 1
ATOM 2893 C CA . ASN B 1 3 ? 16.359 -31.234 -22.188 1 71.88 3 ASN B CA 1
ATOM 2894 C C . ASN B 1 3 ? 16.453 -29.906 -21.438 1 71.88 3 ASN B C 1
ATOM 2896 O O . ASN B 1 3 ? 15.43 -29.344 -21.031 1 71.88 3 ASN B O 1
ATOM 2900 N N . MET B 1 4 ? 17.672 -29.578 -20.984 1 86.12 4 MET B N 1
ATOM 2901 C CA . MET B 1 4 ? 17.969 -28.281 -20.391 1 86.12 4 MET B CA 1
ATOM 2902 C C . MET B 1 4 ? 18.031 -27.188 -21.453 1 86.12 4 MET B C 1
ATOM 2904 O O . MET B 1 4 ? 18.562 -27.422 -22.547 1 86.12 4 MET B O 1
ATOM 2908 N N . VAL B 1 5 ? 17.422 -26.141 -21.172 1 90.5 5 VAL B N 1
ATOM 2909 C CA . VAL B 1 5 ? 17.438 -24.984 -22.078 1 90.5 5 VAL B CA 1
ATOM 2910 C C . VAL B 1 5 ? 17.891 -23.734 -21.328 1 90.5 5 VAL B C 1
ATOM 2912 O O . VAL B 1 5 ? 17.484 -23.516 -20.188 1 90.5 5 VAL B O 1
ATOM 2915 N N . LEU B 1 6 ? 18.797 -23.016 -21.859 1 94.06 6 LEU B N 1
ATOM 2916 C CA . LEU B 1 6 ? 19.188 -21.719 -21.328 1 94.06 6 LEU B CA 1
ATOM 2917 C C . LEU B 1 6 ? 18.109 -20.672 -21.578 1 94.06 6 LEU B C 1
ATOM 2919 O O . LEU B 1 6 ? 17.719 -20.453 -22.734 1 94.06 6 LEU B O 1
ATOM 2923 N N . MET B 1 7 ? 17.609 -20.109 -20.484 1 95.19 7 MET B N 1
ATOM 2924 C CA . MET B 1 7 ? 16.469 -19.203 -20.609 1 95.19 7 MET B CA 1
ATOM 2925 C C . MET B 1 7 ? 16.641 -17.984 -19.688 1 95.19 7 MET B C 1
ATOM 2927 O O . MET B 1 7 ? 17.25 -18.094 -18.625 1 95.19 7 MET B O 1
ATOM 2931 N N . GLN B 1 8 ? 16.188 -16.875 -20.156 1 97.44 8 GLN B N 1
ATOM 2932 C CA . GLN B 1 8 ? 16.125 -15.672 -19.344 1 97.44 8 GLN B CA 1
ATOM 2933 C C . GLN B 1 8 ? 14.875 -15.672 -18.469 1 97.44 8 GLN B C 1
ATOM 2935 O O . GLN B 1 8 ? 13.867 -16.281 -18.812 1 97.44 8 GLN B O 1
ATOM 2940 N N . GLY B 1 9 ? 14.953 -15.008 -17.312 1 98.19 9 GLY B N 1
ATOM 2941 C CA . GLY B 1 9 ? 13.812 -14.977 -16.406 1 98.19 9 GLY B CA 1
ATOM 2942 C C . GLY B 1 9 ? 12.531 -14.539 -17.078 1 98.19 9 GLY B C 1
ATOM 2943 O O . GLY B 1 9 ? 11.477 -15.148 -16.875 1 98.19 9 GLY B O 1
ATOM 2944 N N . ASN B 1 10 ? 12.578 -13.477 -17.875 1 98.38 10 ASN B N 1
ATOM 2945 C CA . ASN B 1 10 ? 11.406 -12.984 -18.594 1 98.38 10 ASN B CA 1
ATOM 2946 C C . ASN B 1 10 ? 10.875 -14.023 -19.578 1 98.38 10 ASN B C 1
ATOM 2948 O O . ASN B 1 10 ? 9.664 -14.141 -19.766 1 98.38 10 ASN B O 1
ATOM 2952 N N . GLU B 1 11 ? 11.773 -14.734 -20.203 1 97.75 11 GLU B N 1
ATOM 2953 C CA . GLU B 1 11 ? 11.383 -15.82 -21.109 1 97.75 11 GLU B CA 1
ATOM 2954 C C . GLU B 1 11 ? 10.664 -16.938 -20.344 1 97.75 11 GLU B C 1
ATOM 2956 O O . GLU B 1 11 ? 9.656 -17.453 -20.812 1 97.75 11 GLU B O 1
ATOM 2961 N N . ALA B 1 12 ? 11.234 -17.266 -19.219 1 97.75 12 ALA B N 1
ATOM 2962 C CA . ALA B 1 12 ? 10.641 -18.297 -18.391 1 97.75 12 ALA B CA 1
ATOM 2963 C C . ALA B 1 12 ? 9.234 -17.922 -17.953 1 97.75 12 ALA B C 1
ATOM 2965 O O . ALA B 1 12 ? 8.352 -18.781 -17.844 1 97.75 12 ALA B O 1
ATOM 2966 N N . CYS B 1 13 ? 9.055 -16.688 -17.656 1 98.31 13 CYS B N 1
ATOM 2967 C CA . CYS B 1 13 ? 7.746 -16.172 -17.281 1 98.31 13 CYS B CA 1
ATOM 2968 C C . CYS B 1 13 ? 6.719 -16.406 -18.375 1 98.31 13 CYS B C 1
ATOM 2970 O O . CYS B 1 13 ? 5.648 -16.969 -18.125 1 98.31 13 CYS B O 1
ATOM 2972 N N . VAL B 1 14 ? 7.07 -16.016 -19.594 1 98.31 14 VAL B N 1
ATOM 2973 C CA . VAL B 1 14 ? 6.152 -16.172 -20.719 1 98.31 14 VAL B CA 1
ATOM 2974 C C . VAL B 1 14 ? 5.93 -17.656 -21.016 1 98.31 14 VAL B C 1
ATOM 2976 O O . VAL B 1 14 ? 4.805 -18.078 -21.297 1 98.31 14 VAL B O 1
ATOM 2979 N N . ALA B 1 15 ? 7.023 -18.422 -20.969 1 96.75 15 ALA B N 1
ATOM 2980 C CA . ALA B 1 15 ? 6.902 -19.859 -21.188 1 96.75 15 ALA B CA 1
ATOM 2981 C C . ALA B 1 15 ? 5.945 -20.5 -20.188 1 96.75 15 ALA B C 1
ATOM 2983 O O . ALA B 1 15 ? 5.117 -21.344 -20.547 1 96.75 15 ALA B O 1
ATOM 2984 N N . GLY B 1 16 ? 6.121 -20.109 -18.891 1 97.25 16 GLY B N 1
ATOM 2985 C CA . GLY B 1 16 ? 5.207 -20.594 -17.875 1 97.25 16 GLY B CA 1
ATOM 2986 C C . GLY B 1 16 ? 3.77 -20.172 -18.109 1 97.25 16 GLY B C 1
ATOM 2987 O O . GLY B 1 16 ? 2.844 -20.969 -17.906 1 97.25 16 GLY B O 1
ATOM 2988 N N . ALA B 1 17 ? 3.574 -18.969 -18.531 1 98.44 17 ALA B N 1
ATOM 2989 C CA . ALA B 1 17 ? 2.238 -18.438 -18.812 1 98.44 17 ALA B CA 1
ATOM 2990 C C . ALA B 1 17 ? 1.571 -19.219 -19.938 1 98.44 17 ALA B C 1
ATOM 2992 O O . ALA B 1 17 ? 0.395 -19.578 -19.844 1 98.44 17 ALA B O 1
ATOM 2993 N N . ILE B 1 18 ? 2.338 -19.438 -21 1 97.31 18 ILE B N 1
ATOM 2994 C CA . ILE B 1 18 ? 1.825 -20.188 -22.141 1 97.31 18 ILE B CA 1
ATOM 2995 C C . ILE B 1 18 ? 1.478 -21.609 -21.703 1 97.31 18 ILE B C 1
ATOM 2997 O O . ILE B 1 18 ? 0.423 -22.141 -22.062 1 97.31 18 ILE B O 1
ATOM 3001 N N . LYS B 1 19 ? 2.377 -22.188 -20.938 1 96 19 LYS B N 1
ATOM 3002 C CA . LYS B 1 19 ? 2.117 -23.531 -20.422 1 96 19 LYS B CA 1
ATOM 3003 C C . LYS B 1 19 ? 0.835 -23.562 -19.594 1 96 19 LYS B C 1
ATOM 3005 O O . LYS B 1 19 ? 0.078 -24.531 -19.656 1 96 19 LYS B O 1
ATOM 3010 N N . ALA B 1 20 ? 0.596 -22.516 -18.844 1 97.44 20 ALA B N 1
ATOM 3011 C CA . ALA B 1 20 ? -0.574 -22.422 -17.969 1 97.44 20 ALA B CA 1
ATOM 3012 C C . ALA B 1 20 ? -1.847 -22.203 -18.781 1 97.44 20 ALA B C 1
ATOM 3014 O O . ALA B 1 20 ? -2.955 -22.312 -18.25 1 97.44 20 ALA B O 1
ATOM 3015 N N . GLY B 1 21 ? -1.708 -21.859 -20.062 1 97.62 21 GLY B N 1
ATOM 3016 C CA . GLY B 1 21 ? -2.869 -21.719 -20.922 1 97.62 21 GLY B CA 1
ATOM 3017 C C . GLY B 1 21 ? -3.197 -20.266 -21.25 1 97.62 21 GLY B C 1
ATOM 3018 O O . GLY B 1 21 ? -4.316 -19.953 -21.656 1 97.62 21 GLY B O 1
ATOM 3019 N N . MET B 1 22 ? -2.254 -19.375 -21 1 98.62 22 MET B N 1
ATOM 3020 C CA . MET B 1 22 ? -2.488 -17.969 -21.344 1 98.62 22 MET B CA 1
ATOM 3021 C C . MET B 1 22 ? -2.869 -17.828 -22.812 1 98.62 22 MET B C 1
ATOM 3023 O O . MET B 1 22 ? -2.223 -18.406 -23.688 1 98.62 22 MET B O 1
ATOM 3027 N N . LYS B 1 23 ? -3.904 -17 -23.062 1 98.62 23 LYS B N 1
ATOM 3028 C CA . LYS B 1 23 ? -4.344 -16.766 -24.438 1 98.62 23 LYS B CA 1
ATOM 3029 C C . LYS B 1 23 ? -4.457 -15.273 -24.734 1 98.62 23 LYS B C 1
ATOM 3031 O O . LYS B 1 23 ? -4.734 -14.883 -25.859 1 98.62 23 LYS B O 1
ATOM 3036 N N . PHE B 1 24 ? -4.223 -14.469 -23.719 1 98.81 24 PHE B N 1
ATOM 3037 C CA . PHE B 1 24 ? -4.34 -13.039 -23.953 1 98.81 24 PHE B CA 1
ATOM 3038 C C . PHE B 1 24 ? -3.322 -12.266 -23.109 1 98.81 24 PHE B C 1
ATOM 3040 O O . PHE B 1 24 ? -3.129 -12.562 -21.938 1 98.81 24 PHE B O 1
ATOM 3047 N N . TYR B 1 25 ? -2.684 -11.383 -23.781 1 98.75 25 TYR B N 1
ATOM 3048 C CA . TYR B 1 25 ? -1.761 -10.453 -23.125 1 98.75 25 TYR B CA 1
ATOM 3049 C C . TYR B 1 25 ? -2.018 -9.023 -23.578 1 98.75 25 TYR B C 1
ATOM 3051 O O . TYR B 1 25 ? -2.201 -8.766 -24.766 1 98.75 25 TYR B O 1
ATOM 3059 N N . ALA B 1 26 ? -2.082 -8.109 -22.609 1 98.62 26 ALA B N 1
ATOM 3060 C CA . ALA B 1 26 ? -2.143 -6.676 -22.906 1 98.62 26 ALA B CA 1
ATOM 3061 C C . ALA B 1 26 ? -1.27 -5.879 -21.938 1 98.62 26 ALA B C 1
ATOM 3063 O O . ALA B 1 26 ? -1.209 -6.188 -20.75 1 98.62 26 ALA B O 1
ATOM 3064 N N . GLY B 1 27 ? -0.546 -4.973 -22.422 1 95.38 27 GLY B N 1
ATOM 3065 C CA . GLY B 1 27 ? 0.288 -4.148 -21.562 1 95.38 27 GLY B CA 1
ATOM 3066 C C . GLY B 1 27 ? 0.942 -2.994 -22.297 1 95.38 27 GLY B C 1
ATOM 3067 O O . GLY B 1 27 ? 0.575 -2.689 -23.438 1 95.38 27 GLY B O 1
ATOM 3068 N N . TYR B 1 28 ? 1.661 -2.215 -21.641 1 93.62 28 TYR B N 1
ATOM 3069 C CA . TYR B 1 28 ? 2.488 -1.119 -22.125 1 93.62 28 TYR B CA 1
ATOM 3070 C C . TYR B 1 28 ? 3.955 -1.343 -21.781 1 93.62 28 TYR B C 1
ATOM 3072 O O . TYR B 1 28 ? 4.277 -1.761 -20.656 1 93.62 28 TYR B O 1
ATOM 3080 N N . PRO B 1 29 ? 4.863 -1.091 -22.719 1 92.44 29 PRO B N 1
ATOM 3081 C CA . PRO B 1 29 ? 6.273 -1.409 -22.5 1 92.44 29 PRO B CA 1
ATOM 3082 C C . PRO B 1 29 ? 6.902 -0.555 -21.391 1 92.44 29 PRO B C 1
ATOM 3084 O O . PRO B 1 29 ? 6.633 0.646 -21.312 1 92.44 29 PRO B O 1
ATOM 3087 N N . ILE B 1 30 ? 7.656 -1.135 -20.578 1 92 30 ILE B N 1
ATOM 3088 C CA . ILE B 1 30 ? 8.445 -0.472 -19.547 1 92 30 ILE B CA 1
ATOM 3089 C C . ILE B 1 30 ? 9.57 -1.393 -19.094 1 92 30 ILE B C 1
ATOM 3091 O O . ILE B 1 30 ? 9.336 -2.551 -18.734 1 92 30 ILE B O 1
ATOM 3095 N N . SER B 1 31 ? 10.75 -0.888 -19.109 1 90.38 31 SER B N 1
ATOM 3096 C CA . SER B 1 31 ? 11.883 -1.661 -18.609 1 90.38 31 SER B CA 1
ATOM 3097 C C . SER B 1 31 ? 11.797 -1.861 -17.094 1 90.38 31 SER B C 1
ATOM 3099 O O . SER B 1 31 ? 11.383 -0.956 -16.375 1 90.38 31 SER B O 1
ATOM 3101 N N . PRO B 1 32 ? 12.062 -3.074 -16.609 1 93.69 32 PRO B N 1
ATOM 3102 C CA . PRO B 1 32 ? 12.633 -4.254 -17.266 1 93.69 32 PRO B CA 1
ATOM 3103 C C . PRO B 1 32 ? 11.578 -5.277 -17.672 1 93.69 32 PRO B C 1
ATOM 3105 O O . PRO B 1 32 ? 11.906 -6.434 -17.953 1 93.69 32 PRO B O 1
ATOM 3108 N N . ALA B 1 33 ? 10.383 -4.926 -17.719 1 94.06 33 ALA B N 1
ATOM 3109 C CA . ALA B 1 33 ? 9.305 -5.863 -18 1 94.06 33 ALA B CA 1
ATOM 3110 C C . ALA B 1 33 ? 9.016 -5.926 -19.5 1 94.06 33 ALA B C 1
ATOM 3112 O O . ALA B 1 33 ? 8.242 -6.77 -19.953 1 94.06 33 ALA B O 1
ATOM 3113 N N . SER B 1 34 ? 9.594 -5.074 -20.312 1 94.69 34 SER B N 1
ATOM 3114 C CA . SER B 1 34 ? 9.289 -4.934 -21.734 1 94.69 34 SER B CA 1
ATOM 3115 C C . SER B 1 34 ? 9.539 -6.23 -22.5 1 94.69 34 SER B C 1
ATOM 3117 O O . SER B 1 34 ? 8.836 -6.543 -23.453 1 94.69 34 SER B O 1
ATOM 3119 N N . GLU B 1 35 ? 10.508 -6.977 -22.094 1 95.94 35 GLU B N 1
ATOM 3120 C CA . GLU B 1 35 ? 10.844 -8.227 -22.75 1 95.94 35 GLU B CA 1
ATOM 3121 C C . GLU B 1 35 ? 9.688 -9.227 -22.672 1 95.94 35 GLU B C 1
ATOM 3123 O O . GLU B 1 35 ? 9.484 -10.023 -23.578 1 95.94 35 GLU B O 1
ATOM 3128 N N . ILE B 1 36 ? 8.953 -9.164 -21.594 1 98 36 ILE B N 1
ATOM 3129 C CA . ILE B 1 36 ? 7.812 -10.062 -21.453 1 98 36 ILE B CA 1
ATOM 3130 C C . ILE B 1 36 ? 6.785 -9.773 -22.547 1 98 36 ILE B C 1
ATOM 3132 O O . ILE B 1 36 ? 6.266 -10.703 -23.172 1 98 36 ILE B O 1
ATOM 3136 N N . ALA B 1 37 ? 6.523 -8.5 -22.734 1 96.94 37 ALA B N 1
ATOM 3137 C CA . ALA B 1 37 ? 5.602 -8.094 -23.797 1 96.94 37 ALA B CA 1
ATOM 3138 C C . ALA B 1 37 ? 6.117 -8.516 -25.172 1 96.94 37 ALA B C 1
ATOM 3140 O O . ALA B 1 37 ? 5.355 -9.023 -25.984 1 96.94 37 ALA B O 1
ATOM 3141 N N . GLU B 1 38 ? 7.375 -8.289 -25.391 1 97.38 38 GLU B N 1
ATOM 3142 C CA . GLU B 1 38 ? 7.984 -8.641 -26.672 1 97.38 38 GLU B CA 1
ATOM 3143 C C . GLU B 1 38 ? 7.887 -10.141 -26.938 1 97.38 38 GLU B C 1
ATOM 3145 O O . GLU B 1 38 ? 7.492 -10.555 -28.031 1 97.38 38 GLU B O 1
ATOM 3150 N N . ILE B 1 39 ? 8.242 -10.891 -25.953 1 97.75 39 ILE B N 1
ATOM 3151 C CA . ILE B 1 39 ? 8.227 -12.344 -26.094 1 97.75 39 ILE B CA 1
ATOM 3152 C C . ILE B 1 39 ? 6.785 -12.828 -26.266 1 97.75 39 ILE B C 1
ATOM 3154 O O . ILE B 1 39 ? 6.512 -13.695 -27.109 1 97.75 39 ILE B O 1
ATOM 3158 N N . ALA B 1 40 ? 5.859 -12.266 -25.484 1 97.94 40 ALA B N 1
ATOM 3159 C CA . ALA B 1 40 ? 4.449 -12.625 -25.594 1 97.94 40 ALA B CA 1
ATOM 3160 C C . ALA B 1 40 ? 3.908 -12.328 -26.984 1 97.94 40 ALA B C 1
ATOM 3162 O O . ALA B 1 40 ? 3.104 -13.094 -27.531 1 97.94 40 ALA B O 1
ATOM 3163 N N . SER B 1 41 ? 4.32 -11.219 -27.562 1 97.75 41 SER B N 1
ATOM 3164 C CA . SER B 1 41 ? 3.844 -10.812 -28.875 1 97.75 41 SER B CA 1
ATOM 3165 C C . SER B 1 41 ? 4.219 -11.844 -29.938 1 97.75 41 SER B C 1
ATOM 3167 O O . SER B 1 41 ? 3.51 -11.992 -30.938 1 97.75 41 SER B O 1
ATOM 3169 N N . VAL B 1 42 ? 5.277 -12.555 -29.703 1 97.94 42 VAL B N 1
ATOM 3170 C CA . VAL B 1 42 ? 5.754 -13.547 -30.656 1 97.94 42 VAL B CA 1
ATOM 3171 C C . VAL B 1 42 ? 5.168 -14.914 -30.328 1 97.94 42 VAL B C 1
ATOM 3173 O O . VAL B 1 42 ? 4.691 -15.625 -31.219 1 97.94 42 VAL B O 1
ATOM 3176 N N . GLU B 1 43 ? 5.164 -15.25 -29.078 1 97.62 43 GLU B N 1
ATOM 3177 C CA . GLU B 1 43 ? 4.863 -16.609 -28.656 1 97.62 43 GLU B CA 1
ATOM 3178 C C . GLU B 1 43 ? 3.357 -16.844 -28.562 1 97.62 43 GLU B C 1
ATOM 3180 O O . GLU B 1 43 ? 2.873 -17.938 -28.828 1 97.62 43 GLU B O 1
ATOM 3185 N N . LEU B 1 44 ? 2.641 -15.859 -28.188 1 97.62 44 LEU B N 1
ATOM 3186 C CA . LEU B 1 44 ? 1.221 -16.016 -27.891 1 97.62 44 LEU B CA 1
ATOM 3187 C C . LEU B 1 44 ? 0.437 -16.375 -29.141 1 97.62 44 LEU B C 1
ATOM 3189 O O . LEU B 1 44 ? -0.42 -17.266 -29.109 1 97.62 44 LEU B O 1
ATOM 3193 N N . PRO B 1 45 ? 0.656 -15.742 -30.281 1 97.25 45 PRO B N 1
ATOM 3194 C CA . PRO B 1 45 ? -0.06 -16.094 -31.516 1 97.25 45 PRO B CA 1
ATOM 3195 C C . PRO B 1 45 ? 0.175 -17.547 -31.938 1 97.25 45 PRO B C 1
ATOM 3197 O O . PRO B 1 45 ? -0.699 -18.156 -32.562 1 97.25 45 PRO B O 1
ATOM 3200 N N . LYS B 1 46 ? 1.244 -18.094 -31.562 1 97.69 46 LYS B N 1
ATOM 3201 C CA . LYS B 1 46 ? 1.589 -19.469 -31.938 1 97.69 46 LYS B CA 1
ATOM 3202 C C . LYS B 1 46 ? 0.667 -20.469 -31.266 1 97.69 46 LYS B C 1
ATOM 3204 O O . LYS B 1 46 ? 0.54 -21.609 -31.719 1 97.69 46 LYS B O 1
ATOM 3209 N N . VAL B 1 47 ? 0.1 -20.016 -30.25 1 97.5 47 VAL B N 1
ATOM 3210 C CA . VAL B 1 47 ? -0.777 -20.938 -29.531 1 97.5 47 VAL B CA 1
ATOM 3211 C C . VAL B 1 47 ? -2.221 -20.438 -29.609 1 97.5 47 VAL B C 1
ATOM 3213 O O . VAL B 1 47 ? -3.039 -20.766 -28.734 1 97.5 47 VAL B O 1
ATOM 3216 N N . GLY B 1 48 ? -2.5 -19.562 -30.547 1 98 48 GLY B N 1
ATOM 3217 C CA . GLY B 1 48 ? -3.857 -19.109 -30.797 1 98 48 GLY B CA 1
ATOM 3218 C C . GLY B 1 48 ? -4.281 -17.969 -29.891 1 98 48 GLY B C 1
ATOM 3219 O O . GLY B 1 48 ? -5.473 -17.672 -29.766 1 98 48 GLY B O 1
ATOM 3220 N N . GLY B 1 49 ? -3.299 -17.359 -29.188 1 98.19 49 GLY B N 1
ATOM 3221 C CA . GLY B 1 49 ? -3.588 -16.234 -28.312 1 98.19 49 GLY B CA 1
ATOM 3222 C C . GLY B 1 49 ? -3.404 -14.883 -29 1 98.19 49 GLY B C 1
ATOM 3223 O O . GLY B 1 49 ? -3.074 -14.828 -30.188 1 98.19 49 GLY B O 1
ATOM 3224 N N . LYS B 1 50 ? -3.725 -13.844 -28.25 1 98.19 50 LYS B N 1
ATOM 3225 C CA . LYS B 1 50 ? -3.633 -12.492 -28.797 1 98.19 50 LYS B CA 1
ATOM 3226 C C . LYS B 1 50 ? -2.795 -11.594 -27.906 1 98.19 50 LYS B C 1
ATOM 3228 O O . LYS B 1 50 ? -2.848 -11.703 -26.672 1 98.19 50 LYS B O 1
ATOM 3233 N N . PHE B 1 51 ? -2.061 -10.797 -28.547 1 97.75 51 PHE B N 1
ATOM 3234 C CA . PHE B 1 51 ? -1.252 -9.758 -27.906 1 97.75 51 PHE B CA 1
ATOM 3235 C C . PHE B 1 51 ? -1.703 -8.375 -28.344 1 97.75 51 PHE B C 1
ATOM 3237 O O . PHE B 1 51 ? -1.964 -8.148 -29.531 1 97.75 51 PHE B O 1
ATOM 3244 N N . ILE B 1 52 ? -1.831 -7.441 -27.391 1 97.56 52 ILE B N 1
ATOM 3245 C CA . ILE B 1 52 ? -2.15 -6.07 -27.766 1 97.56 52 ILE B CA 1
ATOM 3246 C C . ILE B 1 52 ? -1.341 -5.094 -26.922 1 97.56 52 ILE B C 1
ATOM 3248 O O . ILE B 1 52 ? -1.295 -5.219 -25.703 1 97.56 52 ILE B O 1
ATOM 3252 N N . GLN B 1 53 ? -0.659 -4.254 -27.516 1 96.56 53 GLN B N 1
ATOM 3253 C CA . GLN B 1 53 ? -0.052 -3.121 -26.828 1 96.56 53 GLN B CA 1
ATOM 3254 C C . GLN B 1 53 ? -1.056 -1.984 -26.641 1 96.56 53 GLN B C 1
ATOM 3256 O O . GLN B 1 53 ? -1.643 -1.508 -27.625 1 96.56 53 GLN B O 1
ATOM 3261 N N . MET B 1 54 ? -1.206 -1.551 -25.453 1 95.75 54 MET B N 1
ATOM 3262 C CA . MET B 1 54 ? -2.199 -0.522 -25.156 1 95.75 54 MET B CA 1
ATOM 3263 C C . MET B 1 54 ? -1.539 0.842 -24.984 1 95.75 54 MET B C 1
ATOM 3265 O O . MET B 1 54 ? -0.311 0.946 -25 1 95.75 54 MET B O 1
ATOM 3269 N N . GLU B 1 55 ? -2.287 1.884 -24.828 1 94.06 55 GLU B N 1
ATOM 3270 C CA . GLU B 1 55 ? -1.808 3.262 -24.766 1 94.06 55 GLU B CA 1
ATOM 3271 C C . GLU B 1 55 ? -1.095 3.547 -23.453 1 94.06 55 GLU B C 1
ATOM 3273 O O . GLU B 1 55 ? -0.255 4.449 -23.375 1 94.06 55 GLU B O 1
ATOM 3278 N N . ASP B 1 56 ? -1.486 2.84 -22.438 1 94.44 56 ASP B N 1
ATOM 3279 C CA . ASP B 1 56 ? -0.858 2.971 -21.125 1 94.44 56 ASP B CA 1
ATOM 3280 C C . ASP B 1 56 ? -1.15 1.753 -20.25 1 94.44 56 ASP B C 1
ATOM 3282 O O . ASP B 1 56 ? -1.792 0.8 -20.703 1 94.44 56 ASP B O 1
ATOM 3286 N N . GLU B 1 57 ? -0.617 1.72 -19.156 1 94.38 57 GLU B N 1
ATOM 3287 C CA . GLU B 1 57 ? -0.705 0.56 -18.266 1 94.38 57 GLU B CA 1
ATOM 3288 C C . GLU B 1 57 ? -2.123 0.376 -17.734 1 94.38 57 GLU B C 1
ATOM 3290 O O . GLU B 1 57 ? -2.572 -0.753 -17.531 1 94.38 57 GLU B O 1
ATOM 3295 N N . ILE B 1 58 ? -2.877 1.452 -17.484 1 95.56 58 ILE B N 1
ATOM 3296 C CA . ILE B 1 58 ? -4.254 1.339 -17.031 1 95.56 58 ILE B CA 1
ATOM 3297 C C . ILE B 1 58 ? -5.102 0.635 -18.078 1 95.56 58 ILE B C 1
ATOM 3299 O O . ILE B 1 58 ? -5.867 -0.279 -17.766 1 95.56 58 ILE B O 1
ATOM 3303 N N . ALA B 1 59 ? -4.918 1.062 -19.312 1 97.12 59 ALA B N 1
ATOM 3304 C CA . ALA B 1 59 ? -5.637 0.437 -20.422 1 97.12 59 ALA B CA 1
ATOM 3305 C C . ALA B 1 59 ? -5.25 -1.032 -20.562 1 97.12 59 ALA B C 1
ATOM 3307 O O . ALA B 1 59 ? -6.098 -1.878 -20.859 1 97.12 59 ALA B O 1
ATOM 3308 N N . GLY B 1 60 ? -3.963 -1.315 -20.438 1 97.75 60 GLY B N 1
ATOM 3309 C CA . GLY B 1 60 ? -3.512 -2.697 -20.484 1 97.75 60 GLY B CA 1
ATOM 3310 C C . GLY B 1 60 ? -4.184 -3.58 -19.453 1 97.75 60 GLY B C 1
ATOM 3311 O O . GLY B 1 60 ? -4.648 -4.676 -19.766 1 97.75 60 GLY B O 1
ATOM 3312 N N . MET B 1 61 ? -4.266 -3.102 -18.234 1 98.44 61 MET B N 1
ATOM 3313 C CA . MET B 1 61 ? -4.898 -3.852 -17.156 1 98.44 61 MET B CA 1
ATOM 3314 C C . MET B 1 61 ? -6.387 -4.039 -17.422 1 98.44 61 MET B C 1
ATOM 3316 O O . MET B 1 61 ? -6.938 -5.109 -17.156 1 98.44 61 MET B O 1
ATOM 3320 N N . ALA B 1 62 ? -7.039 -2.975 -17.922 1 98.44 62 ALA B N 1
ATOM 3321 C CA . ALA B 1 62 ? -8.461 -3.047 -18.234 1 98.44 62 ALA B CA 1
ATOM 3322 C C . ALA B 1 62 ? -8.734 -4.09 -19.312 1 98.44 62 ALA B C 1
ATOM 3324 O O . ALA B 1 62 ? -9.703 -4.844 -19.234 1 98.44 62 ALA B O 1
ATOM 3325 N N . ALA B 1 63 ? -7.891 -4.098 -20.297 1 98.69 63 ALA B N 1
ATOM 3326 C CA . ALA B 1 63 ? -8.031 -5.07 -21.375 1 98.69 63 ALA B CA 1
ATOM 3327 C C . ALA B 1 63 ? -7.883 -6.496 -20.859 1 98.69 63 ALA B C 1
ATOM 3329 O O . ALA B 1 63 ? -8.609 -7.395 -21.281 1 98.69 63 ALA B O 1
ATOM 3330 N N . VAL B 1 64 ? -6.953 -6.715 -20 1 98.75 64 VAL B N 1
ATOM 3331 C CA . VAL B 1 64 ? -6.711 -8.023 -19.406 1 98.75 64 VAL B CA 1
ATOM 3332 C C . VAL B 1 64 ? -7.949 -8.477 -18.641 1 98.75 64 VAL B C 1
ATOM 3334 O O . VAL B 1 64 ? -8.367 -9.633 -18.75 1 98.75 64 VAL B O 1
ATOM 3337 N N . VAL B 1 65 ? -8.562 -7.574 -17.891 1 98.69 65 VAL B N 1
ATOM 3338 C CA . VAL B 1 65 ? -9.781 -7.891 -17.141 1 98.69 65 VAL B CA 1
ATOM 3339 C C . VAL B 1 65 ? -10.906 -8.25 -18.109 1 98.69 65 VAL B C 1
ATOM 3341 O O . VAL B 1 65 ? -11.625 -9.227 -17.891 1 98.69 65 VAL B O 1
ATOM 3344 N N . GLY B 1 66 ? -11.016 -7.445 -19.188 1 98.31 66 GLY B N 1
ATOM 3345 C CA . GLY B 1 66 ? -12.023 -7.734 -20.203 1 98.31 66 GLY B CA 1
ATOM 3346 C C . GLY B 1 66 ? -11.852 -9.102 -20.828 1 98.31 66 GLY B C 1
ATOM 3347 O O . GLY B 1 66 ? -12.82 -9.844 -21 1 98.31 66 GLY B O 1
ATOM 3348 N N . ALA B 1 67 ? -10.641 -9.43 -21.172 1 98.62 67 ALA B N 1
ATOM 3349 C CA . ALA B 1 67 ? -10.344 -10.719 -21.797 1 98.62 67 ALA B CA 1
ATOM 3350 C C . ALA B 1 67 ? -10.664 -11.867 -20.844 1 98.62 67 ALA B C 1
ATOM 3352 O O . ALA B 1 67 ? -11.195 -12.898 -21.266 1 98.62 67 ALA B O 1
ATOM 3353 N N . SER B 1 68 ? -10.305 -11.695 -19.641 1 98.69 68 SER B N 1
ATOM 3354 C CA . SER B 1 68 ? -10.594 -12.719 -18.641 1 98.69 68 SER B CA 1
ATOM 3355 C C . SER B 1 68 ? -12.102 -12.938 -18.484 1 98.69 68 SER B C 1
ATOM 3357 O O . SER B 1 68 ? -12.562 -14.078 -18.375 1 98.69 68 SER B O 1
ATOM 3359 N N . LEU B 1 69 ? -12.875 -11.859 -18.469 1 98.12 69 LEU B N 1
ATOM 3360 C CA . LEU B 1 69 ? -14.328 -11.945 -18.391 1 98.12 69 LEU B CA 1
ATOM 3361 C C . LEU B 1 69 ? -14.898 -12.711 -19.594 1 98.12 69 LEU B C 1
ATOM 3363 O O . LEU B 1 69 ? -15.938 -13.359 -19.484 1 98.12 69 LEU B O 1
ATOM 3367 N N . ALA B 1 70 ? -14.156 -12.602 -20.641 1 97.25 70 ALA B N 1
ATOM 3368 C CA . ALA B 1 70 ? -14.586 -13.297 -21.859 1 97.25 70 ALA B CA 1
ATOM 3369 C C . ALA B 1 70 ? -14.109 -14.742 -21.859 1 97.25 70 ALA B C 1
ATOM 3371 O O . ALA B 1 70 ? -14.312 -15.469 -22.828 1 97.25 70 ALA B O 1
ATOM 3372 N N . GLY B 1 71 ? -13.328 -15.164 -20.828 1 97 71 GLY B N 1
ATOM 3373 C CA . GLY B 1 71 ? -13.047 -16.578 -20.656 1 97 71 GLY B CA 1
ATOM 3374 C C . GLY B 1 71 ? -11.594 -16.938 -20.891 1 97 71 GLY B C 1
ATOM 3375 O O . GLY B 1 71 ? -11.227 -18.109 -20.844 1 97 71 GLY B O 1
ATOM 3376 N N . LEU B 1 72 ? -10.82 -15.992 -21.141 1 98.25 72 LEU B N 1
ATOM 3377 C CA . LEU B 1 72 ? -9.43 -16.281 -21.469 1 98.25 72 LEU B CA 1
ATOM 3378 C C . LEU B 1 72 ? -8.531 -16.125 -20.25 1 98.25 72 LEU B C 1
ATOM 3380 O O . LEU B 1 72 ? -8.734 -15.211 -19.453 1 98.25 72 LEU B O 1
ATOM 3384 N N . LYS B 1 73 ? -7.598 -17.016 -20.094 1 98.69 73 LYS B N 1
ATOM 3385 C CA . LYS B 1 73 ? -6.508 -16.734 -19.156 1 98.69 73 LYS B CA 1
ATOM 3386 C C . LYS B 1 73 ? -5.637 -15.594 -19.656 1 98.69 73 LYS B C 1
ATOM 3388 O O . LYS B 1 73 ? -5.109 -15.641 -20.766 1 98.69 73 LYS B O 1
ATOM 3393 N N . SER B 1 74 ? -5.52 -14.523 -18.859 1 98.81 74 SER B N 1
ATOM 3394 C CA . SER B 1 74 ? -4.934 -13.273 -19.344 1 98.81 74 SER B CA 1
ATOM 3395 C C . SER B 1 74 ? -3.848 -12.773 -18.391 1 98.81 74 SER B C 1
ATOM 3397 O O . SER B 1 74 ? -3.908 -13.023 -17.188 1 98.81 74 SER B O 1
ATOM 3399 N N . MET B 1 75 ? -2.908 -12.094 -18.953 1 98.81 75 MET B N 1
ATOM 3400 C CA . MET B 1 75 ? -1.77 -11.602 -18.188 1 98.81 75 MET B CA 1
ATOM 3401 C C . MET B 1 75 ? -1.337 -10.227 -18.672 1 98.81 75 MET B C 1
ATOM 3403 O O . MET B 1 75 ? -1.575 -9.867 -19.828 1 98.81 75 MET B O 1
ATOM 3407 N N . THR B 1 76 ? -0.801 -9.453 -17.812 1 98.69 76 THR B N 1
ATOM 3408 C CA . THR B 1 76 ? -0.094 -8.211 -18.125 1 98.69 76 THR B CA 1
ATOM 3409 C C . THR B 1 76 ? 1.212 -8.125 -17.344 1 98.69 76 THR B C 1
ATOM 3411 O O . THR B 1 76 ? 1.415 -8.867 -16.391 1 98.69 76 THR B O 1
ATOM 3414 N N . ALA B 1 77 ? 2.107 -7.363 -17.828 1 98.62 77 ALA B N 1
ATOM 3415 C CA . ALA B 1 77 ? 3.385 -7.152 -17.141 1 98.62 77 ALA B CA 1
ATOM 3416 C C . ALA B 1 77 ? 3.748 -5.668 -17.109 1 98.62 77 ALA B C 1
ATOM 3418 O O . ALA B 1 77 ? 3.367 -4.91 -18 1 98.62 77 ALA B O 1
ATOM 3419 N N . THR B 1 78 ? 4.414 -5.266 -16.078 1 98.31 78 THR B N 1
ATOM 3420 C CA . THR B 1 78 ? 4.84 -3.879 -15.922 1 98.31 78 THR B CA 1
ATOM 3421 C C . THR B 1 78 ? 5.957 -3.773 -14.891 1 98.31 78 THR B C 1
ATOM 3423 O O . THR B 1 78 ? 6.645 -4.758 -14.609 1 98.31 78 THR B O 1
ATOM 3426 N N . SER B 1 79 ? 6.285 -2.555 -14.516 1 97.75 79 SER B N 1
ATOM 3427 C CA . SER B 1 79 ? 7.195 -2.199 -13.43 1 97.75 79 SER B CA 1
ATOM 3428 C C . SER B 1 79 ? 6.633 -1.059 -12.586 1 97.75 79 SER B C 1
ATOM 3430 O O . SER B 1 79 ? 5.543 -0.552 -12.867 1 97.75 79 SER B O 1
ATOM 3432 N N . GLY B 1 80 ? 7.25 -0.688 -11.586 1 96.38 80 GLY B N 1
ATOM 3433 C CA . GLY B 1 80 ? 6.898 0.266 -10.547 1 96.38 80 GLY B CA 1
ATOM 3434 C C . GLY B 1 80 ? 5.902 1.312 -11.008 1 96.38 80 GLY B C 1
ATOM 3435 O O . GLY B 1 80 ? 4.723 1.247 -10.656 1 96.38 80 GLY B O 1
ATOM 3436 N N . PRO B 1 81 ? 6.301 2.271 -11.906 1 95.19 81 PRO B N 1
ATOM 3437 C CA . PRO B 1 81 ? 5.406 3.342 -12.344 1 95.19 81 PRO B CA 1
ATOM 3438 C C . PRO B 1 81 ? 4.133 2.811 -13.008 1 95.19 81 PRO B C 1
ATOM 3440 O O . PRO B 1 81 ? 3.035 3.279 -12.703 1 95.19 81 PRO B O 1
ATOM 3443 N N . GLY B 1 82 ? 4.32 1.878 -13.891 1 97.06 82 GLY B N 1
ATOM 3444 C CA . GLY B 1 82 ? 3.156 1.278 -14.531 1 97.06 82 GLY B CA 1
ATOM 3445 C C . GLY B 1 82 ? 2.279 0.505 -13.562 1 97.06 82 GLY B C 1
ATOM 3446 O O . GLY B 1 82 ? 1.056 0.481 -13.711 1 97.06 82 GLY B O 1
ATOM 3447 N N . PHE B 1 83 ? 2.959 -0.141 -12.625 1 98.31 83 PHE B N 1
ATOM 3448 C CA . PHE B 1 83 ? 2.213 -0.873 -11.609 1 98.31 83 PHE B CA 1
ATOM 3449 C C . PHE B 1 83 ? 1.322 0.069 -10.805 1 98.31 83 PHE B C 1
ATOM 3451 O O . PHE B 1 83 ? 0.195 -0.284 -10.453 1 98.31 83 PHE B O 1
ATOM 3458 N N . SER B 1 84 ? 1.8 1.282 -10.508 1 97.88 84 SER B N 1
ATOM 3459 C CA . SER B 1 84 ? 1.002 2.307 -9.844 1 97.88 84 SER B CA 1
ATOM 3460 C C . SER B 1 84 ? -0.243 2.65 -10.656 1 97.88 84 SER B C 1
ATOM 3462 O O . SER B 1 84 ? -1.33 2.814 -10.094 1 97.88 84 SER B O 1
ATOM 3464 N N . LEU B 1 85 ? -0.138 2.709 -11.93 1 97.12 85 LEU B N 1
ATOM 3465 C CA . LEU B 1 85 ? -1.248 3.047 -12.812 1 97.12 85 LEU B CA 1
ATOM 3466 C C . LEU B 1 85 ? -2.256 1.904 -12.883 1 97.12 85 LEU B C 1
ATOM 3468 O O . LEU B 1 85 ? -3.449 2.135 -13.094 1 97.12 85 LEU B O 1
ATOM 3472 N N . LYS B 1 86 ? -1.783 0.687 -12.688 1 98.19 86 LYS B N 1
ATOM 3473 C CA . LYS B 1 86 ? -2.65 -0.481 -12.812 1 98.19 86 LYS B CA 1
ATOM 3474 C C . LYS B 1 86 ? -3.512 -0.667 -11.57 1 98.19 86 LYS B C 1
ATOM 3476 O O . LYS B 1 86 ? -4.484 -1.423 -11.586 1 98.19 86 LYS B O 1
ATOM 3481 N N . GLN B 1 87 ? -3.227 0.066 -10.469 1 97.94 87 GLN B N 1
ATOM 3482 C CA . GLN B 1 87 ? -3.818 -0.192 -9.164 1 97.94 87 GLN B CA 1
ATOM 3483 C C . GLN B 1 87 ? -5.336 -0.02 -9.203 1 97.94 87 GLN B C 1
ATOM 3485 O O . GLN B 1 87 ? -6.066 -0.782 -8.57 1 97.94 87 GLN B O 1
ATOM 3490 N N . GLU B 1 88 ? -5.816 0.959 -9.938 1 96.5 88 GLU B N 1
ATOM 3491 C CA . GLU B 1 88 ? -7.258 1.188 -10.008 1 96.5 88 GLU B CA 1
ATOM 3492 C C . GLU B 1 88 ? -7.984 -0.031 -10.562 1 96.5 88 GLU B C 1
ATOM 3494 O O . GLU B 1 88 ? -8.984 -0.479 -10 1 96.5 88 GLU B O 1
ATOM 3499 N N . VAL B 1 89 ? -7.434 -0.574 -11.609 1 98.12 89 VAL B N 1
ATOM 3500 C CA . VAL B 1 89 ? -8.102 -1.676 -12.289 1 98.12 89 VAL B CA 1
ATOM 3501 C C . VAL B 1 89 ? -7.898 -2.971 -11.508 1 98.12 89 VAL B C 1
ATOM 3503 O O . VAL B 1 89 ? -8.758 -3.857 -11.531 1 98.12 89 VAL B O 1
ATOM 3506 N N . ILE B 1 90 ? -6.805 -3.102 -10.758 1 98.5 90 ILE B N 1
ATOM 3507 C CA . ILE B 1 90 ? -6.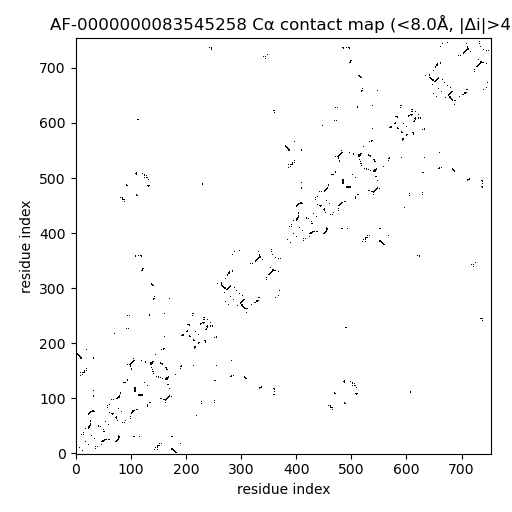617 -4.25 -9.875 1 98.5 90 ILE B CA 1
ATOM 3508 C C . ILE B 1 90 ? -7.73 -4.285 -8.828 1 98.5 90 ILE B C 1
ATOM 3510 O O . ILE B 1 90 ? -8.273 -5.348 -8.531 1 98.5 90 ILE B O 1
ATOM 3514 N N . GLY B 1 91 ? -8.07 -3.105 -8.305 1 98.06 91 GLY B N 1
ATOM 3515 C CA . GLY B 1 91 ? -9.203 -3.025 -7.398 1 98.06 91 GLY B CA 1
ATOM 3516 C C . GLY B 1 91 ? -10.5 -3.484 -8.031 1 98.06 91 GLY B C 1
ATOM 3517 O O . GLY B 1 91 ? -11.297 -4.176 -7.395 1 98.06 91 GLY B O 1
ATOM 3518 N N . TYR B 1 92 ? -10.672 -3.115 -9.297 1 98.38 92 TYR B N 1
ATOM 3519 C CA . TYR B 1 92 ? -11.859 -3.523 -10.039 1 98.38 92 TYR B CA 1
ATOM 3520 C C . TYR B 1 92 ? -11.891 -5.035 -10.227 1 98.38 92 TYR B C 1
ATOM 3522 O O . TYR B 1 92 ? -12.93 -5.672 -10.023 1 98.38 92 TYR B O 1
ATOM 3530 N N . ALA B 1 93 ? -10.758 -5.582 -10.57 1 98.62 93 ALA B N 1
ATOM 3531 C CA . ALA B 1 93 ? -10.664 -7.027 -10.758 1 98.62 93 ALA B CA 1
ATOM 3532 C C . ALA B 1 93 ? -10.984 -7.77 -9.461 1 98.62 93 ALA B C 1
ATOM 3534 O O . ALA B 1 93 ? -11.602 -8.836 -9.484 1 98.62 93 ALA B O 1
ATOM 3535 N N . SER B 1 94 ? -10.555 -7.246 -8.352 1 98.19 94 SER B N 1
ATOM 3536 C CA . SER B 1 94 ? -10.82 -7.848 -7.047 1 98.19 94 SER B CA 1
ATOM 3537 C C . SER B 1 94 ? -12.312 -7.852 -6.734 1 98.19 94 SER B C 1
ATOM 3539 O O . SER B 1 94 ? -12.867 -8.875 -6.328 1 98.19 94 SER B O 1
ATOM 3541 N N . MET B 1 95 ? -12.977 -6.707 -6.949 1 97.94 95 MET B N 1
ATOM 3542 C CA . MET B 1 95 ? -14.398 -6.566 -6.656 1 97.94 95 MET B CA 1
ATOM 3543 C C . MET B 1 95 ? -15.234 -7.457 -7.57 1 97.94 95 MET B C 1
ATOM 3545 O O . MET B 1 95 ? -16.188 -8.094 -7.121 1 97.94 95 MET B O 1
ATOM 3549 N N . ALA B 1 96 ? -14.773 -7.52 -8.82 1 97.5 96 ALA B N 1
ATOM 3550 C CA . ALA B 1 96 ? -15.516 -8.281 -9.82 1 97.5 96 ALA B CA 1
ATOM 3551 C C . ALA B 1 96 ? -15.086 -9.75 -9.828 1 97.5 96 ALA B C 1
ATOM 3553 O O . ALA B 1 96 ? -15.609 -10.555 -10.602 1 97.5 96 ALA B O 1
ATOM 3554 N N . GLU B 1 97 ? -14.094 -10.109 -9.008 1 98 97 GLU B N 1
ATOM 3555 C CA . GLU B 1 97 ? -13.57 -11.469 -8.891 1 98 97 GLU B CA 1
ATOM 3556 C C . GLU B 1 97 ? -13.117 -12.008 -10.25 1 98 97 GLU B C 1
ATOM 3558 O O . GLU B 1 97 ? -13.492 -13.117 -10.633 1 98 97 GLU B O 1
ATOM 3563 N N . VAL B 1 98 ? -12.32 -11.219 -10.891 1 98.38 98 VAL B N 1
ATOM 3564 C CA . VAL B 1 98 ? -11.828 -11.578 -12.219 1 98.38 98 VAL B CA 1
ATOM 3565 C C . VAL B 1 98 ? -10.414 -12.133 -12.117 1 98.38 98 VAL B C 1
ATOM 3567 O O . VAL B 1 98 ? -9.492 -11.43 -11.703 1 98.38 98 VAL B O 1
ATOM 3570 N N . PRO B 1 99 ? -10.219 -13.367 -12.461 1 98.5 99 PRO B N 1
ATOM 3571 C CA . PRO B 1 99 ? -8.867 -13.93 -12.414 1 98.5 99 PRO B CA 1
ATOM 3572 C C . PRO B 1 99 ? -7.934 -13.312 -13.445 1 98.5 99 PRO B C 1
ATOM 3574 O O . PRO B 1 99 ? -8.289 -13.211 -14.625 1 98.5 99 PRO B O 1
ATOM 3577 N N . CYS B 1 100 ? -6.789 -12.922 -13.016 1 98.56 100 CYS B N 1
ATOM 3578 C CA . CYS B 1 100 ? -5.75 -12.445 -13.922 1 98.56 100 CYS B CA 1
ATOM 3579 C C . CYS B 1 100 ? -4.391 -12.43 -13.227 1 98.56 100 CYS B C 1
ATOM 3581 O O . CYS B 1 100 ? -4.312 -12.484 -12 1 98.56 100 CYS B O 1
ATOM 3583 N N . VAL B 1 101 ? -3.363 -12.453 -14.031 1 98.94 101 VAL B N 1
ATOM 3584 C CA . VAL B 1 101 ? -2 -12.445 -13.508 1 98.94 101 VAL B CA 1
ATOM 3585 C C . VAL B 1 101 ? -1.3 -11.148 -13.906 1 98.94 101 VAL B C 1
ATOM 3587 O O . VAL B 1 101 ? -1.35 -10.742 -15.07 1 98.94 101 VAL B O 1
ATOM 3590 N N . ILE B 1 102 ? -0.724 -10.484 -12.969 1 98.94 102 ILE B N 1
ATOM 3591 C CA . ILE B 1 102 ? 0.02 -9.25 -13.18 1 98.94 102 ILE B CA 1
ATOM 3592 C C . ILE B 1 102 ? 1.481 -9.453 -12.789 1 98.94 102 ILE B C 1
ATOM 3594 O O . ILE B 1 102 ? 1.786 -9.727 -11.625 1 98.94 102 ILE B O 1
ATOM 3598 N N . VAL B 1 103 ? 2.326 -9.328 -13.773 1 98.88 103 VAL B N 1
ATOM 3599 C CA . VAL B 1 103 ? 3.754 -9.43 -13.484 1 98.88 103 VAL B CA 1
ATOM 3600 C C . VAL B 1 103 ? 4.32 -8.039 -13.203 1 98.88 103 VAL B C 1
ATOM 3602 O O . VAL B 1 103 ? 4.117 -7.105 -13.984 1 98.88 103 VAL B O 1
ATOM 3605 N N . ASP B 1 104 ? 4.938 -7.859 -12.078 1 98.75 104 ASP B N 1
ATOM 3606 C CA . ASP B 1 104 ? 5.652 -6.637 -11.711 1 98.75 104 ASP B CA 1
ATOM 3607 C C . ASP B 1 104 ? 7.145 -6.906 -11.539 1 98.75 104 ASP B C 1
ATOM 3609 O O . ASP B 1 104 ? 7.559 -7.516 -10.547 1 98.75 104 ASP B O 1
ATOM 3613 N N . VAL B 1 105 ? 7.891 -6.445 -12.5 1 98.69 105 VAL B N 1
ATOM 3614 C CA . VAL B 1 105 ? 9.344 -6.547 -12.383 1 98.69 105 VAL B CA 1
ATOM 3615 C C . VAL B 1 105 ? 9.898 -5.305 -11.695 1 98.69 105 VAL B C 1
ATOM 3617 O O . VAL B 1 105 ? 10.023 -4.246 -12.312 1 98.69 105 VAL B O 1
ATOM 3620 N N . MET B 1 106 ? 10.305 -5.457 -10.484 1 98.5 106 MET B N 1
ATOM 3621 C CA . MET B 1 106 ? 10.672 -4.32 -9.641 1 98.5 106 MET B CA 1
ATOM 3622 C C . MET B 1 106 ? 11.992 -3.713 -10.086 1 98.5 106 MET B C 1
ATOM 3624 O O . MET B 1 106 ? 12.961 -4.434 -10.336 1 98.5 106 MET B O 1
ATOM 3628 N N . ARG B 1 107 ? 11.984 -2.463 -10.133 1 96.62 107 ARG B N 1
ATOM 3629 C CA . ARG B 1 107 ? 13.164 -1.636 -10.383 1 96.62 107 ARG B CA 1
ATOM 3630 C C . ARG B 1 107 ? 13.227 -0.466 -9.406 1 96.62 107 ARG B C 1
ATOM 3632 O O . ARG B 1 107 ? 12.344 -0.304 -8.562 1 96.62 107 ARG B O 1
ATOM 3639 N N . GLY B 1 108 ? 14.312 0.306 -9.523 1 94.88 108 GLY B N 1
ATOM 3640 C CA . GLY B 1 108 ? 14.492 1.403 -8.586 1 94.88 108 GLY B CA 1
ATOM 3641 C C . GLY B 1 108 ? 13.367 2.428 -8.656 1 94.88 108 GLY B C 1
ATOM 3642 O O . GLY B 1 108 ? 12.961 2.834 -9.742 1 94.88 108 GLY B O 1
ATOM 3643 N N . GLY B 1 109 ? 12.789 2.867 -7.484 1 94.31 109 GLY B N 1
ATOM 3644 C CA . GLY B 1 109 ? 11.82 3.93 -7.293 1 94.31 109 GLY B CA 1
ATOM 3645 C C . GLY B 1 109 ? 12.18 4.875 -6.164 1 94.31 109 GLY B C 1
ATOM 3646 O O . GLY B 1 109 ? 13.258 4.77 -5.578 1 94.31 109 GLY B O 1
ATOM 3647 N N . PRO B 1 110 ? 11.305 5.824 -5.891 1 96.69 110 PRO B N 1
ATOM 3648 C CA . PRO B 1 110 ? 9.969 6.008 -6.457 1 96.69 110 PRO B CA 1
ATOM 3649 C C . PRO B 1 110 ? 9.992 6.715 -7.809 1 96.69 110 PRO B C 1
ATOM 3651 O O . PRO B 1 110 ? 11.062 7.043 -8.32 1 96.69 110 PRO B O 1
ATOM 3654 N N . SER B 1 111 ? 8.789 6.938 -8.422 1 96.19 111 SER B N 1
ATOM 3655 C CA . SER B 1 111 ? 8.672 7.574 -9.727 1 96.19 111 SER B CA 1
ATOM 3656 C C . SER B 1 111 ? 9.477 6.824 -10.781 1 96.19 111 SER B C 1
ATOM 3658 O O . SER B 1 111 ? 9.5 5.594 -10.797 1 96.19 111 SER B O 1
ATOM 3660 N N . THR B 1 112 ? 10.195 7.598 -11.633 1 92.62 112 THR B N 1
ATOM 3661 C CA . THR B 1 112 ? 11 6.898 -12.625 1 92.62 112 THR B CA 1
ATOM 3662 C C . THR B 1 112 ? 12.195 6.211 -11.969 1 92.62 112 THR B C 1
ATOM 3664 O O . THR B 1 112 ? 12.617 5.141 -12.406 1 92.62 112 THR B O 1
ATOM 3667 N N . GLY B 1 113 ? 12.75 6.902 -10.914 1 94.56 113 GLY B N 1
ATOM 3668 C CA . GLY B 1 113 ? 13.828 6.312 -10.133 1 94.56 113 GLY B CA 1
ATOM 3669 C C . GLY B 1 113 ? 15.016 5.883 -10.969 1 94.56 113 GLY B C 1
ATOM 3670 O O . GLY B 1 113 ? 15.562 6.684 -11.727 1 94.56 113 GLY B O 1
ATOM 3671 N N . LEU B 1 114 ? 15.414 4.613 -10.805 1 94.38 114 LEU B N 1
ATOM 3672 C CA . LEU B 1 114 ? 16.484 3.984 -11.586 1 94.38 114 LEU B CA 1
ATOM 3673 C C . LEU B 1 114 ? 15.906 2.936 -12.531 1 94.38 114 LEU B C 1
ATOM 3675 O O . LEU B 1 114 ? 15.828 1.755 -12.188 1 94.38 114 LEU B O 1
ATOM 3679 N N . PRO B 1 115 ? 15.617 3.266 -13.773 1 90.88 115 PRO B N 1
ATOM 3680 C CA . PRO B 1 115 ? 14.828 2.416 -14.672 1 90.88 115 PRO B CA 1
ATOM 3681 C C . PRO B 1 115 ? 15.523 1.088 -14.977 1 90.88 115 PRO B C 1
ATOM 3683 O O . PRO B 1 115 ? 14.859 0.118 -15.359 1 90.88 115 PRO B O 1
ATOM 3686 N N . THR B 1 116 ? 16.781 0.981 -14.836 1 88.75 116 THR B N 1
ATOM 3687 C CA . THR B 1 116 ? 17.484 -0.227 -15.258 1 88.75 116 THR B CA 1
ATOM 3688 C C . THR B 1 116 ? 18.172 -0.903 -14.078 1 88.75 116 THR B C 1
ATOM 3690 O O . THR B 1 116 ? 18.969 -1.827 -14.258 1 88.75 116 THR B O 1
ATOM 3693 N N . SER B 1 117 ? 17.844 -0.405 -12.922 1 95.19 117 SER B N 1
ATOM 3694 C CA . SER B 1 117 ? 18.531 -0.935 -11.75 1 95.19 117 SER B CA 1
ATOM 3695 C C . SER B 1 117 ? 17.594 -1.743 -10.867 1 95.19 117 SER B C 1
ATOM 3697 O O . SER B 1 117 ? 16.406 -1.447 -10.797 1 95.19 117 SER B O 1
ATOM 3699 N N . VAL B 1 118 ? 18.125 -2.645 -10.219 1 96.44 118 VAL B N 1
ATOM 3700 C CA . VAL B 1 118 ? 17.375 -3.586 -9.406 1 96.44 118 VAL B CA 1
ATOM 3701 C C . VAL B 1 118 ? 16.859 -2.887 -8.141 1 96.44 118 VAL B C 1
ATOM 3703 O O . VAL B 1 118 ? 17.516 -1.987 -7.617 1 96.44 118 VAL B O 1
ATOM 3706 N N . SER B 1 119 ? 15.703 -3.293 -7.715 1 97.44 119 SER B N 1
ATOM 3707 C CA . SER B 1 119 ? 15.117 -2.912 -6.434 1 97.44 119 SER B CA 1
ATOM 3708 C C . SER B 1 119 ? 14.062 -3.916 -5.988 1 97.44 119 SER B C 1
ATOM 3710 O O . SER B 1 119 ? 13.602 -4.742 -6.781 1 97.44 119 SER B O 1
ATOM 3712 N N . GLN B 1 120 ? 13.781 -3.938 -4.785 1 98.19 120 GLN B N 1
ATOM 3713 C CA . GLN B 1 120 ? 12.68 -4.688 -4.191 1 98.19 120 GLN B CA 1
ATOM 3714 C C . GLN B 1 120 ? 11.75 -3.77 -3.408 1 98.19 120 GLN B C 1
ATOM 3716 O O . GLN B 1 120 ? 11.336 -4.102 -2.297 1 98.19 120 GLN B O 1
ATOM 3721 N N . GLY B 1 121 ? 11.492 -2.641 -4.016 1 97.75 121 GLY B N 1
ATOM 3722 C CA . GLY B 1 121 ? 10.805 -1.587 -3.285 1 97.75 121 GLY B CA 1
ATOM 3723 C C . GLY B 1 121 ? 9.305 -1.62 -3.465 1 97.75 121 GLY B C 1
ATOM 3724 O O . GLY B 1 121 ? 8.594 -0.734 -2.982 1 97.75 121 GLY B O 1
ATOM 3725 N N . ASP B 1 122 ? 8.711 -2.619 -4.129 1 98.38 122 ASP B N 1
ATOM 3726 C CA . ASP B 1 122 ? 7.281 -2.605 -4.434 1 98.38 122 ASP B CA 1
ATOM 3727 C C . ASP B 1 122 ? 6.531 -3.645 -3.602 1 98.38 122 ASP B C 1
ATOM 3729 O O . ASP B 1 122 ? 5.391 -3.996 -3.916 1 98.38 122 ASP B O 1
ATOM 3733 N N . VAL B 1 123 ? 7.148 -4.16 -2.531 1 98.44 123 VAL B N 1
ATOM 3734 C CA . VAL B 1 123 ? 6.582 -5.242 -1.729 1 98.44 123 VAL B CA 1
ATOM 3735 C C . VAL B 1 123 ? 5.262 -4.789 -1.107 1 98.44 123 VAL B C 1
ATOM 3737 O O . VAL B 1 123 ? 4.23 -5.441 -1.287 1 98.44 123 VAL B O 1
ATOM 3740 N N . MET B 1 124 ? 5.258 -3.67 -0.494 1 98.19 124 MET B N 1
ATOM 3741 C CA . MET B 1 124 ? 4.055 -3.199 0.185 1 98.19 124 MET B CA 1
ATOM 3742 C C . MET B 1 124 ? 2.994 -2.77 -0.823 1 98.19 124 MET B C 1
ATOM 3744 O O . MET B 1 124 ? 1.802 -3.006 -0.616 1 98.19 124 MET B O 1
ATOM 3748 N N . GLN B 1 125 ? 3.438 -2.17 -1.913 1 98.44 125 GLN B N 1
ATOM 3749 C CA . GLN B 1 125 ? 2.477 -1.767 -2.934 1 98.44 125 GLN B CA 1
ATOM 3750 C C . GLN B 1 125 ? 1.774 -2.98 -3.539 1 98.44 125 GLN B C 1
ATOM 3752 O O . GLN B 1 125 ? 0.592 -2.912 -3.883 1 98.44 125 GLN B O 1
ATOM 3757 N N . SER B 1 126 ? 2.504 -4.047 -3.682 1 98.56 126 SER B N 1
ATOM 3758 C CA . SER B 1 126 ? 1.923 -5.234 -4.297 1 98.56 126 SER B CA 1
ATOM 3759 C C . SER B 1 126 ? 0.771 -5.785 -3.463 1 98.56 126 SER B C 1
ATOM 3761 O O . SER B 1 126 ? -0.157 -6.395 -4 1 98.56 126 SER B O 1
ATOM 3763 N N . MET B 1 127 ? 0.8 -5.496 -2.211 1 97.75 127 MET B N 1
ATOM 3764 C CA . MET B 1 127 ? -0.229 -5.996 -1.304 1 97.75 127 MET B CA 1
ATOM 3765 C C . MET B 1 127 ? -1.32 -4.953 -1.09 1 97.75 127 MET B C 1
ATOM 3767 O O . MET B 1 127 ? -2.498 -5.293 -0.973 1 97.75 127 MET B O 1
ATOM 3771 N N . TRP B 1 128 ? -0.859 -3.646 -1.128 1 97.25 128 TRP B N 1
ATOM 3772 C CA . TRP B 1 128 ? -1.767 -2.627 -0.611 1 97.25 128 TRP B CA 1
ATOM 3773 C C . TRP B 1 128 ? -1.865 -1.447 -1.574 1 97.25 128 TRP B C 1
ATOM 3775 O O . TRP B 1 128 ? -2.254 -0.346 -1.179 1 97.25 128 TRP B O 1
ATOM 3785 N N . GLY B 1 129 ? -1.525 -1.688 -2.785 1 97.12 129 GLY B N 1
ATOM 3786 C CA . GLY B 1 129 ? -1.466 -0.589 -3.736 1 97.12 129 GLY B CA 1
ATOM 3787 C C . GLY B 1 129 ? -2.83 -0.027 -4.086 1 97.12 129 GLY B C 1
ATOM 3788 O O . GLY B 1 129 ? -2.955 1.154 -4.418 1 97.12 129 GLY B O 1
ATOM 3789 N N . THR B 1 130 ? -3.793 -0.891 -4.023 1 96.94 130 THR B N 1
ATOM 3790 C CA . THR B 1 130 ? -5.145 -0.447 -4.34 1 96.94 130 THR B CA 1
ATOM 3791 C C . THR B 1 130 ? -5.93 -0.149 -3.066 1 96.94 130 THR B C 1
ATOM 3793 O O . THR B 1 130 ? -5.633 -0.704 -2.006 1 96.94 130 THR B O 1
ATOM 3796 N N . HIS B 1 131 ? -6.91 0.744 -3.191 1 96.56 131 HIS B N 1
ATOM 3797 C CA . HIS B 1 131 ? -7.695 1.159 -2.035 1 96.56 131 HIS B CA 1
ATOM 3798 C C . HIS B 1 131 ? -8.656 0.057 -1.594 1 96.56 131 HIS B C 1
ATOM 3800 O O . HIS B 1 131 ? -9 -0.824 -2.385 1 96.56 131 HIS B O 1
ATOM 3806 N N . GLY B 1 132 ? -9 0.141 -0.253 1 96.62 132 GLY B N 1
ATOM 3807 C CA . GLY B 1 132 ? -10.023 -0.757 0.267 1 96.62 132 GLY B CA 1
ATOM 3808 C C . GLY B 1 132 ? -9.469 -2.111 0.674 1 96.62 132 GLY B C 1
ATOM 3809 O O . GLY B 1 132 ? -8.305 -2.42 0.413 1 96.62 132 GLY B O 1
ATOM 3810 N N . ASP B 1 133 ? -10.281 -2.861 1.307 1 96.88 133 ASP B N 1
ATOM 3811 C CA . ASP B 1 133 ? -9.977 -4.262 1.594 1 96.88 133 ASP B CA 1
ATOM 3812 C C . ASP B 1 133 ? -10.188 -5.133 0.357 1 96.88 133 ASP B C 1
ATOM 3814 O O . ASP B 1 133 ? -11.242 -5.082 -0.277 1 96.88 133 ASP B O 1
ATOM 3818 N N . HIS B 1 134 ? -9.141 -5.754 -0.049 1 96.5 134 HIS B N 1
ATOM 3819 C CA . HIS B 1 134 ? -9.219 -6.543 -1.274 1 96.5 134 HIS B CA 1
ATOM 3820 C C . HIS B 1 134 ? -8.352 -7.793 -1.182 1 96.5 134 HIS B C 1
ATOM 3822 O O . HIS B 1 134 ? -7.328 -7.793 -0.49 1 96.5 134 HIS B O 1
ATOM 3828 N N . PRO B 1 135 ? -8.766 -8.828 -1.841 1 95.69 135 PRO B N 1
ATOM 3829 C CA . PRO B 1 135 ? -7.914 -10.016 -1.92 1 95.69 135 PRO B CA 1
ATOM 3830 C C . PRO B 1 135 ? -6.84 -9.898 -3 1 95.69 135 PRO B C 1
ATOM 3832 O O . PRO B 1 135 ? -7.086 -9.32 -4.059 1 95.69 135 PRO B O 1
ATOM 3835 N N . VAL B 1 136 ? -5.691 -10.383 -2.684 1 97.06 136 VAL B N 1
ATOM 3836 C CA . VAL B 1 136 ? -4.617 -10.516 -3.662 1 97.06 136 VAL B CA 1
ATOM 3837 C C . VAL B 1 136 ? -3.662 -11.625 -3.234 1 97.06 136 VAL B C 1
ATOM 3839 O O . VAL B 1 136 ? -3.576 -11.961 -2.051 1 97.06 136 VAL B O 1
ATOM 3842 N N . ILE B 1 137 ? -3.121 -12.273 -4.141 1 98.81 137 ILE B N 1
ATOM 3843 C CA . ILE B 1 137 ? -2.025 -13.203 -3.9 1 98.81 137 ILE B CA 1
ATOM 3844 C C . ILE B 1 137 ? -0.741 -12.664 -4.523 1 98.81 137 ILE B C 1
ATOM 3846 O O . ILE B 1 137 ? -0.744 -12.203 -5.668 1 98.81 137 ILE B O 1
ATOM 3850 N N . VAL B 1 138 ? 0.304 -12.633 -3.785 1 98.88 138 VAL B N 1
ATOM 3851 C CA . VAL B 1 138 ? 1.583 -12.133 -4.277 1 98.88 138 VAL B CA 1
ATOM 3852 C C . VAL B 1 138 ? 2.641 -13.227 -4.176 1 98.88 138 VAL B C 1
ATOM 3854 O O . VAL B 1 138 ? 2.875 -13.773 -3.096 1 98.88 138 VAL B O 1
ATOM 3857 N N . ILE B 1 139 ? 3.283 -13.508 -5.281 1 98.81 139 ILE B N 1
ATOM 3858 C CA . ILE B 1 139 ? 4.258 -14.586 -5.395 1 98.81 139 ILE B CA 1
ATOM 3859 C C . ILE B 1 139 ? 5.609 -14.016 -5.828 1 98.81 139 ILE B C 1
ATOM 3861 O O . ILE B 1 139 ? 5.68 -13.203 -6.75 1 98.81 139 ILE B O 1
ATOM 3865 N N . THR B 1 140 ? 6.715 -14.469 -5.191 1 98.69 140 THR B N 1
ATOM 3866 C CA . THR B 1 140 ? 8.039 -13.914 -5.43 1 98.69 140 THR B CA 1
ATOM 3867 C C . THR B 1 140 ? 9.039 -15.023 -5.77 1 98.69 140 THR B C 1
ATOM 3869 O O . THR B 1 140 ? 9.641 -15.617 -4.871 1 98.69 140 THR B O 1
ATOM 3872 N N . PRO B 1 141 ? 9.312 -15.305 -7.012 1 98.25 141 PRO B N 1
ATOM 3873 C CA . PRO B 1 141 ? 10.305 -16.312 -7.398 1 98.25 141 PRO B CA 1
ATOM 3874 C C . PRO B 1 141 ? 11.734 -15.875 -7.078 1 98.25 141 PRO B C 1
ATOM 3876 O O . PRO B 1 141 ? 11.992 -14.688 -6.871 1 98.25 141 PRO B O 1
ATOM 3879 N N . ILE B 1 142 ? 12.688 -16.828 -7.125 1 98.12 142 ILE B N 1
ATOM 3880 C CA . ILE B 1 142 ? 14.047 -16.484 -6.727 1 98.12 142 ILE B CA 1
ATOM 3881 C C . ILE B 1 142 ? 15.023 -16.906 -7.82 1 98.12 142 ILE B C 1
ATOM 3883 O O . ILE B 1 142 ? 16.234 -16.672 -7.703 1 98.12 142 ILE B O 1
ATOM 3887 N N . SER B 1 143 ? 14.578 -17.594 -8.859 1 96.94 143 SER B N 1
ATOM 3888 C CA . SER B 1 143 ? 15.406 -18.094 -9.945 1 96.94 143 SER B CA 1
ATOM 3889 C C . SER B 1 143 ? 14.602 -18.234 -11.234 1 96.94 143 SER B C 1
ATOM 3891 O O . SER B 1 143 ? 13.383 -18.062 -11.234 1 96.94 143 SER B O 1
ATOM 3893 N N . VAL B 1 144 ? 15.305 -18.484 -12.312 1 97.31 144 VAL B N 1
ATOM 3894 C CA . VAL B 1 144 ? 14.648 -18.656 -13.602 1 97.31 144 VAL B CA 1
ATOM 3895 C C . VAL B 1 144 ? 13.719 -19.859 -13.555 1 97.31 144 VAL B C 1
ATOM 3897 O O . VAL B 1 144 ? 12.578 -19.812 -14.023 1 97.31 144 VAL B O 1
ATOM 3900 N N . SER B 1 145 ? 14.18 -20.922 -12.922 1 95.5 145 SER B N 1
ATOM 3901 C CA . SER B 1 145 ? 13.367 -22.125 -12.773 1 95.5 145 SER B CA 1
ATOM 3902 C C . SER B 1 145 ? 12.109 -21.844 -11.961 1 95.5 145 SER B C 1
ATOM 3904 O O . SER B 1 145 ? 11.016 -22.266 -12.336 1 95.5 145 SER B O 1
ATOM 3906 N N . SER B 1 146 ? 12.281 -21.125 -10.898 1 96.38 146 SER B N 1
ATOM 3907 C CA . SER B 1 146 ? 11.125 -20.844 -10.055 1 96.38 146 SER B CA 1
ATOM 3908 C C . SER B 1 146 ? 10.172 -19.859 -10.742 1 96.38 146 SER B C 1
ATOM 3910 O O . SER B 1 146 ? 8.961 -19.891 -10.516 1 96.38 146 SER B O 1
ATOM 3912 N N . ILE B 1 147 ? 10.672 -18.953 -11.617 1 98.12 147 ILE B N 1
ATOM 3913 C CA . ILE B 1 147 ? 9.789 -18.078 -12.383 1 98.12 147 ILE B CA 1
ATOM 3914 C C . ILE B 1 147 ? 8.852 -18.922 -13.242 1 98.12 147 ILE B C 1
ATOM 3916 O O . ILE B 1 147 ? 7.641 -18.688 -13.258 1 98.12 147 ILE B O 1
ATOM 3920 N N . TYR B 1 148 ? 9.461 -19.906 -13.938 1 96.56 148 TYR B N 1
ATOM 3921 C CA . TYR B 1 148 ? 8.664 -20.766 -14.789 1 96.56 148 TYR B CA 1
ATOM 3922 C C . TYR B 1 148 ? 7.574 -21.469 -13.992 1 96.56 148 TYR B C 1
ATOM 3924 O O . TYR B 1 148 ? 6.391 -21.391 -14.336 1 96.56 148 TYR B O 1
ATOM 3932 N N . LYS B 1 149 ? 7.949 -22.078 -12.914 1 96.81 149 LYS B N 1
ATOM 3933 C CA . LYS B 1 149 ? 7.043 -22.875 -12.102 1 96.81 149 LYS B CA 1
ATOM 3934 C C . LYS B 1 149 ? 5.988 -22.016 -11.422 1 96.81 149 LYS B C 1
ATOM 3936 O O . LYS B 1 149 ? 4.801 -22.344 -11.438 1 96.81 149 LYS B O 1
ATOM 3941 N N . LEU B 1 150 ? 6.391 -20.922 -10.914 1 97.56 150 LEU B N 1
ATOM 3942 C CA . LEU B 1 150 ? 5.488 -20.109 -10.109 1 97.56 150 LEU B CA 1
ATOM 3943 C C . LEU B 1 150 ? 4.582 -19.266 -11 1 97.56 150 LEU B C 1
ATOM 3945 O O . LEU B 1 150 ? 3.521 -18.812 -10.555 1 97.56 150 LEU B O 1
ATOM 3949 N N . THR B 1 151 ? 5 -19.047 -12.234 1 98.38 151 THR B N 1
ATOM 3950 C CA . THR B 1 151 ? 4.07 -18.438 -13.18 1 98.38 151 THR B CA 1
ATOM 3951 C C . THR B 1 151 ? 2.869 -19.344 -13.422 1 98.38 151 THR B C 1
ATOM 3953 O O . THR B 1 151 ? 1.725 -18.875 -13.414 1 98.38 151 THR B O 1
ATOM 3956 N N . ILE B 1 152 ? 3.182 -20.609 -13.625 1 97.81 152 ILE B N 1
ATOM 3957 C CA . ILE B 1 152 ? 2.107 -21.578 -13.812 1 97.81 152 ILE B CA 1
ATOM 3958 C C . ILE B 1 152 ? 1.199 -21.578 -12.586 1 97.81 152 ILE B C 1
ATOM 3960 O O . ILE B 1 152 ? -0.025 -21.5 -12.711 1 97.81 152 ILE B O 1
ATOM 3964 N N . GLU B 1 153 ? 1.791 -21.562 -11.43 1 97.62 153 GLU B N 1
ATOM 3965 C CA . GLU B 1 153 ? 1.02 -21.562 -10.188 1 97.62 153 GLU B CA 1
ATOM 3966 C C . GLU B 1 153 ? 0.197 -20.281 -10.047 1 97.62 153 GLU B C 1
ATOM 3968 O O . GLU B 1 153 ? -0.919 -20.312 -9.523 1 97.62 153 GLU B O 1
ATOM 3973 N N . ALA B 1 154 ? 0.77 -19.188 -10.438 1 98.62 154 ALA B N 1
ATOM 3974 C CA . ALA B 1 154 ? 0.05 -17.922 -10.383 1 98.62 154 ALA B CA 1
ATOM 3975 C C . ALA B 1 154 ? -1.253 -17.984 -11.172 1 98.62 154 ALA B C 1
ATOM 3977 O O . ALA B 1 154 ? -2.299 -17.531 -10.703 1 98.62 154 ALA B O 1
ATOM 3978 N N . PHE B 1 155 ? -1.173 -18.562 -12.359 1 98.75 155 PHE B N 1
ATOM 3979 C CA . PHE B 1 155 ? -2.373 -18.734 -13.172 1 98.75 155 PHE B CA 1
ATOM 3980 C C . PHE B 1 155 ? -3.354 -19.688 -12.492 1 98.75 155 PHE B C 1
ATOM 3982 O O . PHE B 1 155 ? -4.562 -19.453 -12.508 1 98.75 155 PHE B O 1
ATOM 3989 N N . ASN B 1 156 ? -2.801 -20.766 -11.93 1 98.38 156 ASN B N 1
ATOM 3990 C CA . ASN B 1 156 ? -3.662 -21.703 -11.219 1 98.38 156 ASN B CA 1
ATOM 3991 C C . ASN B 1 156 ? -4.406 -21.016 -10.07 1 98.38 156 ASN B C 1
ATOM 3993 O O . ASN B 1 156 ? -5.617 -21.188 -9.922 1 98.38 156 ASN B O 1
ATOM 3997 N N . TYR B 1 157 ? -3.699 -20.25 -9.25 1 98.5 157 TYR B N 1
ATOM 3998 C CA . TYR B 1 157 ? -4.32 -19.562 -8.133 1 98.5 157 TYR B CA 1
ATOM 3999 C C . TYR B 1 157 ? -5.359 -18.562 -8.617 1 98.5 157 TYR B C 1
ATOM 4001 O O . TYR B 1 157 ? -6.449 -18.453 -8.055 1 98.5 157 TYR B O 1
ATOM 4009 N N . ALA B 1 158 ? -5.016 -17.812 -9.688 1 98.75 158 ALA B N 1
ATOM 4010 C CA . ALA B 1 158 ? -5.941 -16.812 -10.219 1 98.75 158 ALA B CA 1
ATOM 4011 C C . ALA B 1 158 ? -7.258 -17.453 -10.633 1 98.75 158 ALA B C 1
ATOM 4013 O O . ALA B 1 158 ? -8.336 -16.969 -10.281 1 98.75 158 ALA B O 1
ATOM 4014 N N . GLU B 1 159 ? -7.152 -18.562 -11.367 1 98.31 159 GLU B N 1
ATOM 4015 C CA . GLU B 1 159 ? -8.336 -19.25 -11.875 1 98.31 159 GLU B CA 1
ATOM 4016 C C . GLU B 1 159 ? -9.102 -19.938 -10.742 1 98.31 159 GLU B C 1
ATOM 4018 O O . GLU B 1 159 ? -10.328 -19.859 -10.688 1 98.31 159 GLU B O 1
ATOM 4023 N N . GLN B 1 160 ? -8.391 -20.516 -9.875 1 97.44 160 GLN B N 1
ATOM 4024 C CA . GLN B 1 160 ? -8.992 -21.312 -8.805 1 97.44 160 GLN B CA 1
ATOM 4025 C C . GLN B 1 160 ? -9.75 -20.422 -7.832 1 97.44 160 GLN B C 1
ATOM 4027 O O . GLN B 1 160 ? -10.812 -20.797 -7.332 1 97.44 160 GLN B O 1
ATOM 4032 N N . TYR B 1 161 ? -9.211 -19.234 -7.566 1 97.94 161 TYR B N 1
ATOM 4033 C CA . TYR B 1 161 ? -9.781 -18.422 -6.492 1 97.94 161 TYR B CA 1
ATOM 4034 C C . TYR B 1 161 ? -10.422 -17.156 -7.047 1 97.94 161 TYR B C 1
ATOM 4036 O O . TYR B 1 161 ? -10.984 -16.359 -6.293 1 97.94 161 TYR B O 1
ATOM 4044 N N . ARG B 1 162 ? -10.344 -16.938 -8.344 1 97.88 162 ARG B N 1
ATOM 4045 C CA . ARG B 1 162 ? -10.93 -15.773 -9.008 1 97.88 162 ARG B CA 1
ATOM 4046 C C . ARG B 1 162 ? -10.43 -14.477 -8.391 1 97.88 162 ARG B C 1
ATOM 4048 O O . ARG B 1 162 ? -11.219 -13.625 -7.996 1 97.88 162 ARG B O 1
ATOM 4055 N N . VAL B 1 163 ? -9.117 -14.336 -8.352 1 98.31 163 VAL B N 1
ATOM 4056 C CA . VAL B 1 163 ? -8.477 -13.148 -7.793 1 98.31 163 VAL B CA 1
ATOM 4057 C C . VAL B 1 163 ? -7.297 -12.734 -8.672 1 98.31 163 VAL B C 1
ATOM 4059 O O . VAL B 1 163 ? -6.746 -13.555 -9.414 1 98.31 163 VAL B O 1
ATOM 4062 N N . PRO B 1 164 ? -6.977 -11.469 -8.633 1 98.69 164 PRO B N 1
ATOM 4063 C CA . PRO B 1 164 ? -5.695 -11.094 -9.234 1 98.69 164 PRO B CA 1
ATOM 4064 C C . PRO B 1 164 ? -4.5 -11.688 -8.492 1 98.69 164 PRO B C 1
ATOM 4066 O O . PRO B 1 164 ? -4.512 -11.773 -7.258 1 98.69 164 PRO B O 1
ATOM 4069 N N . VAL B 1 165 ? -3.572 -12.141 -9.195 1 98.94 165 VAL B N 1
ATOM 4070 C CA . VAL B 1 165 ? -2.328 -12.656 -8.633 1 98.94 165 VAL B CA 1
ATOM 4071 C C . VAL B 1 165 ? -1.146 -11.852 -9.164 1 98.94 165 VAL B C 1
ATOM 4073 O O . VAL B 1 165 ? -1.012 -11.664 -10.375 1 98.94 165 VAL B O 1
ATOM 4076 N N . ILE B 1 166 ? -0.362 -11.367 -8.273 1 98.94 166 ILE B N 1
ATOM 4077 C CA . ILE B 1 166 ? 0.816 -10.586 -8.633 1 98.94 166 ILE B CA 1
ATOM 4078 C C . ILE B 1 166 ? 2.059 -11.477 -8.586 1 98.94 166 ILE B C 1
ATOM 4080 O O . ILE B 1 166 ? 2.334 -12.109 -7.559 1 98.94 166 ILE B O 1
ATOM 4084 N N . LEU B 1 167 ? 2.639 -11.617 -9.68 1 98.88 167 LEU B N 1
ATOM 4085 C CA . LEU B 1 167 ? 3.965 -12.219 -9.742 1 98.88 167 LEU B CA 1
ATOM 4086 C C . LEU B 1 167 ? 5.051 -11.148 -9.641 1 98.88 167 LEU B C 1
ATOM 4088 O O . LEU B 1 167 ? 5.293 -10.414 -10.602 1 98.88 167 LEU B O 1
ATOM 4092 N N . LEU B 1 168 ? 5.699 -11.086 -8.523 1 98.81 168 LEU B N 1
ATOM 4093 C CA . LEU B 1 168 ? 6.617 -10.008 -8.172 1 98.81 168 LEU B CA 1
ATOM 4094 C C . LEU B 1 168 ? 8.062 -10.438 -8.391 1 98.81 168 LEU B C 1
ATOM 4096 O O . LEU B 1 168 ? 8.633 -11.172 -7.574 1 98.81 168 LEU B O 1
ATOM 4100 N N . LEU B 1 169 ? 8.664 -9.969 -9.438 1 98.56 169 LEU B N 1
ATOM 4101 C CA . LEU B 1 169 ? 10.062 -10.219 -9.789 1 98.56 169 LEU B CA 1
ATOM 4102 C C . LEU B 1 169 ? 10.922 -9 -9.492 1 98.56 169 LEU B C 1
ATOM 4104 O O . LEU B 1 169 ? 10.398 -7.902 -9.273 1 98.56 169 LEU B O 1
ATOM 4108 N N . ASP B 1 170 ? 12.148 -9.141 -9.375 1 97.88 170 ASP B N 1
ATOM 4109 C CA . ASP B 1 170 ? 13.047 -7.992 -9.43 1 97.88 170 ASP B CA 1
ATOM 4110 C C . ASP B 1 170 ? 13.922 -8.039 -10.68 1 97.88 170 ASP B C 1
ATOM 4112 O O . ASP B 1 170 ? 13.961 -9.055 -11.375 1 97.88 170 ASP B O 1
ATOM 4116 N N . GLU B 1 171 ? 14.531 -7 -10.984 1 97.81 171 GLU B N 1
ATOM 4117 C CA . GLU B 1 171 ? 15.25 -6.812 -12.234 1 97.81 171 GLU B CA 1
ATOM 4118 C C . GLU B 1 171 ? 16.312 -7.902 -12.43 1 97.81 171 GLU B C 1
ATOM 4120 O O . GLU B 1 171 ? 16.5 -8.383 -13.547 1 97.81 171 GLU B O 1
ATOM 4125 N N . VAL B 1 172 ? 16.922 -8.375 -11.43 1 97.56 172 VAL B N 1
ATOM 4126 C CA . VAL B 1 172 ? 18.031 -9.312 -11.508 1 97.56 172 VAL B CA 1
ATOM 4127 C C . VAL B 1 172 ? 17.531 -10.672 -11.969 1 97.56 172 VAL B C 1
ATOM 4129 O O . VAL B 1 172 ? 18.047 -11.242 -12.938 1 97.56 172 VAL B O 1
ATOM 4132 N N . ILE B 1 173 ? 16.516 -11.188 -11.375 1 97.06 173 ILE B N 1
ATOM 4133 C CA . ILE B 1 173 ? 16.062 -12.531 -11.711 1 97.06 173 ILE B CA 1
ATOM 4134 C C . ILE B 1 173 ? 15.305 -12.5 -13.047 1 97.06 173 ILE B C 1
ATOM 4136 O O . ILE B 1 173 ? 15.281 -13.492 -13.773 1 97.06 173 ILE B O 1
ATOM 4140 N N . ALA B 1 174 ? 14.688 -11.367 -13.344 1 97.62 174 ALA B N 1
ATOM 4141 C CA . ALA B 1 174 ? 14 -11.227 -14.625 1 97.62 174 ALA B CA 1
ATOM 4142 C C . ALA B 1 174 ? 14.977 -11.289 -15.789 1 97.62 174 ALA B C 1
ATOM 4144 O O . ALA B 1 174 ? 14.641 -11.797 -16.859 1 97.62 174 ALA B O 1
ATOM 4145 N N . HIS B 1 175 ? 16.203 -10.812 -15.555 1 96.88 175 HIS B N 1
ATOM 4146 C CA . HIS B 1 175 ? 17.156 -10.688 -16.656 1 96.88 175 HIS B CA 1
ATOM 4147 C C . HIS B 1 175 ? 18.219 -11.773 -16.578 1 96.88 175 HIS B C 1
ATOM 4149 O O . HIS B 1 175 ? 18.969 -11.969 -17.547 1 96.88 175 HIS B O 1
ATOM 4155 N N . MET B 1 176 ? 18.203 -12.461 -15.547 1 96.31 176 MET B N 1
ATOM 4156 C CA . MET B 1 176 ? 19.203 -13.516 -15.398 1 96.31 176 MET B CA 1
ATOM 4157 C C . MET B 1 176 ? 18.906 -14.695 -16.328 1 96.31 176 MET B C 1
ATOM 4159 O O . MET B 1 176 ? 17.734 -14.93 -16.672 1 96.31 176 MET B O 1
ATOM 4163 N N . ARG B 1 177 ? 19.984 -15.391 -16.719 1 96.56 177 ARG B N 1
ATOM 4164 C CA . ARG B 1 177 ? 19.859 -16.594 -17.531 1 96.56 177 ARG B CA 1
ATOM 4165 C C . ARG B 1 177 ? 20.297 -17.828 -16.766 1 96.56 177 ARG B C 1
ATOM 4167 O O . ARG B 1 177 ? 21.266 -17.781 -16.016 1 96.56 177 ARG B O 1
ATOM 4174 N N . GLU B 1 178 ? 19.469 -18.766 -16.828 1 95.12 178 GLU B N 1
ATOM 4175 C CA . GLU B 1 178 ? 19.797 -20.062 -16.234 1 95.12 178 GLU B CA 1
ATOM 4176 C C . GLU B 1 178 ? 19.344 -21.219 -17.125 1 95.12 178 GLU B C 1
ATOM 4178 O O . GLU B 1 178 ? 18.406 -21.062 -17.922 1 95.12 178 GLU B O 1
ATOM 4183 N N . SER B 1 179 ? 20.125 -22.281 -17.031 1 93.12 179 SER B N 1
ATOM 4184 C CA . SER B 1 179 ? 19.688 -23.516 -17.688 1 93.12 179 SER B CA 1
ATOM 4185 C C . SER B 1 179 ? 18.625 -24.234 -16.844 1 93.12 179 SER B C 1
ATOM 4187 O O . SER B 1 179 ? 18.859 -24.547 -15.68 1 93.12 179 SER B O 1
ATOM 4189 N N . ILE B 1 180 ? 17.453 -24.312 -17.469 1 89.56 180 ILE B N 1
ATOM 4190 C CA . ILE B 1 180 ? 16.391 -24.953 -16.703 1 89.56 180 ILE B CA 1
ATOM 4191 C C . ILE B 1 180 ? 15.781 -26.094 -17.531 1 89.56 180 ILE B C 1
ATOM 4193 O O . ILE B 1 180 ? 15.945 -26.125 -18.75 1 89.56 180 ILE B O 1
ATOM 4197 N N . SER B 1 181 ? 15.258 -27.109 -16.781 1 86.31 181 SER B N 1
ATOM 4198 C CA . SER B 1 181 ? 14.492 -28.172 -17.422 1 86.31 181 SER B CA 1
ATOM 4199 C C . SER B 1 181 ? 12.992 -27.859 -17.406 1 86.31 181 SER B C 1
ATOM 4201 O O . SER B 1 181 ? 12.398 -27.75 -16.328 1 86.31 181 SER B O 1
ATOM 4203 N N . LEU B 1 182 ? 12.375 -27.719 -18.516 1 80.75 182 LEU B N 1
ATOM 4204 C CA . LEU B 1 182 ? 10.953 -27.391 -18.594 1 80.75 182 LEU B CA 1
ATOM 4205 C C . LEU B 1 182 ? 10.102 -28.641 -18.5 1 80.75 182 LEU B C 1
ATOM 4207 O O . LEU B 1 182 ? 8.984 -28.609 -17.984 1 80.75 182 LEU B O 1
ATOM 4211 N N . GLU B 1 183 ? 10.531 -29.766 -19.016 1 69 183 GLU B N 1
ATOM 4212 C CA . GLU B 1 183 ? 9.766 -31 -19.141 1 69 183 GLU B CA 1
ATOM 4213 C C . GLU B 1 183 ? 9.586 -31.672 -17.781 1 69 183 GLU B C 1
ATOM 4215 O O . GLU B 1 183 ? 8.633 -32.438 -17.594 1 69 183 GLU B O 1
ATOM 4220 N N . ASP B 1 184 ? 10.406 -31.312 -16.953 1 64.75 184 ASP B N 1
ATOM 4221 C CA . ASP B 1 184 ? 10.414 -32.031 -15.688 1 64.75 184 ASP B CA 1
ATOM 4222 C C . ASP B 1 184 ? 9.352 -31.484 -14.742 1 64.75 184 ASP B C 1
ATOM 4224 O O . ASP B 1 184 ? 9.055 -32.094 -13.711 1 64.75 184 ASP B O 1
ATOM 4228 N N . TYR B 1 185 ? 8.781 -30.438 -15.227 1 70.81 185 TYR B N 1
ATOM 4229 C CA . TYR B 1 185 ? 7.785 -29.891 -14.312 1 70.81 185 TYR B CA 1
ATOM 4230 C C . TYR B 1 185 ? 6.375 -30.266 -14.758 1 70.81 185 TYR B C 1
ATOM 4232 O O . TYR B 1 185 ? 5.879 -29.766 -15.766 1 70.81 185 TYR B O 1
ATOM 4240 N N . GLU B 1 186 ? 5.875 -31.391 -14.25 1 75.25 186 GLU B N 1
ATOM 4241 C CA . GLU B 1 186 ? 4.477 -31.75 -14.453 1 75.25 186 GLU B CA 1
ATOM 4242 C C . GLU B 1 186 ? 3.549 -30.859 -13.648 1 75.25 186 GLU B C 1
ATOM 4244 O O . GLU B 1 186 ? 3.377 -31.047 -12.445 1 75.25 186 GLU B O 1
ATOM 4249 N N . ALA B 1 187 ? 3.254 -29.766 -14.281 1 78.12 187 ALA B N 1
ATOM 4250 C CA . ALA B 1 187 ? 2.432 -28.797 -13.547 1 78.12 187 ALA B CA 1
ATOM 4251 C C . ALA B 1 187 ? 0.946 -29.078 -13.766 1 78.12 187 ALA B C 1
ATOM 4253 O O . ALA B 1 187 ? 0.518 -29.375 -14.883 1 78.12 187 ALA B O 1
ATOM 4254 N N . GLU B 1 188 ? 0.278 -29.219 -12.688 1 90.5 188 GLU B N 1
ATOM 4255 C CA . GLU B 1 188 ? -1.177 -29.25 -12.805 1 90.5 188 GLU B CA 1
ATOM 4256 C C . GLU B 1 188 ? -1.72 -27.906 -13.258 1 90.5 188 GLU B C 1
ATOM 4258 O O . GLU B 1 188 ? -1.311 -26.859 -12.742 1 90.5 188 GLU B O 1
ATOM 4263 N N . ILE B 1 189 ? -2.428 -27.906 -14.422 1 96 189 ILE B N 1
ATOM 4264 C CA . ILE B 1 189 ? -3.064 -26.688 -14.93 1 96 189 ILE B CA 1
ATOM 4265 C C . ILE B 1 189 ? -4.52 -26.641 -14.477 1 96 189 ILE B C 1
ATOM 4267 O O . ILE B 1 189 ? -5.285 -27.578 -14.727 1 96 189 ILE B O 1
ATOM 4271 N N . VAL B 1 190 ? -4.883 -25.625 -13.797 1 96.38 190 VAL B N 1
ATOM 4272 C CA . VAL B 1 190 ? -6.215 -25.469 -13.219 1 96.38 190 VAL B CA 1
ATOM 4273 C C . VAL B 1 190 ? -6.992 -24.406 -13.992 1 96.38 190 VAL B C 1
ATOM 4275 O O . VAL B 1 190 ? -6.441 -23.359 -14.336 1 96.38 190 VAL B O 1
ATOM 4278 N N . ASP B 1 191 ? -8.234 -24.75 -14.336 1 96.62 191 ASP B N 1
ATOM 4279 C CA . ASP B 1 191 ? -9.148 -23.781 -14.938 1 96.62 191 ASP B CA 1
ATOM 4280 C C . ASP B 1 191 ? -10.18 -23.297 -13.93 1 96.62 191 ASP B C 1
ATOM 4282 O O . ASP B 1 191 ? -10.391 -23.922 -12.891 1 96.62 191 ASP B O 1
ATOM 4286 N N . ARG B 1 192 ? -10.75 -22.141 -14.211 1 96.75 192 ARG B N 1
ATOM 4287 C CA . ARG B 1 192 ? -11.812 -21.641 -13.344 1 96.75 192 ARG B CA 1
ATOM 4288 C C . ARG B 1 192 ? -13.039 -22.547 -13.391 1 96.75 192 ARG B C 1
ATOM 4290 O O . ARG B 1 192 ? -13.281 -23.219 -14.398 1 96.75 192 ARG B O 1
ATOM 4297 N N . LYS B 1 193 ? -13.711 -22.562 -12.281 1 95.31 193 LYS B N 1
ATOM 4298 C CA . LYS B 1 193 ? -14.961 -23.312 -12.188 1 95.31 193 LYS B CA 1
ATOM 4299 C C . LYS B 1 193 ? -16 -22.781 -13.164 1 95.31 193 LYS B C 1
ATOM 4301 O O . LYS B 1 193 ? -16.266 -21.578 -13.203 1 95.31 193 LYS B O 1
ATOM 4306 N N . LYS B 1 194 ? -16.547 -23.641 -13.961 1 94.94 194 LYS B N 1
ATOM 4307 C CA . LYS B 1 194 ? -17.562 -23.25 -14.938 1 94.94 194 LYS B CA 1
ATOM 4308 C C . LYS B 1 194 ? -18.953 -23.672 -14.477 1 94.94 194 LYS B C 1
ATOM 4310 O O . LYS B 1 194 ? -19.109 -24.656 -13.75 1 94.94 194 LYS B O 1
ATOM 4315 N N . PRO B 1 195 ? -19.906 -22.875 -14.852 1 94.38 195 PRO B N 1
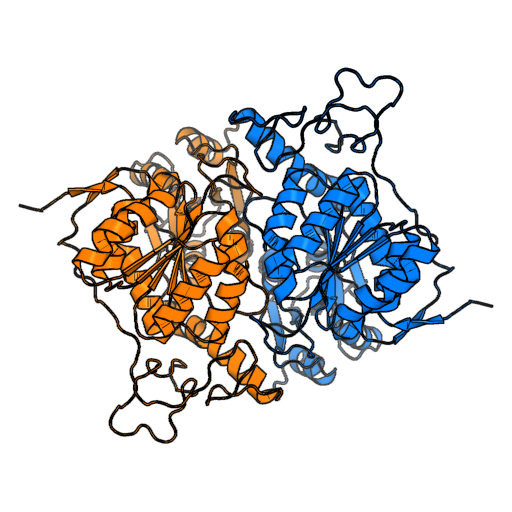ATOM 4316 C CA . PRO B 1 195 ? -21.281 -23.266 -14.508 1 94.38 195 PRO B CA 1
ATOM 4317 C C . PRO B 1 195 ? -21.812 -24.391 -15.398 1 94.38 195 PRO B C 1
ATOM 4319 O O . PRO B 1 195 ? -21.172 -24.766 -16.375 1 94.38 195 PRO B O 1
ATOM 4322 N N . ASP B 1 196 ? -22.906 -24.938 -14.883 1 91.25 196 ASP B N 1
ATOM 4323 C CA . ASP B 1 196 ? -23.625 -25.906 -15.703 1 91.25 196 ASP B CA 1
ATOM 4324 C C . ASP B 1 196 ? -24.281 -25.234 -16.906 1 91.25 196 ASP B C 1
ATOM 4326 O O . ASP B 1 196 ? -25.172 -24.406 -16.75 1 91.25 196 ASP B O 1
ATOM 4330 N N . TYR B 1 197 ? -23.938 -25.594 -18.047 1 89.38 197 TYR B N 1
ATOM 4331 C CA . TYR B 1 197 ? -24.391 -24.953 -19.281 1 89.38 197 TYR B CA 1
ATOM 4332 C C . TYR B 1 197 ? -25.781 -25.438 -19.656 1 89.38 197 TYR B C 1
ATOM 4334 O O . TYR B 1 197 ? -26.453 -24.844 -20.5 1 89.38 197 TYR B O 1
ATOM 4342 N N . CYS B 1 198 ? -26.172 -26.422 -18.984 1 88.69 198 CYS B N 1
ATOM 4343 C CA . CYS B 1 198 ? -27.5 -26.969 -19.281 1 88.69 198 CYS B CA 1
ATOM 4344 C C . CYS B 1 198 ? -28.578 -26.141 -18.594 1 88.69 198 CYS B C 1
ATOM 4346 O O . CYS B 1 198 ? -29.75 -26.188 -19 1 88.69 198 CYS B O 1
ATOM 4348 N N . ASN B 1 199 ? -28.297 -25.422 -17.562 1 84 199 ASN B N 1
ATOM 4349 C CA . ASN B 1 199 ? -29.25 -24.562 -16.859 1 84 199 ASN B CA 1
ATOM 4350 C C . ASN B 1 199 ? -28.688 -23.156 -16.656 1 84 199 ASN B C 1
ATOM 4352 O O . ASN B 1 199 ? -28.078 -22.859 -15.625 1 84 199 ASN B O 1
ATOM 4356 N N . LYS B 1 200 ? -29.109 -22.406 -17.5 1 87.31 200 LYS B N 1
ATOM 4357 C CA . LYS B 1 200 ? -28.547 -21.062 -17.5 1 87.31 200 LYS B CA 1
ATOM 4358 C C . LYS B 1 200 ? -29.453 -20.094 -16.734 1 87.31 200 LYS B C 1
ATOM 4360 O O . LYS B 1 200 ? -29.031 -19 -16.375 1 87.31 200 LYS B O 1
ATOM 4365 N N . ASN B 1 201 ? -30.656 -20.531 -16.5 1 87.94 201 ASN B N 1
ATOM 4366 C CA . ASN B 1 201 ? -31.641 -19.656 -15.867 1 87.94 201 ASN B CA 1
ATOM 4367 C C . ASN B 1 201 ? -31.312 -19.422 -14.391 1 87.94 201 ASN B C 1
ATOM 4369 O O . ASN B 1 201 ? -31.031 -20.359 -13.648 1 87.94 201 ASN B O 1
ATOM 4373 N N . GLY B 1 202 ? -31.281 -18.203 -14.078 1 88.12 202 GLY B N 1
ATOM 4374 C CA . GLY B 1 202 ? -31.062 -17.844 -12.688 1 88.12 202 GLY B CA 1
ATOM 4375 C C . GLY B 1 202 ? -29.609 -17.938 -12.25 1 88.12 202 GLY B C 1
ATOM 4376 O O . GLY B 1 202 ? -29.328 -18.047 -11.062 1 88.12 202 GLY B O 1
ATOM 4377 N N . PHE B 1 203 ? -28.797 -17.953 -13.227 1 93.38 203 PHE B N 1
ATOM 4378 C CA . PHE B 1 203 ? -27.359 -18.062 -12.938 1 93.38 203 PHE B CA 1
ATOM 4379 C C . PHE B 1 203 ? -26.906 -16.938 -12.008 1 93.38 203 PHE B C 1
ATOM 4381 O O . PHE B 1 203 ? -27.219 -15.766 -12.242 1 93.38 203 PHE B O 1
ATOM 4388 N N . LYS B 1 204 ? -26.25 -17.281 -10.906 1 94.81 204 LYS B N 1
ATOM 4389 C CA . LYS B 1 204 ? -25.641 -16.359 -9.953 1 94.81 204 LYS B CA 1
ATOM 4390 C C . LYS B 1 204 ? -24.125 -16.328 -10.102 1 94.81 204 LYS B C 1
ATOM 4392 O O . LYS B 1 204 ? -23.422 -17.188 -9.594 1 94.81 204 LYS B O 1
ATOM 4397 N N . ALA B 1 205 ? -23.625 -15.312 -10.734 1 95.06 205 ALA B N 1
ATOM 4398 C CA . ALA B 1 205 ? -22.203 -15.195 -11.055 1 95.06 205 ALA B CA 1
ATOM 4399 C C . ALA B 1 205 ? -21.375 -15.039 -9.781 1 95.06 205 ALA B C 1
ATOM 4401 O O . ALA B 1 205 ? -20.172 -15.305 -9.789 1 95.06 205 ALA B O 1
ATOM 4402 N N . TYR B 1 206 ? -22.016 -14.609 -8.688 1 96.81 206 TYR B N 1
ATOM 4403 C CA . TYR B 1 206 ? -21.328 -14.359 -7.422 1 96.81 206 TYR B CA 1
ATOM 4404 C C . TYR B 1 206 ? -22.031 -15.086 -6.277 1 96.81 206 TYR B C 1
ATOM 4406 O O . TYR B 1 206 ? -22.156 -14.547 -5.176 1 96.81 206 TYR B O 1
ATOM 4414 N N . GLU B 1 207 ? -22.406 -16.234 -6.598 1 94 207 GLU B N 1
ATOM 4415 C CA . GLU B 1 207 ? -23.125 -17.062 -5.629 1 94 207 GLU B CA 1
ATOM 4416 C C . GLU B 1 207 ? -22.281 -17.297 -4.383 1 94 207 GLU B C 1
ATOM 4418 O O . GLU B 1 207 ? -21.062 -17.484 -4.477 1 94 207 GLU B O 1
ATOM 4423 N N . ILE B 1 208 ? -22.906 -17.312 -3.275 1 92.12 208 ILE B N 1
ATOM 4424 C CA . ILE B 1 208 ? -22.234 -17.641 -2.025 1 92.12 208 ILE B CA 1
ATOM 4425 C C . ILE B 1 208 ? -22.156 -19.156 -1.871 1 92.12 208 ILE B C 1
ATOM 4427 O O . ILE B 1 208 ? -23.109 -19.797 -1.399 1 92.12 208 ILE B O 1
ATOM 4431 N N . THR B 1 209 ? -21.125 -19.688 -2.297 1 93.19 209 THR B N 1
ATOM 4432 C CA . THR B 1 209 ? -20.906 -21.125 -2.209 1 93.19 209 THR B CA 1
ATOM 4433 C C . THR B 1 209 ? -20.109 -21.484 -0.959 1 93.19 209 THR B C 1
ATOM 4435 O O . THR B 1 209 ? -19.547 -20.594 -0.307 1 93.19 209 THR B O 1
ATOM 4438 N N . LYS B 1 210 ? -20.031 -22.719 -0.625 1 92.06 210 LYS B N 1
ATOM 4439 C CA . LYS B 1 210 ? -19.297 -23.188 0.556 1 92.06 210 LYS B CA 1
ATOM 4440 C C . LYS B 1 210 ? -17.812 -22.859 0.447 1 92.06 210 LYS B C 1
ATOM 4442 O O . LYS B 1 210 ? -17.188 -22.469 1.432 1 92.06 210 LYS B O 1
ATOM 4447 N N . ASP B 1 211 ? -17.281 -22.984 -0.728 1 92.38 211 ASP B N 1
ATOM 4448 C CA . ASP B 1 211 ? -15.867 -22.719 -0.933 1 92.38 211 ASP B CA 1
ATOM 4449 C C . ASP B 1 211 ? -15.609 -21.25 -1.225 1 92.38 211 ASP B C 1
ATOM 4451 O O . ASP B 1 211 ? -14.461 -20.828 -1.424 1 92.38 211 ASP B O 1
ATOM 4455 N N . MET B 1 212 ? -16.688 -20.469 -1.324 1 94.56 212 MET B N 1
ATOM 4456 C CA . MET B 1 212 ? -16.656 -19.016 -1.484 1 94.56 212 MET B CA 1
ATOM 4457 C C . MET B 1 212 ? -16.141 -18.625 -2.865 1 94.56 212 MET B C 1
ATOM 4459 O O . MET B 1 212 ? -15.75 -17.484 -3.088 1 94.56 212 MET B O 1
ATOM 4463 N N . VAL B 1 213 ? -16.062 -19.609 -3.824 1 96 213 VAL B N 1
ATOM 4464 C CA . VAL B 1 213 ? -15.625 -19.359 -5.188 1 96 213 VAL B CA 1
ATOM 4465 C C . VAL B 1 213 ? -16.719 -19.766 -6.176 1 96 213 VAL B C 1
ATOM 4467 O O . VAL B 1 213 ? -16.797 -20.922 -6.574 1 96 213 VAL B O 1
ATOM 4470 N N . PRO B 1 214 ? -17.453 -18.844 -6.605 1 95.19 214 PRO B N 1
ATOM 4471 C CA . PRO B 1 214 ? -18.547 -19.172 -7.531 1 95.19 214 PRO B CA 1
ATOM 4472 C C . PRO B 1 214 ? -18.031 -19.531 -8.93 1 95.19 214 PRO B C 1
ATOM 4474 O O . PRO B 1 214 ? -16.922 -19.172 -9.289 1 95.19 214 PRO B O 1
ATOM 4477 N N . ALA B 1 215 ? -18.875 -20.234 -9.625 1 95.62 215 ALA B N 1
ATOM 4478 C CA . ALA B 1 215 ? -18.562 -20.516 -11.023 1 95.62 215 ALA B CA 1
ATOM 4479 C C . ALA B 1 215 ? -18.562 -19.234 -11.852 1 95.62 215 ALA B C 1
ATOM 4481 O O . ALA B 1 215 ? -19.266 -18.281 -11.531 1 95.62 215 ALA B O 1
ATOM 4482 N N . MET B 1 216 ? -17.797 -19.281 -12.82 1 95.81 216 MET B N 1
ATOM 4483 C CA . MET B 1 216 ? -17.672 -18.109 -13.68 1 95.81 216 MET B CA 1
ATOM 4484 C C . MET B 1 216 ? -18.062 -18.438 -15.117 1 95.81 216 MET B C 1
ATOM 4486 O O . MET B 1 216 ? -17.5 -19.344 -15.727 1 95.81 216 MET B O 1
ATOM 4490 N N . ALA B 1 217 ? -19.016 -17.766 -15.586 1 95.25 217 ALA B N 1
ATOM 4491 C CA . ALA B 1 217 ? -19.406 -17.875 -16.984 1 95.25 217 ALA B CA 1
ATOM 4492 C C . ALA B 1 217 ? -18.672 -16.875 -17.859 1 95.25 217 ALA B C 1
ATOM 4494 O O . ALA B 1 217 ? -18.297 -15.789 -17.391 1 95.25 217 ALA B O 1
ATOM 4495 N N . ASN B 1 218 ? -18.469 -17.266 -19.078 1 94.69 218 ASN B N 1
ATOM 4496 C CA . ASN B 1 218 ? -17.891 -16.312 -20.016 1 94.69 218 ASN B CA 1
ATOM 4497 C C . ASN B 1 218 ? -18.953 -15.391 -20.609 1 94.69 218 ASN B C 1
ATOM 4499 O O . ASN B 1 218 ? -20.062 -15.828 -20.906 1 94.69 218 ASN B O 1
ATOM 4503 N N . ILE B 1 219 ? -18.531 -14.172 -20.672 1 93.88 219 ILE B N 1
ATOM 4504 C CA . ILE B 1 219 ? -19.438 -13.242 -21.344 1 93.88 219 ILE B CA 1
ATOM 4505 C C . ILE B 1 219 ? -19.656 -13.703 -22.781 1 93.88 219 ILE B C 1
ATOM 4507 O O . ILE B 1 219 ? -18.703 -14.055 -23.484 1 93.88 219 ILE B O 1
ATOM 4511 N N . GLY B 1 220 ? -20.875 -13.773 -23.141 1 90.5 220 GLY B N 1
ATOM 4512 C CA . GLY B 1 220 ? -21.203 -14.148 -24.516 1 90.5 220 GLY B CA 1
ATOM 4513 C C . GLY B 1 220 ? -21.609 -15.602 -24.656 1 90.5 220 GLY B C 1
ATOM 4514 O O . GLY B 1 220 ? -21.969 -16.047 -25.75 1 90.5 220 GLY B O 1
ATOM 4515 N N . GLU B 1 221 ? -21.719 -16.328 -23.547 1 92.69 221 GLU B N 1
ATOM 4516 C CA . GLU B 1 221 ? -22.031 -17.75 -23.641 1 92.69 221 GLU B CA 1
ATOM 4517 C C . GLU B 1 221 ? -23.469 -18.031 -23.203 1 92.69 221 GLU B C 1
ATOM 4519 O O . GLU B 1 221 ? -23.812 -19.156 -22.859 1 92.69 221 GLU B O 1
ATOM 4524 N N . GLY B 1 222 ? -24.203 -16.984 -23.094 1 91.19 222 GLY B N 1
ATOM 4525 C CA . GLY B 1 222 ? -25.641 -17.156 -22.891 1 91.19 222 GLY B CA 1
ATOM 4526 C C . GLY B 1 222 ? -26.062 -16.969 -21.438 1 91.19 222 GLY B C 1
ATOM 4527 O O . GLY B 1 222 ? -27.234 -17.078 -21.125 1 91.19 222 GLY B O 1
ATOM 4528 N N . PHE B 1 223 ? -25.125 -16.766 -20.578 1 92.75 223 PHE B N 1
ATOM 4529 C CA . PHE B 1 223 ? -25.453 -16.5 -19.188 1 92.75 223 PHE B CA 1
ATOM 4530 C C . PHE B 1 223 ? -25.719 -15.023 -18.969 1 92.75 223 PHE B C 1
ATOM 4532 O O . PHE B 1 223 ? -25.047 -14.172 -19.547 1 92.75 223 PHE B O 1
ATOM 4539 N N . ASN B 1 224 ? -26.734 -14.773 -18.172 1 90.75 224 ASN B N 1
ATOM 4540 C CA . ASN B 1 224 ? -27.047 -13.391 -17.828 1 90.75 224 ASN B CA 1
ATOM 4541 C C . ASN B 1 224 ? -26.531 -13.031 -16.422 1 90.75 224 ASN B C 1
ATOM 4543 O O . ASN B 1 224 ? -27 -13.594 -15.438 1 90.75 224 ASN B O 1
ATOM 4547 N N . PHE B 1 225 ? -25.625 -12.164 -16.375 1 90.94 225 PHE B N 1
ATOM 4548 C CA . PHE B 1 225 ? -25.109 -11.656 -15.109 1 90.94 225 PHE B CA 1
ATOM 4549 C C . PHE B 1 225 ? -24.5 -10.273 -15.289 1 90.94 225 PHE B C 1
ATOM 4551 O O . PHE B 1 225 ? -24.219 -9.852 -16.422 1 90.94 225 PHE B O 1
ATOM 4558 N N . HIS B 1 226 ? -24.375 -9.562 -14.25 1 94.25 226 HIS B N 1
ATOM 4559 C CA . HIS B 1 226 ? -23.859 -8.195 -14.258 1 94.25 226 HIS B CA 1
ATOM 4560 C C . HIS B 1 226 ? -22.484 -8.117 -13.625 1 94.25 226 HIS B C 1
ATOM 4562 O O . HIS B 1 226 ? -22.219 -8.781 -12.617 1 94.25 226 HIS B O 1
ATOM 4568 N N . VAL B 1 227 ? -21.594 -7.395 -14.25 1 96 227 VAL B N 1
ATOM 4569 C CA . VAL B 1 227 ? -20.281 -7.117 -13.695 1 96 227 VAL B CA 1
ATOM 4570 C C . VAL B 1 227 ? -20.172 -5.637 -13.344 1 96 227 VAL B C 1
ATOM 4572 O O . VAL B 1 227 ? -20.422 -4.77 -14.188 1 96 227 VAL B O 1
ATOM 4575 N N . THR B 1 228 ? -19.781 -5.352 -12.117 1 95.75 228 THR B N 1
ATOM 4576 C CA . THR B 1 228 ? -19.672 -3.965 -11.68 1 95.75 228 THR B CA 1
ATOM 4577 C C . THR B 1 228 ? -18.578 -3.82 -10.617 1 95.75 228 THR B C 1
ATOM 4579 O O . THR B 1 228 ? -18.188 -4.805 -9.992 1 95.75 228 THR B O 1
ATOM 4582 N N . GLY B 1 229 ? -18.047 -2.625 -10.508 1 95.69 229 GLY B N 1
ATOM 4583 C CA . GLY B 1 229 ? -17.109 -2.299 -9.445 1 95.69 229 GLY B CA 1
ATOM 4584 C C . GLY B 1 229 ? -17.781 -1.908 -8.148 1 95.69 229 GLY B C 1
ATOM 4585 O O . GLY B 1 229 ? -17.125 -1.707 -7.129 1 95.69 229 GLY B O 1
ATOM 4586 N N . LEU B 1 230 ? -19.109 -1.762 -8.125 1 96.19 230 LEU B N 1
ATOM 4587 C CA . LEU B 1 230 ? -19.891 -1.439 -6.934 1 96.19 230 LEU B CA 1
ATOM 4588 C C . LEU B 1 230 ? -20.125 -2.68 -6.078 1 96.19 230 LEU B C 1
ATOM 4590 O O . LEU B 1 230 ? -20.016 -3.807 -6.57 1 96.19 230 LEU B O 1
ATOM 4594 N N . SER B 1 231 ? -20.375 -2.453 -4.805 1 96 231 SER B N 1
ATOM 4595 C CA . SER B 1 231 ? -20.938 -3.559 -4.035 1 96 231 SER B CA 1
ATOM 4596 C C . SER B 1 231 ? -22.172 -4.133 -4.715 1 96 231 SER B C 1
ATOM 4598 O O . SER B 1 231 ? -23 -3.387 -5.23 1 96 231 SER B O 1
ATOM 4600 N N . HIS B 1 232 ? -22.25 -5.473 -4.742 1 97.19 232 HIS B N 1
ATOM 4601 C CA . HIS B 1 232 ? -23.297 -6.09 -5.555 1 97.19 232 HIS B CA 1
ATOM 4602 C C . HIS B 1 232 ? -23.781 -7.391 -4.926 1 97.19 232 HIS B C 1
ATOM 4604 O O . HIS B 1 232 ? -23.109 -7.969 -4.074 1 97.19 232 HIS B O 1
ATOM 4610 N N . ASP B 1 233 ? -24.891 -7.789 -5.32 1 96.19 233 ASP B N 1
ATOM 4611 C CA . ASP B 1 233 ? -25.469 -9.023 -4.805 1 96.19 233 ASP B CA 1
ATOM 4612 C C . ASP B 1 233 ? -24.953 -10.234 -5.582 1 96.19 233 ASP B C 1
ATOM 4614 O O . ASP B 1 233 ? -23.984 -10.133 -6.332 1 96.19 233 ASP B O 1
ATOM 4618 N N . GLU B 1 234 ? -25.578 -11.383 -5.395 1 95.81 234 GLU B N 1
ATOM 4619 C CA . GLU B 1 234 ? -25.094 -12.641 -5.965 1 95.81 234 GLU B CA 1
ATOM 4620 C C . GLU B 1 234 ? -25.281 -12.664 -7.48 1 95.81 234 GLU B C 1
ATOM 4622 O O . GLU B 1 234 ? -24.656 -13.461 -8.18 1 95.81 234 GLU B O 1
ATOM 4627 N N . TYR B 1 235 ? -26.188 -11.742 -8.008 1 93.69 235 TYR B N 1
ATOM 4628 C CA . TYR B 1 235 ? -26.438 -11.68 -9.445 1 93.69 235 TYR B CA 1
ATOM 4629 C C . TYR B 1 235 ? -25.516 -10.664 -10.117 1 93.69 235 TYR B C 1
ATOM 4631 O O . TYR B 1 235 ? -25.438 -10.602 -11.344 1 93.69 235 TYR B O 1
ATOM 4639 N N . GLY B 1 236 ? -24.781 -9.914 -9.266 1 95.31 236 GLY B N 1
ATOM 4640 C CA . GLY B 1 236 ? -23.875 -8.914 -9.797 1 95.31 236 GLY B CA 1
ATOM 4641 C C . GLY B 1 236 ? -24.484 -7.527 -9.867 1 95.31 236 GLY B C 1
ATOM 4642 O O . GLY B 1 236 ? -23.828 -6.562 -10.258 1 95.31 236 GLY B O 1
ATOM 4643 N N . TYR B 1 237 ? -25.75 -7.414 -9.445 1 96.38 237 TYR B N 1
ATOM 4644 C CA . TYR B 1 237 ? -26.406 -6.105 -9.469 1 96.38 237 TYR B CA 1
ATOM 4645 C C . TYR B 1 237 ? -25.938 -5.25 -8.289 1 96.38 237 TYR B C 1
ATOM 4647 O O . TYR B 1 237 ? -25.797 -5.75 -7.172 1 96.38 237 TYR B O 1
ATOM 4655 N N . PRO B 1 238 ? -25.656 -4.059 -8.578 1 96.06 238 PRO B N 1
ATOM 4656 C CA . PRO B 1 238 ? -25.234 -3.164 -7.496 1 96.06 238 PRO B CA 1
ATOM 4657 C C . PRO B 1 238 ? -26.219 -3.139 -6.332 1 96.06 238 PRO B C 1
ATOM 4659 O O . PRO B 1 238 ? -27.438 -3.209 -6.547 1 96.06 238 PRO B O 1
ATOM 4662 N N . SER B 1 239 ? -25.766 -3.074 -5.18 1 94.69 239 SER B N 1
ATOM 4663 C CA . SER B 1 239 ? -26.578 -3.008 -3.967 1 94.69 239 SER B CA 1
ATOM 4664 C C . SER B 1 239 ? -25.984 -2.021 -2.963 1 94.69 239 SER B C 1
ATOM 4666 O O . SER B 1 239 ? -24.766 -1.953 -2.791 1 94.69 239 SER B O 1
ATOM 4668 N N . ASN B 1 240 ? -26.844 -1.312 -2.295 1 90.69 240 ASN B N 1
ATOM 4669 C CA . ASN B 1 240 ? -26.422 -0.406 -1.23 1 90.69 240 ASN B CA 1
ATOM 4670 C C . ASN B 1 240 ? -26.703 -0.997 0.149 1 90.69 240 ASN B C 1
ATOM 4672 O O . ASN B 1 240 ? -26.578 -0.307 1.162 1 90.69 240 ASN B O 1
ATOM 4676 N N . SER B 1 241 ? -27.141 -2.248 0.096 1 93.88 241 SER B N 1
ATOM 4677 C CA . SER B 1 241 ? -27.406 -2.936 1.354 1 93.88 241 SER B CA 1
ATOM 4678 C C . SER B 1 241 ? -26.125 -3.203 2.129 1 93.88 241 SER B C 1
ATOM 4680 O O . SER B 1 241 ? -25.188 -3.809 1.601 1 93.88 241 SER B O 1
ATOM 4682 N N . ASN B 1 242 ? -26.156 -2.809 3.363 1 94.25 242 ASN B N 1
ATOM 4683 C CA . ASN B 1 242 ? -25.016 -3.045 4.23 1 94.25 242 ASN B CA 1
ATOM 4684 C C . ASN B 1 242 ? -24.75 -4.535 4.418 1 94.25 242 ASN B C 1
ATOM 4686 O O . ASN B 1 242 ? -23.594 -4.965 4.48 1 94.25 242 ASN B O 1
ATOM 4690 N N . GLU B 1 243 ? -25.797 -5.238 4.508 1 95.31 243 GLU B N 1
ATOM 4691 C CA . GLU B 1 243 ? -25.672 -6.684 4.676 1 95.31 243 GLU B CA 1
ATOM 4692 C C . GLU B 1 243 ? -25.016 -7.324 3.459 1 95.31 243 GLU B C 1
ATOM 4694 O O . GLU B 1 243 ? -24.109 -8.148 3.6 1 95.31 243 GLU B O 1
ATOM 4699 N N . VAL B 1 244 ? -25.469 -6.914 2.303 1 95.88 244 VAL B N 1
ATOM 4700 C CA . VAL B 1 244 ? -24.922 -7.441 1.06 1 95.88 244 VAL B CA 1
ATOM 4701 C C . VAL B 1 244 ? -23.438 -7.07 0.956 1 95.88 244 VAL B C 1
ATOM 4703 O O . VAL B 1 244 ? -22.609 -7.91 0.602 1 95.88 244 VAL B O 1
ATOM 4706 N N . ALA B 1 245 ? -23.156 -5.82 1.309 1 95.5 245 ALA B N 1
ATOM 4707 C CA . ALA B 1 245 ? -21.766 -5.348 1.248 1 95.5 245 ALA B CA 1
ATOM 4708 C C . ALA B 1 245 ? -20.875 -6.141 2.199 1 95.5 245 ALA B C 1
ATOM 4710 O O . ALA B 1 245 ? -19.781 -6.559 1.824 1 95.5 245 ALA B O 1
ATOM 4711 N N . GLY B 1 246 ? -21.344 -6.32 3.42 1 96.25 246 GLY B N 1
ATOM 4712 C CA . GLY B 1 246 ? -20.594 -7.09 4.398 1 96.25 246 GLY B CA 1
ATOM 4713 C C . GLY B 1 246 ? -20.312 -8.516 3.957 1 96.25 246 GLY B C 1
ATOM 4714 O O . GLY B 1 246 ? -19.188 -9 4.078 1 96.25 246 GLY B O 1
ATOM 4715 N N . ASP B 1 247 ? -21.344 -9.18 3.455 1 95.94 247 ASP B N 1
ATOM 4716 C CA . ASP B 1 247 ? -21.219 -10.555 2.986 1 95.94 247 ASP B CA 1
ATOM 4717 C C . ASP B 1 247 ? -20.234 -10.648 1.816 1 95.94 247 ASP B C 1
ATOM 4719 O O . ASP B 1 247 ? -19.438 -11.586 1.741 1 95.94 247 ASP B O 1
ATOM 4723 N N . LEU B 1 248 ? -20.359 -9.695 0.958 1 96.81 248 LEU B N 1
ATOM 4724 C CA . LEU B 1 248 ? -19.516 -9.68 -0.229 1 96.81 248 LEU B CA 1
ATOM 4725 C C . LEU B 1 248 ? -18.047 -9.555 0.156 1 96.81 248 LEU B C 1
ATOM 4727 O O . LEU B 1 248 ? -17.219 -10.367 -0.267 1 96.81 248 LEU B O 1
ATOM 4731 N N . ILE B 1 249 ? -17.688 -8.555 0.976 1 96.75 249 ILE B N 1
ATOM 4732 C CA . ILE B 1 249 ? -16.297 -8.32 1.37 1 96.75 249 ILE B CA 1
ATOM 4733 C C . ILE B 1 249 ? -15.781 -9.523 2.156 1 96.75 249 ILE B C 1
ATOM 4735 O O . ILE B 1 249 ? -14.641 -9.953 1.963 1 96.75 249 ILE B O 1
ATOM 4739 N N . THR B 1 250 ? -16.641 -10.062 3.006 1 96.75 250 THR B N 1
ATOM 4740 C CA . THR B 1 250 ? -16.25 -11.242 3.77 1 96.75 250 THR B CA 1
ATOM 4741 C C . THR B 1 250 ? -15.898 -12.398 2.838 1 96.75 250 THR B C 1
ATOM 4743 O O . THR B 1 250 ? -14.875 -13.062 3.02 1 96.75 250 THR B O 1
ATOM 4746 N N . ARG B 1 251 ? -16.703 -12.602 1.878 1 96.88 251 ARG B N 1
ATOM 4747 C CA . ARG B 1 251 ? -16.469 -13.695 0.941 1 96.88 251 ARG B CA 1
ATOM 4748 C C . ARG B 1 251 ? -15.188 -13.469 0.147 1 96.88 251 ARG B C 1
ATOM 4750 O O . ARG B 1 251 ? -14.398 -14.398 -0.033 1 96.88 251 ARG B O 1
ATOM 4757 N N . LEU B 1 252 ? -15.016 -12.242 -0.316 1 97.31 252 LEU B N 1
ATOM 4758 C CA . LEU B 1 252 ? -13.836 -11.898 -1.103 1 97.31 252 LEU B CA 1
ATOM 4759 C C . LEU B 1 252 ? -12.555 -12.188 -0.319 1 97.31 252 LEU B C 1
ATOM 4761 O O . LEU B 1 252 ? -11.602 -12.742 -0.864 1 97.31 252 LEU B O 1
ATOM 4765 N N . LEU B 1 253 ? -12.539 -11.875 0.935 1 97.38 253 LEU B N 1
ATOM 4766 C CA . LEU B 1 253 ? -11.328 -12.008 1.745 1 97.38 253 LEU B CA 1
ATOM 4767 C C . LEU B 1 253 ? -11.172 -13.43 2.254 1 97.38 253 LEU B C 1
ATOM 4769 O O . LEU B 1 253 ? -10.062 -13.969 2.268 1 97.38 253 LEU B O 1
ATOM 4773 N N . CYS B 1 254 ? -12.258 -14.078 2.617 1 96.38 254 CYS B N 1
ATOM 4774 C CA . CYS B 1 254 ? -12.211 -15.383 3.26 1 96.38 254 CYS B CA 1
ATOM 4775 C C . CYS B 1 254 ? -11.852 -16.469 2.258 1 96.38 254 CYS B C 1
ATOM 4777 O O . CYS B 1 254 ? -11.297 -17.516 2.631 1 96.38 254 CYS B O 1
ATOM 4779 N N . LYS B 1 255 ? -12.156 -16.203 1.013 1 95.62 255 LYS B N 1
ATOM 4780 C CA . LYS B 1 255 ? -11.766 -17.188 0.015 1 95.62 255 LYS B CA 1
ATOM 4781 C C . LYS B 1 255 ? -10.258 -17.422 0.027 1 95.62 255 LYS B C 1
ATOM 4783 O O . LYS B 1 255 ? -9.789 -18.531 -0.202 1 95.62 255 LYS B O 1
ATOM 4788 N N . ILE B 1 256 ? -9.469 -16.406 0.302 1 97.44 256 ILE B N 1
ATOM 4789 C CA . ILE B 1 256 ? -8.016 -16.516 0.366 1 97.44 256 ILE B CA 1
ATOM 4790 C C . ILE B 1 256 ? -7.598 -17 1.755 1 97.44 256 ILE B C 1
ATOM 4792 O O . ILE B 1 256 ? -6.805 -17.938 1.885 1 97.44 256 ILE B O 1
ATOM 4796 N N . LYS B 1 257 ? -8.18 -16.406 2.76 1 96.56 257 LYS B N 1
ATOM 4797 C CA . LYS B 1 257 ? -7.828 -16.719 4.141 1 96.56 257 LYS B CA 1
ATOM 4798 C C . LYS B 1 257 ? -8.047 -18.188 4.441 1 96.56 257 LYS B C 1
ATOM 4800 O O . LYS B 1 257 ? -7.207 -18.844 5.07 1 96.56 257 LYS B O 1
ATOM 4805 N N . ASN B 1 258 ? -9.156 -18.688 3.982 1 96.5 258 ASN B N 1
ATOM 4806 C CA . ASN B 1 258 ? -9.523 -20.062 4.27 1 96.5 258 ASN B CA 1
ATOM 4807 C C . ASN B 1 258 ? -8.672 -21.047 3.475 1 96.5 258 ASN B C 1
ATOM 4809 O O . ASN B 1 258 ? -8.609 -22.234 3.807 1 96.5 258 ASN B O 1
ATOM 4813 N N . ASN B 1 259 ? -8.055 -20.578 2.432 1 97.25 259 ASN B N 1
ATOM 4814 C CA . ASN B 1 259 ? -7.246 -21.453 1.592 1 97.25 259 ASN B CA 1
ATOM 4815 C C . ASN B 1 259 ? -5.758 -21.125 1.7 1 97.25 259 ASN B C 1
ATOM 4817 O O . ASN B 1 259 ? -4.969 -21.516 0.842 1 97.25 259 ASN B O 1
ATOM 4821 N N . ARG B 1 260 ? -5.395 -20.438 2.693 1 97.25 260 ARG B N 1
ATOM 4822 C CA . ARG B 1 260 ? -4.02 -20 2.92 1 97.25 260 ARG B CA 1
ATOM 4823 C C . ARG B 1 260 ? -3.061 -21.188 2.855 1 97.25 260 ARG B C 1
ATOM 4825 O O . ARG B 1 260 ? -1.981 -21.094 2.266 1 97.25 260 ARG B O 1
ATOM 4832 N N . GLY B 1 261 ? -3.414 -22.312 3.453 1 96.62 261 GLY B N 1
ATOM 4833 C CA . GLY B 1 261 ? -2.566 -23.5 3.48 1 96.62 261 GLY B CA 1
ATOM 4834 C C . GLY B 1 261 ? -2.217 -24.016 2.1 1 96.62 261 GLY B C 1
ATOM 4835 O O . GLY B 1 261 ? -1.122 -24.531 1.886 1 96.62 261 GLY B O 1
ATOM 4836 N N . SER B 1 262 ? -3.102 -23.844 1.144 1 96.31 262 SER B N 1
ATOM 4837 C CA . SER B 1 262 ? -2.895 -24.328 -0.218 1 96.31 262 SER B CA 1
ATOM 4838 C C . SER B 1 262 ? -2.137 -23.312 -1.058 1 96.31 262 SER B C 1
ATOM 4840 O O . SER B 1 262 ? -1.532 -23.656 -2.072 1 96.31 262 SER B O 1
ATOM 4842 N N . ILE B 1 263 ? -2.123 -22.047 -0.625 1 97.88 263 ILE B N 1
ATOM 4843 C CA . ILE B 1 263 ? -1.583 -20.953 -1.436 1 97.88 263 ILE B CA 1
ATOM 4844 C C . ILE B 1 263 ? -0.137 -20.672 -1.031 1 97.88 263 ILE B C 1
ATOM 4846 O O . ILE B 1 263 ? 0.723 -20.453 -1.888 1 97.88 263 ILE B O 1
ATOM 4850 N N . VAL B 1 264 ? 0.126 -20.781 0.227 1 98.12 264 VAL B N 1
ATOM 4851 C CA . VAL B 1 264 ? 1.406 -20.375 0.79 1 98.12 264 VAL B CA 1
ATOM 4852 C C . VAL B 1 264 ? 2.498 -21.359 0.376 1 98.12 264 VAL B C 1
ATOM 4854 O O . VAL B 1 264 ? 2.326 -22.562 0.498 1 98.12 264 VAL B O 1
ATOM 4857 N N . ARG B 1 265 ? 3.559 -20.812 -0.154 1 98.06 265 ARG B N 1
ATOM 4858 C CA . ARG B 1 265 ? 4.758 -21.562 -0.508 1 98.06 265 ARG B CA 1
ATOM 4859 C C . ARG B 1 265 ? 6.004 -20.922 0.108 1 98.06 265 ARG B C 1
ATOM 4861 O O . ARG B 1 265 ? 6.129 -19.703 0.139 1 98.06 265 ARG B O 1
ATOM 4868 N N . TYR B 1 266 ? 6.898 -21.766 0.664 1 98.5 266 TYR B N 1
ATOM 4869 C CA . TYR B 1 266 ? 8.148 -21.297 1.263 1 98.5 266 TYR B CA 1
ATOM 4870 C C . TYR B 1 266 ? 9.203 -22.391 1.259 1 98.5 266 TYR B C 1
ATOM 4872 O O . TYR B 1 266 ? 8.898 -23.547 0.937 1 98.5 266 TYR B O 1
ATOM 4880 N N . GLU B 1 267 ? 10.367 -22 1.447 1 98.31 267 GLU B N 1
ATOM 4881 C CA . GLU B 1 267 ? 11.492 -22.906 1.629 1 98.31 267 GLU B CA 1
ATOM 4882 C C . GLU B 1 267 ? 12.281 -22.578 2.891 1 98.31 267 GLU B C 1
ATOM 4884 O O . GLU B 1 267 ? 12.492 -21.406 3.201 1 98.31 267 GLU B O 1
ATOM 4889 N N . ASP B 1 268 ? 12.586 -23.547 3.721 1 98.19 268 ASP B N 1
ATOM 4890 C CA . ASP B 1 268 ? 13.484 -23.375 4.859 1 98.19 268 ASP B CA 1
ATOM 4891 C C . ASP B 1 268 ? 14.742 -24.219 4.691 1 98.19 268 ASP B C 1
ATOM 4893 O O . ASP B 1 268 ? 14.664 -25.406 4.379 1 98.19 268 ASP B O 1
ATOM 4897 N N . ILE B 1 269 ? 15.805 -23.609 4.801 1 98.44 269 ILE B N 1
ATOM 4898 C CA . ILE B 1 269 ? 17.094 -24.25 4.547 1 98.44 269 ILE B CA 1
ATOM 4899 C C . ILE B 1 269 ? 17.953 -24.172 5.809 1 98.44 269 ILE B C 1
ATOM 4901 O O . ILE B 1 269 ? 18.266 -23.094 6.297 1 98.44 269 ILE B O 1
ATOM 4905 N N . LYS B 1 270 ? 18.375 -25.328 6.332 1 98.25 270 LYS B N 1
ATOM 4906 C CA . LYS B 1 270 ? 19.281 -25.453 7.469 1 98.25 270 LYS B CA 1
ATOM 4907 C C . LYS B 1 270 ? 18.766 -24.672 8.68 1 98.25 270 LYS B C 1
ATOM 4909 O O . LYS B 1 270 ? 19.531 -23.938 9.312 1 98.25 270 LYS B O 1
ATOM 4914 N N . THR B 1 271 ? 17.469 -24.797 8.953 1 98.19 271 THR B N 1
ATOM 4915 C CA . THR B 1 271 ? 16.859 -24.016 10.039 1 98.19 271 THR B CA 1
ATOM 4916 C C . THR B 1 271 ? 16.875 -24.812 11.344 1 98.19 271 THR B C 1
ATOM 4918 O O . THR B 1 271 ? 16.75 -24.234 12.422 1 98.19 271 THR B O 1
ATOM 4921 N N . LYS B 1 272 ? 17.047 -26.078 11.289 1 97.44 272 LYS B N 1
ATOM 4922 C CA . LYS B 1 272 ? 17.016 -26.922 12.484 1 97.44 272 LYS B CA 1
ATOM 4923 C C . LYS B 1 272 ? 18.203 -26.609 13.398 1 97.44 272 LYS B C 1
ATOM 4925 O O . LYS B 1 272 ? 19.359 -26.75 13 1 97.44 272 LYS B O 1
ATOM 4930 N N . GLY B 1 273 ? 17.906 -26.141 14.516 1 96.5 273 GLY B N 1
ATOM 4931 C CA . GLY B 1 273 ? 18.906 -25.938 15.547 1 96.5 273 GLY B CA 1
ATOM 4932 C C . GLY B 1 273 ? 19.703 -24.656 15.367 1 96.5 273 GLY B C 1
ATOM 4933 O O . GLY B 1 273 ? 20.609 -24.375 16.141 1 96.5 273 GLY B O 1
ATOM 4934 N N . CYS B 1 274 ? 19.359 -23.859 14.406 1 97.31 274 CYS B N 1
ATOM 4935 C CA . CYS B 1 274 ? 20.109 -22.641 14.188 1 97.31 274 CYS B CA 1
ATOM 4936 C C . CYS B 1 274 ? 19.672 -21.547 15.164 1 97.31 274 CYS B C 1
ATOM 4938 O O . CYS B 1 274 ? 18.547 -21.578 15.672 1 97.31 274 CYS B O 1
ATOM 4940 N N . LYS B 1 275 ? 20.547 -20.594 15.398 1 97.5 275 LYS B N 1
ATOM 4941 C CA . LYS B 1 275 ? 20.25 -19.484 16.297 1 97.5 275 LYS B CA 1
ATOM 4942 C C . LYS B 1 275 ? 19.953 -18.219 15.508 1 97.5 275 LYS B C 1
ATOM 4944 O O . LYS B 1 275 ? 19.281 -17.312 16 1 97.5 275 LYS B O 1
ATOM 4949 N N . ASN B 1 276 ? 20.578 -18.141 14.32 1 98.25 276 ASN B N 1
ATOM 4950 C CA . ASN B 1 276 ? 20.344 -17.031 13.406 1 98.25 276 ASN B CA 1
ATOM 4951 C C . ASN B 1 276 ? 19.516 -17.453 12.203 1 98.25 276 ASN B C 1
ATOM 4953 O O . ASN B 1 276 ? 19.656 -18.578 11.711 1 98.25 276 ASN B O 1
ATOM 4957 N N . LEU B 1 277 ? 18.656 -16.609 11.812 1 98.81 277 LEU B N 1
ATOM 4958 C CA . LEU B 1 277 ? 17.797 -16.891 10.656 1 98.81 277 LEU B CA 1
ATOM 4959 C C . LEU B 1 277 ? 17.812 -15.727 9.672 1 98.81 277 LEU B C 1
ATOM 4961 O O . LEU B 1 277 ? 17.688 -14.57 10.07 1 98.81 277 LEU B O 1
ATOM 4965 N N . ILE B 1 278 ? 18.062 -15.992 8.438 1 98.88 278 ILE B N 1
ATOM 4966 C CA . ILE B 1 278 ? 17.875 -15.008 7.379 1 98.88 278 ILE B CA 1
ATOM 4967 C C . ILE B 1 278 ? 16.5 -15.188 6.742 1 98.88 278 ILE B C 1
ATOM 4969 O O . ILE B 1 278 ? 16.078 -16.312 6.449 1 98.88 278 ILE B O 1
ATOM 4973 N N . VAL B 1 279 ? 15.719 -14.195 6.625 1 98.88 279 VAL B N 1
ATOM 4974 C CA . VAL B 1 279 ? 14.484 -14.188 5.852 1 98.88 279 VAL B CA 1
ATOM 4975 C C . VAL B 1 279 ? 14.648 -13.305 4.621 1 98.88 279 VAL B C 1
ATOM 4977 O O . VAL B 1 279 ? 14.898 -12.102 4.742 1 98.88 279 VAL B O 1
ATOM 4980 N N . SER B 1 280 ? 14.562 -13.883 3.463 1 98.69 280 SER B N 1
ATOM 4981 C CA . SER B 1 280 ? 14.82 -13.141 2.236 1 98.69 280 SER B CA 1
ATOM 4982 C C . SER B 1 280 ? 13.961 -13.656 1.085 1 98.69 280 SER B C 1
ATOM 4984 O O . SER B 1 280 ? 13.438 -14.773 1.148 1 98.69 280 SER B O 1
ATOM 4986 N N . PHE B 1 281 ? 13.766 -12.875 0.058 1 98.56 281 PHE B N 1
ATOM 4987 C CA . PHE B 1 281 ? 12.977 -13.219 -1.114 1 98.56 281 PHE B CA 1
ATOM 4988 C C . PHE B 1 281 ? 13.633 -12.703 -2.389 1 98.56 281 PHE B C 1
ATOM 4990 O O . PHE B 1 281 ? 14.617 -11.969 -2.328 1 98.56 281 PHE B O 1
ATOM 4997 N N . GLY B 1 282 ? 13.125 -13.086 -3.52 1 98 282 GLY B N 1
ATOM 4998 C CA . GLY B 1 282 ? 13.625 -12.586 -4.789 1 98 282 GLY B CA 1
ATOM 4999 C C . GLY B 1 282 ? 15.094 -12.898 -5.016 1 98 282 GLY B C 1
ATOM 5000 O O . GLY B 1 282 ? 15.586 -13.945 -4.598 1 98 282 GLY B O 1
ATOM 5001 N N . SER B 1 283 ? 15.773 -12.039 -5.672 1 97.88 283 SER B N 1
ATOM 5002 C CA . SER B 1 283 ? 17.172 -12.258 -6.031 1 97.88 283 SER B CA 1
ATOM 5003 C C . SER B 1 283 ? 18.062 -12.312 -4.797 1 97.88 283 SER B C 1
ATOM 5005 O O . SER B 1 283 ? 19.078 -13.008 -4.785 1 97.88 283 SER B O 1
ATOM 5007 N N . VAL B 1 284 ? 17.703 -11.57 -3.768 1 98.5 284 VAL B N 1
ATOM 5008 C CA . VAL B 1 284 ? 18.5 -11.539 -2.541 1 98.5 284 VAL B CA 1
ATOM 5009 C C . VAL B 1 284 ? 18.516 -12.93 -1.9 1 98.5 284 VAL B C 1
ATOM 5011 O O . VAL B 1 284 ? 19.531 -13.344 -1.332 1 98.5 284 VAL B O 1
ATOM 5014 N N . ALA B 1 285 ? 17.406 -13.617 -1.994 1 98.5 285 ALA B N 1
ATOM 5015 C CA . ALA B 1 285 ? 17.297 -14.961 -1.43 1 98.5 285 ALA B CA 1
ATOM 5016 C C . ALA B 1 285 ? 18.312 -15.906 -2.088 1 98.5 285 ALA B C 1
ATOM 5018 O O . ALA B 1 285 ? 18.812 -16.828 -1.444 1 98.5 285 ALA B O 1
ATOM 5019 N N . ARG B 1 286 ? 18.562 -15.672 -3.32 1 96.25 286 ARG B N 1
ATOM 5020 C CA . ARG B 1 286 ? 19.516 -16.516 -4.035 1 96.25 286 ARG B CA 1
ATOM 5021 C C . ARG B 1 286 ? 20.906 -16.391 -3.438 1 96.25 286 ARG B C 1
ATOM 5023 O O . ARG B 1 286 ? 21.594 -17.391 -3.225 1 96.25 286 ARG B O 1
ATOM 5030 N N . VAL B 1 287 ? 21.297 -15.141 -3.191 1 96.31 287 VAL B N 1
ATOM 5031 C CA . VAL B 1 287 ? 22.594 -14.875 -2.588 1 96.31 287 VAL B CA 1
ATOM 5032 C C . VAL B 1 287 ? 22.656 -15.5 -1.197 1 96.31 287 VAL B C 1
ATOM 5034 O O . VAL B 1 287 ? 23.656 -16.141 -0.842 1 96.31 287 VAL B O 1
ATOM 5037 N N . CYS B 1 288 ? 21.625 -15.359 -0.453 1 98.44 288 CYS B N 1
ATOM 5038 C CA . CYS B 1 288 ? 21.562 -15.891 0.903 1 98.44 288 CYS B CA 1
ATOM 5039 C C . CYS B 1 288 ? 21.594 -17.406 0.892 1 98.44 288 CYS B C 1
ATOM 5041 O O . CYS B 1 288 ? 22.172 -18.031 1.78 1 98.44 288 CYS B O 1
ATOM 5043 N N . LYS B 1 289 ? 20.922 -17.984 -0.084 1 98.06 289 LYS B N 1
ATOM 5044 C CA . LYS B 1 289 ? 20.891 -19.438 -0.217 1 98.06 289 LYS B CA 1
ATOM 5045 C C . LYS B 1 289 ? 22.297 -20 -0.408 1 98.06 289 LYS B C 1
ATOM 5047 O O . LYS B 1 289 ? 22.672 -20.984 0.23 1 98.06 289 LYS B O 1
ATOM 5052 N N . GLU B 1 290 ? 23.047 -19.344 -1.22 1 96.94 290 GLU B N 1
ATOM 5053 C CA . GLU B 1 290 ? 24.438 -19.766 -1.448 1 96.94 290 GLU B CA 1
ATOM 5054 C C . GLU B 1 290 ? 25.266 -19.656 -0.172 1 96.94 290 GLU B C 1
ATOM 5056 O O . GLU B 1 290 ? 26.062 -20.531 0.135 1 96.94 290 GLU B O 1
ATOM 5061 N N . LEU B 1 291 ? 25.078 -18.547 0.555 1 97.62 291 LEU B N 1
ATOM 5062 C CA . LEU B 1 291 ? 25.828 -18.297 1.781 1 97.62 291 LEU B CA 1
ATOM 5063 C C . LEU B 1 291 ? 25.5 -19.344 2.84 1 97.62 291 LEU B C 1
ATOM 5065 O O . LEU B 1 291 ? 26.391 -19.844 3.529 1 97.62 291 LEU B O 1
ATOM 5069 N N . VAL B 1 292 ? 24.266 -19.719 2.945 1 98.06 292 VAL B N 1
ATOM 5070 C CA . VAL B 1 292 ? 23.812 -20.641 3.984 1 98.06 292 VAL B CA 1
ATOM 5071 C C . VAL B 1 292 ? 24.172 -22.078 3.596 1 98.06 292 VAL B C 1
ATOM 5073 O O . VAL B 1 292 ? 24.688 -22.828 4.414 1 98.06 292 VAL B O 1
ATOM 5076 N N . GLU B 1 293 ? 23.953 -22.453 2.383 1 97.12 293 GLU B N 1
ATOM 5077 C CA . GLU B 1 293 ? 24.266 -23.812 1.918 1 97.12 293 GLU B CA 1
ATOM 5078 C C . GLU B 1 293 ? 25.781 -24.031 1.877 1 97.12 293 GLU B C 1
ATOM 5080 O O . GLU B 1 293 ? 26.25 -25.156 2.109 1 97.12 293 GLU B O 1
ATOM 5085 N N . GLY B 1 294 ? 26.547 -23 1.597 1 94.94 294 GLY B N 1
ATOM 5086 C CA . GLY B 1 294 ? 28 -23.094 1.54 1 94.94 294 GLY B CA 1
ATOM 5087 C C . GLY B 1 294 ? 28.641 -23.016 2.906 1 94.94 294 GLY B C 1
ATOM 5088 O O . GLY B 1 294 ? 29.875 -23.078 3.016 1 94.94 294 GLY B O 1
ATOM 5089 N N . GLU B 1 295 ? 27.891 -22.859 3.936 1 91 295 GLU B N 1
ATOM 5090 C CA . GLU B 1 295 ? 28.359 -22.828 5.32 1 91 295 GLU B CA 1
ATOM 5091 C C . GLU B 1 295 ? 29.297 -21.641 5.559 1 91 295 GLU B C 1
ATOM 5093 O O . GLU B 1 295 ? 30.312 -21.781 6.238 1 91 295 GLU B O 1
ATOM 5098 N N . ASN B 1 296 ? 28.938 -20.578 4.953 1 91.94 296 ASN B N 1
ATOM 5099 C CA . ASN B 1 296 ? 29.703 -19.359 5.148 1 91.94 296 ASN B CA 1
ATOM 5100 C C . ASN B 1 296 ? 29.234 -18.594 6.379 1 91.94 296 ASN B C 1
ATOM 5102 O O . ASN B 1 296 ? 29.844 -17.609 6.781 1 91.94 296 ASN B O 1
ATOM 5106 N N . LEU B 1 297 ? 28.094 -19.031 6.953 1 94.69 297 LEU B N 1
ATOM 5107 C CA . LEU B 1 297 ? 27.5 -18.391 8.125 1 94.69 297 LEU B CA 1
ATOM 5108 C C . LEU B 1 297 ? 27.266 -19.422 9.234 1 94.69 297 LEU B C 1
ATOM 5110 O O . LEU B 1 297 ? 26.609 -20.438 9.016 1 94.69 297 LEU B O 1
ATOM 5114 N N . GLU B 1 298 ? 27.781 -19.156 10.305 1 92.94 298 GLU B N 1
ATOM 5115 C CA . GLU B 1 298 ? 27.641 -20.094 11.414 1 92.94 298 GLU B CA 1
ATOM 5116 C C . GLU B 1 298 ? 26.25 -20.016 12.023 1 92.94 298 GLU B C 1
ATOM 5118 O O . GLU B 1 298 ? 25.688 -18.922 12.211 1 92.94 298 GLU B O 1
ATOM 5123 N N . ASP B 1 299 ? 25.703 -21.219 12.305 1 96.44 299 ASP B N 1
ATOM 5124 C CA . ASP B 1 299 ? 24.453 -21.344 13.047 1 96.44 299 ASP B CA 1
ATOM 5125 C C . ASP B 1 299 ? 23.359 -20.484 12.422 1 96.44 299 ASP B C 1
ATOM 5127 O O . ASP B 1 299 ? 22.609 -19.812 13.133 1 96.44 299 ASP B O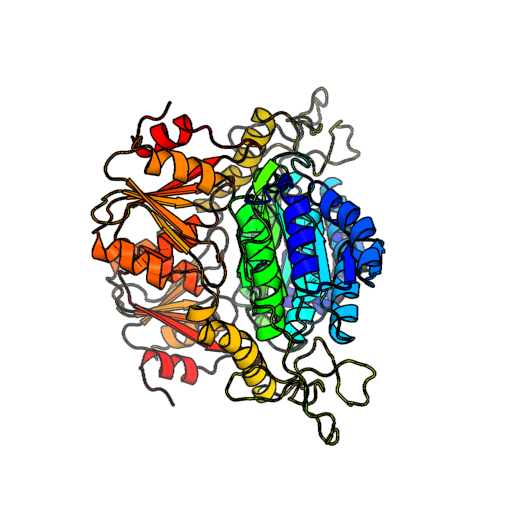 1
ATOM 5131 N N . THR B 1 300 ? 23.391 -20.406 11.102 1 98.19 300 THR B N 1
ATOM 5132 C CA . THR B 1 300 ? 22.453 -19.531 10.406 1 98.19 300 THR B CA 1
ATOM 5133 C C . THR B 1 300 ? 21.594 -20.312 9.414 1 98.19 300 THR B C 1
ATOM 5135 O O . THR B 1 300 ? 22.141 -21.047 8.578 1 98.19 300 THR B O 1
ATOM 5138 N N . GLY B 1 301 ? 20.281 -20.266 9.586 1 98.62 301 GLY B N 1
ATOM 5139 C CA . GLY B 1 301 ? 19.359 -20.828 8.609 1 98.62 301 GLY B CA 1
ATOM 5140 C C . GLY B 1 301 ? 18.766 -19.781 7.68 1 98.62 301 GLY B C 1
ATOM 5141 O O . GLY B 1 301 ? 19.031 -18.594 7.832 1 98.62 301 GLY B O 1
ATOM 5142 N N . LEU B 1 302 ? 18.062 -20.219 6.652 1 98.88 302 LEU B N 1
ATOM 5143 C CA . LEU B 1 302 ? 17.438 -19.344 5.66 1 98.88 302 LEU B CA 1
ATOM 5144 C C . LEU B 1 302 ? 15.969 -19.703 5.457 1 98.88 302 LEU B C 1
ATOM 5146 O O . LEU B 1 302 ? 15.625 -20.875 5.305 1 98.88 302 LEU B O 1
ATOM 5150 N N . PHE B 1 303 ? 15.109 -18.75 5.57 1 98.88 303 PHE B N 1
ATOM 5151 C CA . PHE B 1 303 ? 13.688 -18.859 5.262 1 98.88 303 PHE B CA 1
ATOM 5152 C C . PHE B 1 303 ? 13.336 -18.031 4.035 1 98.88 303 PHE B C 1
ATOM 5154 O O . PHE B 1 303 ? 13.555 -16.812 4.012 1 98.88 303 PHE B O 1
ATOM 5161 N N . ILE B 1 304 ? 12.797 -18.656 3.004 1 98.88 304 ILE B N 1
ATOM 5162 C CA . ILE B 1 304 ? 12.461 -18 1.752 1 98.88 304 ILE B CA 1
ATOM 5163 C C . ILE B 1 304 ? 10.953 -18.078 1.516 1 98.88 304 ILE B C 1
ATOM 5165 O O . ILE B 1 304 ? 10.438 -19.109 1.071 1 98.88 304 ILE B O 1
ATOM 5169 N N . PRO B 1 305 ? 10.234 -17.016 1.765 1 98.81 305 PRO B N 1
ATOM 5170 C CA . PRO B 1 305 ? 8.828 -17.016 1.363 1 98.81 305 PRO B CA 1
ATOM 5171 C C . PRO B 1 305 ? 8.641 -16.797 -0.138 1 98.81 305 PRO B C 1
ATOM 5173 O O . PRO B 1 305 ? 9.047 -15.766 -0.675 1 98.81 305 PRO B O 1
ATOM 5176 N N . TYR B 1 306 ? 8.047 -17.766 -0.815 1 98.69 306 TYR B N 1
ATOM 5177 C CA . TYR B 1 306 ? 7.68 -17.594 -2.217 1 98.69 306 TYR B CA 1
ATOM 5178 C C . TYR B 1 306 ? 6.355 -16.859 -2.344 1 98.69 306 TYR B C 1
ATOM 5180 O O . TYR B 1 306 ? 6.113 -16.172 -3.342 1 98.69 306 TYR B O 1
ATOM 5188 N N . THR B 1 307 ? 5.449 -17.078 -1.369 1 98.75 307 THR B N 1
ATOM 5189 C CA . THR B 1 307 ? 4.227 -16.297 -1.242 1 98.75 307 THR B CA 1
ATOM 5190 C C . THR B 1 307 ? 4.383 -15.227 -0.166 1 98.75 307 THR B C 1
ATOM 5192 O O . THR B 1 307 ? 4.66 -15.539 0.994 1 98.75 307 THR B O 1
ATOM 5195 N N . ILE B 1 308 ? 4.18 -13.961 -0.536 1 98.25 308 ILE B N 1
ATOM 5196 C CA . ILE B 1 308 ? 4.34 -12.938 0.495 1 98.25 308 ILE B CA 1
ATOM 5197 C C . ILE B 1 308 ? 2.973 -12.367 0.872 1 98.25 308 ILE B C 1
ATOM 5199 O O . ILE B 1 308 ? 2.848 -11.648 1.864 1 98.25 308 ILE B O 1
ATOM 5203 N N . CYS B 1 309 ? 1.952 -12.734 0.039 1 98.19 309 CYS B N 1
ATOM 5204 C CA . CYS B 1 309 ? 0.56 -12.469 0.382 1 98.19 309 CYS B CA 1
ATOM 5205 C C . CYS B 1 309 ? -0.351 -13.57 -0.155 1 98.19 309 CYS B C 1
ATOM 5207 O O . CYS B 1 309 ? -0.491 -13.727 -1.368 1 98.19 309 CYS B O 1
ATOM 5209 N N . PRO B 1 310 ? -0.964 -14.391 0.726 1 98 310 PRO B N 1
ATOM 5210 C CA . PRO B 1 310 ? -0.785 -14.406 2.18 1 98 310 PRO B CA 1
ATOM 5211 C C . PRO B 1 310 ? 0.602 -14.891 2.598 1 98 310 PRO B C 1
ATOM 5213 O O . PRO B 1 310 ? 1.165 -15.789 1.962 1 98 310 PRO B O 1
ATOM 5216 N N . PHE B 1 311 ? 1.182 -14.352 3.664 1 98.31 311 PHE B N 1
ATOM 5217 C CA . PHE B 1 311 ? 2.521 -14.656 4.148 1 98.31 311 PHE B CA 1
ATOM 5218 C C . PHE B 1 311 ? 2.533 -15.977 4.918 1 98.31 311 PHE B C 1
ATOM 5220 O O . PHE B 1 311 ? 1.568 -16.297 5.613 1 98.31 311 PHE B O 1
ATOM 5227 N N . PRO B 1 312 ? 3.578 -16.719 4.816 1 98.5 312 PRO B N 1
ATOM 5228 C CA . PRO B 1 312 ? 3.719 -17.922 5.637 1 98.5 312 PRO B CA 1
ATOM 5229 C C . PRO B 1 312 ? 4.051 -17.609 7.094 1 98.5 312 PRO B C 1
ATOM 5231 O O . PRO B 1 312 ? 5.078 -18.062 7.605 1 98.5 312 PRO B O 1
ATOM 5234 N N . ASP B 1 313 ? 3.24 -16.953 7.766 1 97.94 313 ASP B N 1
ATOM 5235 C CA . ASP B 1 313 ? 3.453 -16.438 9.117 1 97.94 313 ASP B CA 1
ATOM 5236 C C . ASP B 1 313 ? 3.5 -17.594 10.125 1 97.94 313 ASP B C 1
ATOM 5238 O O . ASP B 1 313 ? 4.375 -17.625 10.992 1 97.94 313 ASP B O 1
ATOM 5242 N N . LYS B 1 314 ? 2.596 -18.609 9.992 1 98 314 LYS B N 1
ATOM 5243 C CA . LYS B 1 314 ? 2.557 -19.734 10.922 1 98 314 LYS B CA 1
ATOM 5244 C C . LYS B 1 314 ? 3.822 -20.594 10.812 1 98 314 LYS B C 1
ATOM 5246 O O . LYS B 1 314 ? 4.363 -21.047 11.82 1 98 314 LYS B O 1
ATOM 5251 N N . GLU B 1 315 ? 4.223 -20.75 9.578 1 98.5 315 GLU B N 1
ATOM 5252 C CA . GLU B 1 315 ? 5.422 -21.547 9.328 1 98.5 315 GLU B CA 1
ATOM 5253 C C . GLU B 1 315 ? 6.668 -20.859 9.875 1 98.5 315 GLU B C 1
ATOM 5255 O O . GLU B 1 315 ? 7.52 -21.5 10.492 1 98.5 315 GLU B O 1
ATOM 5260 N N . LEU B 1 316 ? 6.781 -19.562 9.633 1 98.69 316 LEU B N 1
ATOM 5261 C CA . LEU B 1 316 ? 7.91 -18.797 10.164 1 98.69 316 LEU B CA 1
ATOM 5262 C C . LEU B 1 316 ? 7.895 -18.797 11.688 1 98.69 316 LEU B C 1
ATOM 5264 O O . LEU B 1 316 ? 8.938 -18.969 12.32 1 98.69 316 LEU B O 1
ATOM 5268 N N . GLU B 1 317 ? 6.738 -18.578 12.273 1 98.31 317 GLU B N 1
ATOM 5269 C CA . GLU B 1 317 ? 6.609 -18.562 13.727 1 98.31 317 GLU B CA 1
ATOM 5270 C C . GLU B 1 317 ? 7.043 -19.891 14.328 1 98.31 317 GLU B C 1
ATOM 5272 O O . GLU B 1 317 ? 7.715 -19.922 15.359 1 98.31 317 GLU B O 1
ATOM 5277 N N . LYS B 1 318 ? 6.629 -20.969 13.711 1 98.25 318 LYS B N 1
ATOM 5278 C CA . LYS B 1 318 ? 7 -22.297 14.172 1 98.25 318 LYS B CA 1
ATOM 5279 C C . LYS B 1 318 ? 8.516 -22.484 14.18 1 98.25 318 LYS B C 1
ATOM 5281 O O . LYS B 1 318 ? 9.078 -23.016 15.133 1 98.25 318 LYS B O 1
ATOM 5286 N N . ILE B 1 319 ? 9.148 -22 13.141 1 98.5 319 ILE B N 1
ATOM 5287 C CA . ILE B 1 319 ? 10.602 -22.109 13.039 1 98.5 319 ILE B CA 1
ATOM 5288 C C . ILE B 1 319 ? 11.266 -21.297 14.148 1 98.5 319 ILE B C 1
ATOM 5290 O O . ILE B 1 319 ? 12.219 -21.75 14.781 1 98.5 319 ILE B O 1
ATOM 5294 N N . ILE B 1 320 ? 10.766 -20.109 14.398 1 98.5 320 ILE B N 1
ATOM 5295 C CA . ILE B 1 320 ? 11.305 -19.234 15.43 1 98.5 320 ILE B CA 1
ATOM 5296 C C . ILE B 1 320 ? 11.211 -19.922 16.797 1 98.5 320 ILE B C 1
ATOM 5298 O O . ILE B 1 320 ? 12.188 -19.969 17.547 1 98.5 320 ILE B O 1
ATOM 5302 N N . GLU B 1 321 ? 10.039 -20.516 17.047 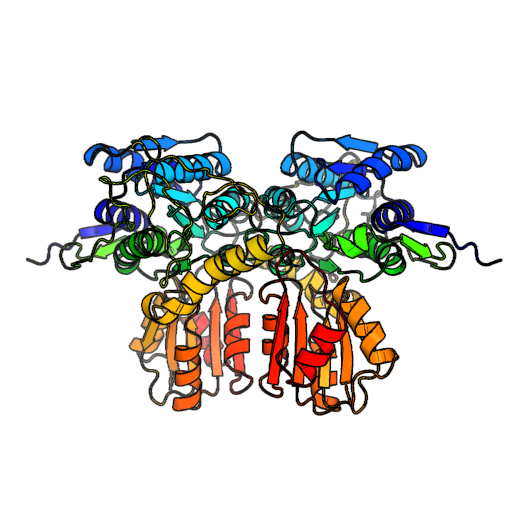1 97.69 321 GLU B N 1
ATOM 5303 C CA . GLU B 1 321 ? 9.758 -21.125 18.344 1 97.69 321 GLU B CA 1
ATOM 5304 C C . GLU B 1 321 ? 10.562 -22.406 18.531 1 97.69 321 GLU B C 1
ATOM 5306 O O . GLU B 1 321 ? 11.227 -22.578 19.562 1 97.69 321 GLU B O 1
ATOM 5311 N N . GLU B 1 322 ? 10.5 -23.234 17.531 1 97.81 322 GLU B N 1
ATOM 5312 C CA . GLU B 1 322 ? 11.094 -24.562 17.641 1 97.81 322 GLU B CA 1
ATOM 5313 C C . GLU B 1 322 ? 12.617 -24.484 17.781 1 97.81 322 GLU B C 1
ATOM 5315 O O . GLU B 1 322 ? 13.234 -25.328 18.438 1 97.81 322 GLU B O 1
ATOM 5320 N N . ASN B 1 323 ? 13.211 -23.453 17.25 1 97.81 323 ASN B N 1
ATOM 5321 C CA . ASN B 1 323 ? 14.672 -23.391 17.234 1 97.81 323 ASN B CA 1
ATOM 5322 C C . ASN B 1 323 ? 15.195 -22.312 18.188 1 97.81 323 ASN B C 1
ATOM 5324 O O . ASN B 1 323 ? 16.406 -22.125 18.297 1 97.81 323 ASN B O 1
ATOM 5328 N N . ASN B 1 324 ? 14.305 -21.656 18.875 1 97.56 324 ASN B N 1
ATOM 5329 C CA . ASN B 1 324 ? 14.68 -20.578 19.781 1 97.56 324 ASN B CA 1
ATOM 5330 C C . ASN B 1 324 ? 15.602 -19.578 19.078 1 97.56 324 ASN B C 1
ATOM 5332 O O . ASN B 1 324 ? 16.703 -19.297 19.562 1 97.56 324 ASN B O 1
ATOM 5336 N N . ILE B 1 325 ? 15.141 -19.094 17.969 1 98.62 325 ILE B N 1
ATOM 5337 C CA . ILE B 1 325 ? 15.906 -18.156 17.156 1 98.62 325 ILE B CA 1
ATOM 5338 C C . ILE B 1 325 ? 16.234 -16.906 17.969 1 98.62 325 ILE B C 1
ATOM 5340 O O . ILE B 1 325 ? 15.359 -16.344 18.641 1 98.62 325 ILE B O 1
ATOM 5344 N N . GLU B 1 326 ? 17.453 -16.469 17.922 1 98.31 326 GLU B N 1
ATOM 5345 C CA . GLU B 1 326 ? 17.891 -15.297 18.672 1 98.31 326 GLU B CA 1
ATOM 5346 C C . GLU B 1 326 ? 17.875 -14.047 17.797 1 98.31 326 GLU B C 1
ATOM 5348 O O . GLU B 1 326 ? 17.5 -12.969 18.25 1 98.31 326 GLU B O 1
ATOM 5353 N N . ASN B 1 327 ? 18.328 -14.211 16.531 1 98.31 327 ASN B N 1
ATOM 5354 C CA . ASN B 1 327 ? 18.422 -13.094 15.594 1 98.31 327 ASN B CA 1
ATOM 5355 C C . ASN B 1 327 ? 17.797 -13.445 14.25 1 98.31 327 ASN B C 1
ATOM 5357 O O . ASN B 1 327 ? 17.969 -14.555 13.742 1 98.31 327 ASN B O 1
ATOM 5361 N N . ILE B 1 328 ? 17.031 -12.555 13.758 1 98.75 328 ILE B N 1
ATOM 5362 C CA . ILE B 1 328 ? 16.547 -12.648 12.375 1 98.75 328 ILE B CA 1
ATOM 5363 C C . ILE B 1 328 ? 17.125 -11.5 11.555 1 98.75 328 ILE B C 1
ATOM 5365 O O . ILE B 1 328 ? 17.047 -10.336 11.945 1 98.75 328 ILE B O 1
ATOM 5369 N N . PHE B 1 329 ? 17.812 -11.812 10.5 1 98.69 329 PHE B N 1
ATOM 5370 C CA . PHE B 1 329 ? 18.344 -10.828 9.57 1 98.69 329 PHE B CA 1
ATOM 5371 C C . PHE B 1 329 ? 17.484 -10.773 8.305 1 98.69 329 PHE B C 1
ATOM 5373 O O . PHE B 1 329 ? 17.141 -11.812 7.738 1 98.69 329 PHE B O 1
ATOM 5380 N N . VAL B 1 330 ? 17.109 -9.586 7.883 1 98.81 330 VAL B N 1
ATOM 5381 C CA . VAL B 1 330 ? 16.234 -9.406 6.73 1 98.81 330 VAL B CA 1
ATOM 5382 C C . VAL B 1 330 ? 16.922 -8.531 5.688 1 98.81 330 VAL B C 1
ATOM 5384 O O . VAL B 1 330 ? 16.688 -7.316 5.641 1 98.81 330 VAL B O 1
ATOM 5387 N N . PRO B 1 331 ? 17.734 -9.117 4.82 1 98.75 331 PRO B N 1
ATOM 5388 C CA . PRO B 1 331 ? 18.297 -8.336 3.717 1 98.75 331 PRO B CA 1
ATOM 5389 C C . PRO B 1 331 ? 17.266 -7.992 2.648 1 98.75 331 PRO B C 1
ATOM 5391 O O . PRO B 1 331 ? 16.578 -8.875 2.141 1 98.75 331 PRO B O 1
ATOM 5394 N N . GLU B 1 332 ? 17.141 -6.758 2.312 1 98.44 332 GLU B N 1
ATOM 5395 C CA . GLU B 1 332 ? 16.203 -6.262 1.304 1 98.44 332 GLU B CA 1
ATOM 5396 C C . GLU B 1 332 ? 16.844 -5.195 0.427 1 98.44 332 GLU B C 1
ATOM 5398 O O . GLU B 1 332 ? 17.609 -4.355 0.919 1 98.44 332 GLU B O 1
ATOM 5403 N N . LEU B 1 333 ? 16.547 -5.277 -0.858 1 98.5 333 LEU B N 1
ATOM 5404 C CA . LEU B 1 333 ? 16.969 -4.203 -1.747 1 98.5 333 LEU B CA 1
ATOM 5405 C C . LEU B 1 333 ? 15.977 -3.045 -1.713 1 98.5 333 LEU B C 1
ATOM 5407 O O . LEU B 1 333 ? 15.5 -2.602 -2.76 1 98.5 333 LEU B O 1
ATOM 5411 N N . ASN B 1 334 ? 15.648 -2.596 -0.567 1 98.25 334 ASN B N 1
ATOM 5412 C CA . ASN B 1 334 ? 14.805 -1.452 -0.231 1 98.25 334 ASN B CA 1
ATOM 5413 C C . ASN B 1 334 ? 15.109 -0.926 1.168 1 98.25 334 ASN B C 1
ATOM 5415 O O . ASN B 1 334 ? 16.078 -1.352 1.8 1 98.25 334 ASN B O 1
ATOM 5419 N N . ALA B 1 335 ? 14.359 0.013 1.665 1 97.62 335 ALA B N 1
ATOM 5420 C CA . ALA B 1 335 ? 14.68 0.679 2.926 1 97.62 335 ALA B CA 1
ATOM 5421 C C . ALA B 1 335 ? 14.008 -0.029 4.102 1 97.62 335 ALA B C 1
ATOM 5423 O O . ALA B 1 335 ? 14.055 0.457 5.234 1 97.62 335 ALA B O 1
ATOM 5424 N N . GLY B 1 336 ? 13.422 -1.22 3.891 1 97.56 336 GLY B N 1
ATOM 5425 C CA . GLY B 1 336 ? 12.727 -1.978 4.918 1 97.56 336 GLY B CA 1
ATOM 5426 C C . GLY B 1 336 ? 11.227 -2.068 4.676 1 97.56 336 GLY B C 1
ATOM 5427 O O . GLY B 1 336 ? 10.492 -1.111 4.926 1 97.56 336 GLY B O 1
ATOM 5428 N N . GLN B 1 337 ? 10.742 -3.137 4.117 1 97.62 337 GLN B N 1
ATOM 5429 C CA . GLN B 1 337 ? 9.32 -3.348 3.844 1 97.62 337 GLN B CA 1
ATOM 5430 C C . GLN B 1 337 ? 8.844 -4.68 4.414 1 97.62 337 GLN B C 1
ATOM 5432 O O . GLN B 1 337 ? 8.062 -4.707 5.363 1 97.62 337 GLN B O 1
ATOM 5437 N N . LEU B 1 338 ? 9.477 -5.73 4.016 1 97.88 338 LEU B N 1
ATOM 5438 C CA . LEU B 1 338 ? 9.102 -7.051 4.508 1 97.88 338 LEU B CA 1
ATOM 5439 C C . LEU B 1 338 ? 9.445 -7.195 5.984 1 97.88 338 LEU B C 1
ATOM 5441 O O . LEU B 1 338 ? 8.773 -7.934 6.711 1 97.88 338 LEU B O 1
ATOM 5445 N N . ILE B 1 339 ? 10.461 -6.492 6.477 1 98.12 339 ILE B N 1
ATOM 5446 C CA . ILE B 1 339 ? 10.984 -6.605 7.836 1 98.12 339 ILE B CA 1
ATOM 5447 C C . ILE B 1 339 ? 9.867 -6.324 8.844 1 98.12 339 ILE B C 1
ATOM 5449 O O . ILE B 1 339 ? 9.852 -6.898 9.93 1 98.12 339 ILE B O 1
ATOM 5453 N N . ASN B 1 340 ? 8.906 -5.449 8.484 1 96.38 340 ASN B N 1
ATOM 5454 C CA . ASN B 1 340 ? 7.828 -5.121 9.414 1 96.38 340 ASN B CA 1
ATOM 5455 C C . ASN B 1 340 ? 6.965 -6.34 9.719 1 96.38 340 ASN B C 1
ATOM 5457 O O . ASN B 1 340 ? 6.57 -6.555 10.867 1 96.38 340 ASN B O 1
ATOM 5461 N N . GLU B 1 341 ? 6.641 -7.07 8.703 1 97.44 341 GLU B N 1
ATOM 5462 C CA . GLU B 1 341 ? 5.863 -8.289 8.891 1 97.44 341 GLU B CA 1
ATOM 5463 C C . GLU B 1 341 ? 6.648 -9.32 9.703 1 97.44 341 GLU B C 1
ATOM 5465 O O . GLU B 1 341 ? 6.086 -10 10.562 1 97.44 341 GLU B O 1
ATOM 5470 N N . ILE B 1 342 ? 7.949 -9.406 9.43 1 98.69 342 ILE B N 1
ATOM 5471 C CA . ILE B 1 342 ? 8.805 -10.359 10.141 1 98.69 342 ILE B CA 1
ATOM 5472 C C . ILE B 1 342 ? 8.883 -9.977 11.617 1 98.69 342 ILE B C 1
ATOM 5474 O O . ILE B 1 342 ? 8.805 -10.836 12.492 1 98.69 342 ILE B O 1
ATOM 5478 N N . ASP B 1 343 ? 9.062 -8.672 11.828 1 98.38 343 ASP B N 1
ATOM 5479 C CA . ASP B 1 343 ? 9.109 -8.172 13.203 1 98.38 343 ASP B CA 1
ATOM 5480 C C . ASP B 1 343 ? 7.805 -8.469 13.938 1 98.38 343 ASP B C 1
ATOM 5482 O O . ASP B 1 343 ? 7.82 -8.852 15.109 1 98.38 343 ASP B O 1
ATOM 5486 N N . ARG B 1 344 ? 6.703 -8.305 13.305 1 97.94 344 ARG B N 1
ATOM 5487 C CA . ARG B 1 344 ? 5.402 -8.602 13.891 1 97.94 344 ARG B CA 1
ATOM 5488 C C . ARG B 1 344 ? 5.305 -10.07 14.289 1 97.94 344 ARG B C 1
ATOM 5490 O O . ARG B 1 344 ? 4.883 -10.391 15.406 1 97.94 344 ARG B O 1
ATOM 5497 N N . ILE B 1 345 ? 5.707 -10.945 13.383 1 98.06 345 ILE B N 1
ATOM 5498 C CA . ILE B 1 345 ? 5.594 -12.391 13.57 1 98.06 345 ILE B CA 1
ATOM 5499 C C . ILE B 1 345 ? 6.516 -12.836 14.703 1 98.06 345 ILE B C 1
ATOM 5501 O O . ILE B 1 345 ? 6.195 -13.773 15.438 1 98.06 345 ILE B O 1
ATOM 5505 N N . SER B 1 346 ? 7.68 -12.195 14.867 1 97.94 346 SER B N 1
ATOM 5506 C CA . SER B 1 346 ? 8.664 -12.57 15.883 1 97.94 346 SER B CA 1
ATOM 5507 C C . SER B 1 346 ? 8.102 -12.422 17.281 1 97.94 346 SER B C 1
ATOM 5509 O O . SER B 1 346 ? 8.57 -13.078 18.219 1 97.94 346 SER B O 1
ATOM 5511 N N . LYS B 1 347 ? 7.16 -11.445 17.5 1 96.56 347 LYS B N 1
ATOM 5512 C CA . LYS B 1 347 ? 6.512 -11.18 18.781 1 96.56 347 LYS B CA 1
ATOM 5513 C C . LYS B 1 347 ? 7.539 -10.852 19.859 1 96.56 347 LYS B C 1
ATOM 5515 O O . LYS B 1 347 ? 7.406 -11.289 21 1 96.56 347 LYS B O 1
ATOM 5520 N N . GLY B 1 348 ? 8.617 -10.25 19.406 1 95.75 348 GLY B N 1
ATOM 5521 C CA . GLY B 1 348 ? 9.633 -9.812 20.359 1 95.75 348 GLY B CA 1
ATOM 5522 C C . GLY B 1 348 ? 10.508 -10.938 20.859 1 95.75 348 GLY B C 1
ATOM 5523 O O . GLY B 1 348 ? 11.367 -10.727 21.719 1 95.75 348 GLY B O 1
ATOM 5524 N N . ARG B 1 349 ? 10.375 -12.133 20.328 1 96.19 349 ARG B N 1
ATOM 5525 C CA . ARG B 1 349 ? 11.141 -13.289 20.781 1 96.19 349 ARG B CA 1
ATOM 5526 C C . ARG B 1 349 ? 12.578 -13.227 20.281 1 96.19 349 ARG B C 1
ATOM 5528 O O . ARG B 1 349 ? 13.461 -13.891 20.828 1 96.19 349 ARG B O 1
ATOM 5535 N N . CYS B 1 350 ? 12.742 -12.508 19.141 1 96.81 350 CYS B N 1
ATOM 5536 C CA . CYS B 1 350 ? 14.055 -12.406 18.5 1 96.81 350 CYS B CA 1
ATOM 5537 C C . CYS B 1 350 ? 14.375 -10.953 18.156 1 96.81 350 CYS B C 1
ATOM 5539 O O . CYS B 1 350 ? 13.469 -10.125 18.047 1 96.81 350 CYS B O 1
ATOM 5541 N N . LYS B 1 351 ? 15.688 -10.719 18.125 1 97.56 351 LYS B N 1
ATOM 5542 C CA . LYS B 1 351 ? 16.109 -9.445 17.562 1 97.56 351 LYS B CA 1
ATOM 5543 C C . LYS B 1 351 ? 16 -9.453 16.047 1 97.56 351 LYS B C 1
ATOM 5545 O O . LYS B 1 351 ? 16.531 -10.344 15.375 1 97.56 351 LYS B O 1
ATOM 5550 N N . VAL B 1 352 ? 15.234 -8.578 15.477 1 98.44 352 VAL B N 1
ATOM 5551 C CA . VAL B 1 352 ? 15.039 -8.484 14.031 1 98.44 352 VAL B CA 1
ATOM 5552 C C . VAL B 1 352 ? 15.875 -7.34 13.469 1 98.44 352 VAL B C 1
ATOM 5554 O O . VAL B 1 352 ? 15.711 -6.184 13.875 1 98.44 352 VAL B O 1
ATOM 5557 N N . VAL B 1 353 ? 16.797 -7.609 12.57 1 98.19 353 VAL B N 1
ATOM 5558 C CA . VAL B 1 353 ? 17.75 -6.637 12.062 1 98.19 353 VAL B CA 1
ATOM 5559 C C . VAL B 1 353 ? 17.609 -6.504 10.547 1 98.19 353 VAL B C 1
ATOM 5561 O O . VAL B 1 353 ? 17.703 -7.496 9.82 1 98.19 353 VAL B O 1
ATOM 5564 N N . GLY B 1 354 ? 17.344 -5.32 10.117 1 98.25 354 GLY B N 1
ATOM 5565 C CA . GLY B 1 354 ? 17.297 -5.055 8.688 1 98.25 354 GLY B CA 1
ATOM 5566 C C . GLY B 1 354 ? 18.656 -4.852 8.07 1 98.25 354 GLY B C 1
ATOM 5567 O O . GLY B 1 354 ? 19.531 -4.215 8.672 1 98.25 354 GLY B O 1
ATOM 5568 N N . ILE B 1 355 ? 18.969 -5.473 6.953 1 98.31 355 ILE B N 1
ATOM 5569 C CA . ILE B 1 355 ? 20.094 -5.199 6.074 1 98.31 355 ILE B CA 1
ATOM 5570 C C . ILE B 1 355 ? 19.594 -4.605 4.762 1 98.31 355 ILE B C 1
ATOM 5572 O O . ILE B 1 355 ? 19.047 -5.32 3.912 1 98.31 355 ILE B O 1
ATOM 5576 N N . ASN B 1 356 ? 19.766 -3.332 4.609 1 98.06 356 ASN B N 1
ATOM 5577 C CA . ASN B 1 356 ? 19.062 -2.625 3.539 1 98.06 356 ASN B CA 1
ATOM 5578 C C . ASN B 1 356 ? 20.047 -2.055 2.514 1 98.06 356 ASN B C 1
ATOM 5580 O O . ASN B 1 356 ? 21.125 -1.567 2.877 1 98.06 356 ASN B O 1
ATOM 5584 N N . LYS B 1 357 ? 19.812 -2.164 1.368 1 97.5 357 LYS B N 1
ATOM 5585 C CA . LYS B 1 357 ? 20.516 -1.574 0.235 1 97.5 357 LYS B CA 1
ATOM 5586 C C . LYS B 1 357 ? 19.531 -1.051 -0.812 1 97.5 357 LYS B C 1
ATOM 5588 O O . LYS B 1 357 ? 18.656 -1.78 -1.262 1 97.5 357 LYS B O 1
ATOM 5593 N N . TYR B 1 358 ? 19.594 0.162 -1.176 1 96.69 358 TYR B N 1
ATOM 5594 C CA . TYR B 1 358 ? 18.625 0.739 -2.086 1 96.69 358 TYR B CA 1
ATOM 5595 C C . TYR B 1 358 ? 19.281 1.721 -3.049 1 96.69 358 TYR B C 1
ATOM 5597 O O . TYR B 1 358 ? 18.688 2.756 -3.381 1 96.69 358 TYR B O 1
ATOM 5605 N N . CYS B 1 359 ? 20.453 1.424 -3.475 1 95.38 359 CYS B N 1
ATOM 5606 C CA . CYS B 1 359 ? 21.219 2.287 -4.371 1 95.38 359 CYS B CA 1
ATOM 5607 C C . CYS B 1 359 ? 21.188 1.751 -5.797 1 95.38 359 CYS B C 1
ATOM 5609 O O . CYS B 1 359 ? 21.891 2.26 -6.672 1 95.38 359 CYS B O 1
ATOM 5611 N N . GLY B 1 360 ? 20.438 0.68 -6.039 1 95.44 360 GLY B N 1
ATOM 5612 C CA . GLY B 1 360 ? 20.328 0.146 -7.387 1 95.44 360 GLY B CA 1
ATOM 5613 C C . GLY B 1 360 ? 21.297 -0.995 -7.656 1 95.44 360 GLY B C 1
ATOM 5614 O O . GLY B 1 360 ? 21.438 -1.435 -8.797 1 95.44 360 GLY B O 1
ATOM 5615 N N . GLU B 1 361 ? 21.859 -1.518 -6.547 1 95.88 361 GLU B N 1
ATOM 5616 C CA . GLU B 1 361 ? 22.812 -2.619 -6.68 1 95.88 361 GLU B CA 1
ATOM 5617 C C . GLU B 1 361 ? 22.375 -3.828 -5.855 1 95.88 361 GLU B C 1
ATOM 5619 O O . GLU B 1 361 ? 21.672 -3.678 -4.848 1 95.88 361 GLU B O 1
ATOM 5624 N N . ILE B 1 362 ? 22.828 -4.953 -6.32 1 95.94 362 ILE B N 1
ATOM 5625 C CA . ILE B 1 362 ? 22.578 -6.176 -5.57 1 95.94 362 ILE B CA 1
ATOM 5626 C C . ILE B 1 362 ? 23.562 -6.289 -4.41 1 95.94 362 ILE B C 1
ATOM 5628 O O . ILE B 1 362 ? 24.594 -5.625 -4.406 1 95.94 362 ILE B O 1
ATOM 5632 N N . PHE B 1 363 ? 23.266 -7.129 -3.48 1 97.38 363 PHE B N 1
ATOM 5633 C CA . PHE B 1 363 ? 24.188 -7.387 -2.371 1 97.38 363 PHE B CA 1
ATOM 5634 C C . PHE B 1 363 ? 25.391 -8.195 -2.836 1 97.38 363 PHE B C 1
ATOM 5636 O O . PHE B 1 363 ? 25.234 -9.18 -3.57 1 97.38 363 PHE B O 1
ATOM 5643 N N . GLU B 1 364 ? 26.531 -7.719 -2.439 1 96.25 364 GLU B N 1
ATOM 5644 C CA . GLU B 1 364 ? 27.656 -8.648 -2.424 1 96.25 364 GLU B CA 1
ATOM 5645 C C . GLU B 1 364 ? 27.562 -9.602 -1.236 1 96.25 364 GLU B C 1
ATOM 5647 O O . GLU B 1 364 ? 27.172 -9.203 -0.14 1 96.25 364 GLU B O 1
ATOM 5652 N N . PRO B 1 365 ? 27.938 -10.828 -1.473 1 96.5 365 PRO B N 1
ATOM 5653 C CA . PRO B 1 365 ? 27.875 -11.789 -0.369 1 96.5 365 PRO B CA 1
ATOM 5654 C C . PRO B 1 365 ? 28.562 -11.273 0.898 1 96.5 365 PRO B C 1
ATOM 5656 O O . PRO B 1 365 ? 28.047 -11.469 2.002 1 96.5 365 PRO B O 1
ATOM 5659 N N . SER B 1 366 ? 29.656 -10.562 0.755 1 96.25 366 SER B N 1
ATOM 5660 C CA . SER B 1 366 ? 30.406 -10.07 1.898 1 96.25 366 SER B CA 1
ATOM 5661 C C . SER B 1 366 ? 29.609 -9.055 2.707 1 96.25 366 SER B C 1
ATOM 5663 O O . SER B 1 366 ? 29.781 -8.961 3.926 1 96.25 366 SER B O 1
ATOM 5665 N N . GLU B 1 367 ? 28.75 -8.25 2.018 1 96.56 367 GLU B N 1
ATOM 5666 C CA . GLU B 1 367 ? 27.922 -7.277 2.715 1 96.56 367 GLU B CA 1
ATOM 5667 C C . GLU B 1 367 ? 26.969 -7.961 3.695 1 96.56 367 GLU B C 1
ATOM 5669 O O . GLU B 1 367 ? 26.797 -7.492 4.82 1 96.56 367 GLU B O 1
ATOM 5674 N N . ILE B 1 368 ? 26.422 -9.078 3.305 1 97.44 368 ILE B N 1
ATOM 5675 C CA . ILE B 1 368 ? 25.5 -9.82 4.141 1 97.44 368 ILE B CA 1
ATOM 5676 C C . ILE B 1 368 ? 26.25 -10.492 5.281 1 97.44 368 ILE B C 1
ATOM 5678 O O . ILE B 1 368 ? 25.828 -10.43 6.441 1 97.44 368 ILE B O 1
ATOM 5682 N N . VAL B 1 369 ? 27.375 -11.094 4.934 1 97.31 369 VAL B N 1
ATOM 5683 C CA . VAL B 1 369 ? 28.188 -11.789 5.93 1 97.31 369 VAL B CA 1
ATOM 5684 C C . VAL B 1 369 ? 28.641 -10.805 7.004 1 97.31 369 VAL B C 1
ATOM 5686 O O . VAL B 1 369 ? 28.516 -11.078 8.203 1 97.31 369 VAL B O 1
ATOM 5689 N N . ASN B 1 370 ? 29.141 -9.625 6.57 1 96.25 370 ASN B N 1
ATOM 5690 C CA . ASN B 1 370 ? 29.625 -8.617 7.504 1 96.25 370 ASN B CA 1
ATOM 5691 C C . ASN B 1 370 ? 28.5 -8.102 8.398 1 96.25 370 ASN B C 1
ATOM 5693 O O . ASN B 1 370 ? 28.703 -7.859 9.586 1 96.25 370 ASN B O 1
ATOM 5697 N N . ALA B 1 371 ? 27.344 -7.918 7.805 1 95.12 371 ALA B N 1
ATOM 5698 C CA . ALA B 1 371 ? 26.188 -7.434 8.578 1 95.12 371 ALA B CA 1
ATOM 5699 C C . ALA B 1 371 ? 25.797 -8.438 9.656 1 95.12 371 ALA B C 1
ATOM 5701 O O . ALA B 1 371 ? 25.469 -8.055 10.781 1 95.12 371 ALA B O 1
ATOM 5702 N N . ILE B 1 372 ? 25.781 -9.703 9.352 1 95.56 372 ILE B N 1
ATOM 5703 C CA . ILE B 1 372 ? 25.359 -10.75 10.273 1 95.56 372 ILE B CA 1
ATOM 5704 C C . ILE B 1 372 ? 26.391 -10.922 11.383 1 95.56 372 ILE B C 1
ATOM 5706 O O . ILE B 1 372 ? 26.031 -11.133 12.547 1 95.56 372 ILE B O 1
ATOM 5710 N N . ARG B 1 373 ? 27.672 -10.742 11.078 1 93.62 373 ARG B N 1
ATOM 5711 C CA . ARG B 1 373 ? 28.75 -10.906 12.055 1 93.62 373 ARG B CA 1
ATOM 5712 C C . ARG B 1 373 ? 28.922 -9.648 12.898 1 93.62 373 ARG B C 1
ATOM 5714 O O . ARG B 1 373 ? 29.672 -9.641 13.875 1 93.62 373 ARG B O 1
ATOM 5721 N N . GLY B 1 374 ? 28.156 -8.633 12.602 1 87.44 374 GLY B N 1
ATOM 5722 C CA . GLY B 1 374 ? 28.266 -7.387 13.344 1 87.44 374 GLY B CA 1
ATOM 5723 C C . GLY B 1 374 ? 29.516 -6.602 13.008 1 87.44 374 GLY B C 1
ATOM 5724 O O . GLY B 1 374 ? 29.984 -5.797 13.812 1 87.44 374 GLY B O 1
ATOM 5725 N N . GLU B 1 375 ? 30.203 -6.898 11.922 1 71.44 375 GLU B N 1
ATOM 5726 C CA . GLU B 1 375 ? 31.438 -6.242 11.5 1 71.44 375 GLU B CA 1
ATOM 5727 C C . GLU B 1 375 ? 31.156 -5.07 10.57 1 71.44 375 GLU B C 1
ATOM 5729 O O . GLU B 1 375 ? 30.359 -5.199 9.633 1 71.44 375 GLU B O 1
ATOM 5734 N N . HIS B 1 376 ? 30.609 -4.027 10.992 1 56.84 376 HIS B N 1
ATOM 5735 C CA . HIS B 1 376 ? 30.359 -2.881 10.133 1 56.84 376 HIS B CA 1
ATOM 5736 C C . HIS B 1 376 ? 31.625 -2.422 9.422 1 56.84 376 HIS B C 1
ATOM 5738 O O . HIS B 1 376 ? 32.688 -2.383 10.031 1 56.84 376 HIS B O 1
ATOM 5744 N N . ARG B 1 377 ? 31.688 -2.461 8.086 1 42.25 377 ARG B N 1
ATOM 5745 C CA . ARG B 1 377 ? 32.812 -1.731 7.527 1 42.25 377 ARG B CA 1
ATOM 5746 C C . ARG B 1 377 ? 32.719 -0.237 7.805 1 42.25 377 ARG B C 1
ATOM 5748 O O . ARG B 1 377 ? 31.594 0.304 7.863 1 42.25 377 ARG B O 1
#

Radius of gyration: 25.44 Å; Cα contacts (8 Å, |Δi|>4): 1922; chains: 2; bounding box: 64×74×67 Å

InterPro domains:
  IPR002880 Pyruvate flavodoxin/ferredoxin oxidoreductase, pyrimidine binding domain [PF01855] (16-241)
  IPR002880 Pyruvate flavodoxin/ferredoxin oxidoreductase, pyrimidine binding domain [cd07034] (9-170)
  IPR009014 Transketolase C-terminal/Pyruvate-ferredoxin oxidoreductase domain II [G3DSA:3.40.50.920] (264-374)
  IPR009014 Transketolase C-terminal/Pyruvate-ferredoxin oxidoreductase domain II [SSF52922] (266-373)
  IPR029061 Thiamin diphosphate-binding fold [SSF52518] (3-245)
  IPR033412 Pyruvate:ferredoxin oxidoreductase, core domain II [PF17147] (276-368)
  IPR052368 2-oxoacid oxidoreductase subunit [PTHR43088] (3-193)

Secondary structure (DSSP, 8-state):
---EEEEEHHHHHHHHHHHHT--EEEE---TTTHHHHHHHHHHHHHTT-EEEE-SSHHHHHHHHHHHHHTT--EEEEE-HHHHHHHHHHHHHHHHTT--EEEEEEEBS-STTB-TTSB--TTHHHHHHSSSSS---EEE---SHHHHHHHHHHHHHHHHHHTSEEEEEEEHHHHH-EEEEESTT--PPP-------TT--TT--TT---TTS----PPTTSS------SB-B-TTS-B---HHHHHHHHHHHHHHHHTTHHHH--EEEES-TT-SEEEE--HHHHHHHHHHHHTT-STTEEEEEESEEES--HHHHHHHHHHHT--EEEEEESSSSSHHHHHHHHHTTSSEEEEEE--SS-PPPHHHHHHHHHT---/---EEEEEHHHHHHHHHHHHT--EEEE---TTTHHHHHHHHHHTGGGT-EEEE-SSHHHHHHHHHHHHHTT--EEEEE-HHHHHHHHHHHHHHHHTT--EEEEEEEBS-STTB-TTSB--TTHHHHHHSSSSS---EEE---SHHHHHHHHHHHHHHHHHHTSEEEEEEEHHHHH-EEEEESTT--PPP-PPP---TT--TT--TT---TTS----PPTTSS------SB-B-TTS-B---HHHHHHHHHHHHHHHHTTHHHH--EEEES-TT-SEEEE--HHHHHHHHHHHHTT-STTEEEEEESEEES--HHHHHHHHHHHT--EEEEEESSSSSHHHHHHHHHTTSSEEEEEE--SS-PPPHHHHHHHHHT---

Sequence (754 aa):
MSNMVLMQGNEACVAGAIKAGMKFYAGYPISPASEIAEIASVELPKVGGKFIQMEDEIAGMAAVVGASLAGLKSMTATSGPGFSLKQEVIGYASMAEVPCVIVDVMRGGPSTGLPTSVSQGDVMQSMWGTHGDHPVIVITPISVSSIYKLTIEAFNYAEQYRVPVILLLDEVIAHMRESISLEDYEAEIVDRKKPDYCNKNGFKAYEITKDMVPAMANIGEGFNFHVTGLSHDEYGYPSNSNEVAGDLITRLLCKIKNNRGSIVRYEDIKTKGCKNLIVSFGSVARVCKELVEGENLEDTGLFIPYTICPFPDKELEKIIEENNIENIFVPELNAGQLINEIDRISKGRCKVVGINKYCGEIFEPSEIVNAIRGEHRMSNMVLMQGNEACVAGAIKAGMKFYAGYPISPASEIAEIASVELPKVGGKFIQMEDEIAGMAAVVGASLAGLKSMTATSGPGFSLKQEVIGYASMAEVPCVIVDVMRGGPSTGLPTSVSQGDVMQSMWGTHGDHPVIVITPISVSSIYKLTIEAFNYAEQYRVPVILLLDEVIAHMRESISLEDYEAEIVDRKKPDYCNKNGFKAYEITKDMVPAMANIGEGFNFHVTGLSHDEYGYPSNSNEVAGDLITRLLCKIKNNRGSIVRYEDIKTKGCKNLIVSFGSVARVCKELVEGENLEDTGLFIPYTICPFPDKELEKIIEENNIENIFVPELNAGQLINEIDRISKGRCKVVGINKYCGEIFEPSEIVNAIRGEHR

Organism: NCBI:txid360422

Foldseek 3Di:
DQPWDKDFLLRLLLLLCVVLQAQEFEAAAAPPNNVNLVNCCVVNVVSVHDHDYDPALCVRLVVQQQVQLQPGAYEYEDEAVSLLSVQASLLQQQLQLGFYEYEYAYFADDPCGGRQFWFPACLVCQQPSHDDQGDEWEFFAAASQRSNQVSSVSSQCSQALSHYYYYYAINDRNGDIDTDRPVPDPDDRHHHAADDLVDQPPDFQQDCDPLLRDHRDHPPSPHDAARDSAQDARRRHHDPDPVSNVVSSCSSHVNCVVCVVVRWDKDKFLLAQAQEEEEEGHNLLVLVVCCVVVVVDPSYMYMYTRIVVVHPLVVLLCSCVNNQHAEYEYEGQAPDDSLVVVVVSNVPSYHYHYHYHPPRDHDDSVSVSCVVVVNDD/DQPWDKDFLLRLLLLLCVVLQAQEFEAAAAPPNNVNLVNCCVVNVVSVHDHDYDPALCVRLVVQQQVQLQPGAYEYEDEAVSLLSNQASLLQQQLQLGFYEYEYAYFADDPCGGRQFWFPACLVCQQPSHDDQGDEWEFFAAASQRSNQVSSVSSQCSQALSHYYYYYAINDRNGDIDTDRPVPDPDDRHHHAADDLVDQPPDFQQDCDPLLRDHRDRPPSPHQAARDSAQDARRRHHDPDPVSNVVSSCSSHVNCVVCVVVRWDKDKFPLAQAQEEEEEGHNLLVLVVCCVVVVVDPSYMYMYTRIVVVHPLVVLLCSCVNNQHAEYEYEGQAPDDSLVVVVVSNVPSYHYHYHYHPPRDHDDSVSVSCVVVVNDD